Protein AF-A0A1X2HP75-F1 (afdb_monomer)

Sequence (600 aa):
MFDSTQRSKSSQASARHAEKHVLPPQQYMDLMDTYADMIAQRYQSDRNSTIWIHDYALMLLPGMIRRKLPRANIGFTLHSRVPSASRWQEPEGKQILQSLAAADLIGLESPRSVHRFYTFCSSFNMSVPTTCILTPPPPATPSTAGPSTTHTSLSSAMVGQPSHLRQLFGHKCIVYCQDTDAAGVYKTLAGLEHFLSSNPDMRQRVVFLHVCLRADVPLSLEAVPDIVRQINQLYGTPESVPIHFYHQDIDAAELDALLHSAHVALVMGQMSAAQQPRSLDTFTKTRPLIVTTSSKISQSAVIVDHNDCVGIASVLLHALQPITTPQTFASELSQERLPRPLNPALLADAYVHARKRLLLFDYDGTLAPIVSNPDDARPTRQLLRYLQALCNDTRNVVWVVSGRDGATLEAWLGKIQHLGLSAEHGSFMKMPDSGDWIDMLANKPMGWKSKALEVFEKYAASTPGSVVEQKKSSITWHYRNALNPQHALEQLEACYSEMEELKQDVDILRGKMNLEVRSLLVNKGEVVKRIHQSVQPDFVLCAGDDRTDEDMFRALLPFSAAYSVSIGPRDKETLAGFCIDTSEEFVACLGSMAAAPCAL

Organism: Syncephalastrum racemosum (NCBI:txid13706)

Mean predicted aligned error: 19.54 Å

Solvent-accessible surface area (backbone atoms only — not comparable to full-atom values): 33430 Å² total; per-residue (Å²): 123,90,81,90,82,89,77,80,94,78,81,94,84,83,92,83,85,81,86,78,87,69,64,55,72,65,61,48,51,54,50,40,51,52,50,30,50,60,46,60,78,66,60,61,95,55,98,78,54,68,48,77,46,70,32,80,93,45,41,56,33,41,32,52,33,35,72,79,41,78,83,64,48,32,36,35,35,39,83,60,82,76,77,62,74,77,58,50,72,38,74,69,29,46,54,33,51,56,7,50,36,51,19,58,32,42,28,28,72,38,74,67,44,48,50,51,54,50,53,51,38,55,74,69,75,47,78,67,48,93,43,76,44,74,42,77,78,76,78,82,71,94,74,76,92,60,86,73,82,72,87,66,71,89,44,72,82,57,33,73,40,38,68,52,50,38,59,77,54,54,91,38,46,32,31,35,33,40,32,55,36,65,68,35,47,58,37,51,52,49,12,51,50,46,33,48,67,79,34,67,81,45,39,84,38,41,30,35,46,35,42,34,45,55,93,54,46,82,96,71,62,83,61,47,66,57,52,49,51,50,50,30,67,74,58,30,52,102,91,36,69,30,65,46,79,41,84,43,79,73,54,75,67,43,49,40,22,52,57,70,42,30,55,31,38,39,42,34,48,91,59,52,83,87,72,58,58,72,58,58,68,54,40,37,72,68,26,35,32,37,31,40,51,95,45,94,65,58,96,37,50,41,77,41,62,68,86,38,36,64,57,49,23,52,54,51,56,57,52,69,42,98,79,44,39,10,68,50,42,34,48,48,56,52,50,65,33,30,27,40,74,62,54,65,68,61,50,44,52,56,53,69,74,42,75,32,34,36,38,40,30,29,41,73,32,24,68,24,60,78,54,98,50,75,85,72,45,61,78,50,76,64,57,56,50,27,54,37,45,42,31,66,39,85,44,43,46,38,36,41,54,21,73,50,55,58,68,60,48,43,75,72,50,60,85,41,62,49,44,23,41,23,16,50,32,34,39,28,38,27,52,51,80,49,93,57,75,42,63,70,57,68,95,53,92,60,73,64,53,61,57,50,48,56,54,46,51,56,53,36,71,78,27,58,60,29,47,79,47,79,56,95,54,34,40,34,39,38,43,71,58,24,79,48,62,68,60,43,56,57,49,46,57,54,52,51,61,65,49,54,81,50,50,90,66,30,47,78,44,84,53,96,50,33,43,36,41,31,42,67,89,47,32,43,18,55,46,46,47,56,50,46,70,72,65,65,52,69,27,33,42,35,38,23,45,58,80,66,38,43,38,36,30,59,58,39,67,90,43,91,52,53,48,26,31,34,29,34,64,61,86,50,88,50,71,21,64,17,22,38,67,39,22,67,61,48,48,50,46,46,43,54,57,45,67,52,81,77,84,128

Secondary structure (DSSP, 8-state):
--------S---S---S----PPPHHHHHHHHHHHHHHHHHH---STT-EEEEESGGGTTHHHHHHHH-TT-EEEEE--SPPPPHHHHSSHHHHHHHHHHTTSSEEEESSHHHHHHHHHHHHHTTPPPPS-EEEPPPPP----------------HHHHS-HHHHHHHHTT-EEEEEEESSHHHHHHHHHHHHHHHHH-GGGTTTEEEEEEE-GGG--S--TTHHHHHHHHHHHH-BTTB-SEEEEES---HHHHHHHHHH-SEEEEES---TTT--HHHHHHTTTS-EEESS--S--TTPEE--TT-HHHHHHHHHHHTSTT--HHHHHHHHHHSSSPEEP-HHHHHHHHHH-SSEEEEE-SBTTTB---SSGGG-PPPHHHHHHHHHHHHSTTEEEEEE-SS-HHHHHHHHTTSTTEEEEEGGGTEEE-TT-SSEEETTTT---HHHHHHHHHHHHHHHHSTT-EEEE-SSEEEEE-TT-S-HHHHHHHHHHHHHHHGGGTTTEEEEEETTEEEEEETT-SHHHHHHHHHHHH--SEEEEEE-STTTHHHHHHHTT-TTEEEEEES-TTS--S-SEEES-HHHHHHHHHHHHHS----

pLDDT: mean 77.36, std 17.54, range [26.3, 98.38]

Radius of gyration: 28.84 Å; Cα contacts (8 Å, |Δi|>4): 985; chains: 1; bounding box: 67×80×75 Å

Foldseek 3Di:
DDDDDDDDDDDPDDPPDDPDDDDDPVVLVVVLLVVLVVCLVVQDPDPPTEAEAEADSNLLNQQSNCVSPVPHAYEYEHLDADDDPVQCPDPVNVSSLQSNQSHQEYEYQDPVSVVVSVVSCVVVVHRHHPYYDHDDRPDDDPDDDDPPLDPPACDCVCQLALVNVCVVLPQAAEEEEEELEPLLLVLVLLLVLVLLVVCLVNLSRAAYEYEYEQVRYPDDCPCVVVSLVVSQVVRNDSSDRRYDYHYYHADLSSVLSSLVNHQEYEYEDDDAPVNDRVSQQVSLQFHAYEYADPHVRDLLYHHDPSNCSVRSSVLVVLRPDPVDGSVCSSVVVVVLLQAAADDLVVVLVLLLPWQAEEEEEEQEQAQFDHDPDPVVSAHDPLLLVLLLLQQPPPSYQAEYQYLADPVSCCVRRVVRANYWYAYNQFQWTAGHPRPDIDGLCVPPDPVLVVVLVVLLVVLCVVFDQWDWDDDPFKIKIANVRGPDPVVLVVSVVVSVVSSVVVVVQWDWDDDDRMIMTGGPSGGNLNVLLVVCVVRVTQAYEYEDADPSSLSVLVSCVVPPRYQYEYEDDSSDRGSGNHYDHGSVVSSVSSVVSSPDDNDD

Nearest PDB structures (foldseek):
  5dxo-assembly2_B  TM=8.479E-01  e=1.419E-29  Aspergillus fumigatus Af293
  5dxi-assembly2_B  TM=8.704E-01  e=2.789E-28  Candida albicans SC5314
  5dxi-assembly1_A  TM=8.679E-01  e=3.674E-28  Candida albicans SC5314
  5dxn-assembly1_A  TM=8.243E-01  e=1.975E-29  Aspergillus fumigatus Af293
  5dx9-assembly1_A  TM=8.556E-01  e=7.953E-28  Cryptococcus neoformans

Structure (mmCIF, N/CA/C/O backbone):
data_AF-A0A1X2HP75-F1
#
_entry.id   AF-A0A1X2HP75-F1
#
loop_
_atom_site.group_PDB
_atom_site.id
_atom_site.type_symbol
_atom_site.label_atom_id
_atom_site.label_alt_id
_atom_site.label_comp_id
_atom_site.label_asym_id
_atom_site.label_entity_id
_atom_site.label_seq_id
_atom_site.pdbx_PDB_ins_code
_atom_site.Cartn_x
_atom_site.Cartn_y
_atom_site.Cartn_z
_atom_site.occupancy
_atom_site.B_iso_or_equiv
_atom_site.auth_seq_id
_atom_site.auth_comp_id
_atom_site.auth_asym_id
_atom_site.auth_atom_id
_atom_site.pdbx_PDB_model_num
ATOM 1 N N . MET A 1 1 ? -7.704 -26.675 22.967 1.00 34.44 1 MET A N 1
ATOM 2 C CA . MET A 1 1 ? -7.784 -25.328 22.356 1.00 34.44 1 MET A CA 1
ATOM 3 C C . MET A 1 1 ? -6.760 -25.097 21.252 1.00 34.44 1 MET A C 1
ATOM 5 O O . MET A 1 1 ? -7.093 -24.407 20.304 1.00 34.44 1 MET A O 1
ATOM 9 N N . PHE A 1 2 ? -5.559 -25.681 21.304 1.00 40.97 2 PHE A N 1
ATOM 10 C CA . PHE A 1 2 ? -4.587 -25.580 20.210 1.00 40.97 2 PHE A CA 1
ATOM 11 C C . PHE A 1 2 ? -4.241 -26.982 19.697 1.00 40.97 2 PHE A C 1
ATOM 13 O O . PHE A 1 2 ? -3.221 -27.539 20.074 1.00 40.97 2 PHE A O 1
ATOM 20 N N . ASP A 1 3 ? -5.112 -27.561 18.866 1.00 33.78 3 ASP A N 1
ATOM 21 C CA . ASP A 1 3 ? -4.722 -28.658 17.975 1.00 33.78 3 ASP A CA 1
ATOM 22 C C . ASP A 1 3 ? -5.350 -28.451 16.590 1.00 33.78 3 ASP A C 1
ATOM 24 O O . ASP A 1 3 ? -6.447 -27.910 16.450 1.00 33.78 3 ASP A O 1
ATOM 28 N N . SER A 1 4 ? -4.576 -28.783 15.567 1.00 38.75 4 SER A N 1
ATOM 29 C CA . SER A 1 4 ? -4.813 -28.541 14.149 1.00 38.75 4 SER A CA 1
ATOM 30 C C . SER A 1 4 ? -5.474 -29.748 13.493 1.00 38.75 4 SER A C 1
ATOM 32 O O . SER A 1 4 ? -4.947 -30.845 13.628 1.00 38.75 4 SER A O 1
ATOM 34 N N . THR A 1 5 ? -6.554 -29.530 12.731 1.00 32.44 5 THR A N 1
ATOM 35 C CA . THR A 1 5 ? -6.893 -30.131 11.414 1.00 32.44 5 THR A CA 1
ATOM 36 C C . THR A 1 5 ? -8.412 -30.272 11.232 1.00 32.44 5 THR A C 1
ATOM 38 O O . THR A 1 5 ? -9.058 -31.099 11.862 1.00 32.44 5 THR A O 1
ATOM 41 N N . GLN A 1 6 ? -8.996 -29.519 10.295 1.00 28.05 6 GLN A N 1
ATOM 42 C CA . GLN A 1 6 ? -10.184 -29.979 9.568 1.00 28.05 6 GLN A CA 1
ATOM 43 C C . GLN A 1 6 ? -9.721 -30.394 8.170 1.00 28.05 6 GLN A C 1
ATOM 45 O O . GLN A 1 6 ? -9.416 -29.547 7.335 1.00 28.05 6 GLN A O 1
ATOM 50 N N . ARG A 1 7 ? -9.622 -31.706 7.925 1.00 30.44 7 ARG A N 1
ATOM 51 C CA . ARG A 1 7 ? -9.580 -32.264 6.566 1.00 30.44 7 ARG A CA 1
ATOM 52 C C . ARG A 1 7 ? -10.978 -32.744 6.195 1.00 30.44 7 ARG A C 1
ATOM 54 O O . ARG A 1 7 ? -11.655 -33.399 6.986 1.00 30.44 7 ARG A O 1
ATOM 61 N N . SER A 1 8 ? -11.393 -32.382 4.988 1.00 28.38 8 SER A N 1
ATOM 62 C CA . SER A 1 8 ? -12.635 -32.804 4.357 1.00 28.38 8 SER A CA 1
ATOM 63 C C . SER A 1 8 ? -12.679 -34.323 4.161 1.00 28.38 8 SER A C 1
ATOM 65 O O . SER A 1 8 ? -11.669 -34.999 3.968 1.00 28.38 8 SER A O 1
ATOM 67 N N . LYS A 1 9 ? -13.898 -34.857 4.245 1.00 33.03 9 LYS A N 1
ATOM 68 C CA . LYS A 1 9 ? -14.239 -36.277 4.158 1.00 33.03 9 LYS A CA 1
ATOM 69 C C . LYS A 1 9 ? -13.845 -36.871 2.799 1.00 33.03 9 LYS A C 1
ATOM 71 O O . LYS A 1 9 ? -14.502 -36.581 1.808 1.00 33.03 9 LYS A O 1
ATOM 76 N N . SER A 1 10 ? -12.861 -37.768 2.767 1.00 30.72 10 SER A N 1
ATOM 77 C CA . SER A 1 10 ? -12.869 -38.970 1.913 1.00 30.72 10 SER A CA 1
ATOM 78 C C . SER A 1 10 ? -11.719 -39.921 2.289 1.00 30.72 10 SER A C 1
ATOM 80 O O . SER A 1 10 ? -10.631 -39.489 2.652 1.00 30.72 10 SER A O 1
ATOM 82 N N . SER A 1 11 ? -11.987 -41.227 2.190 1.00 28.61 11 SER A N 1
ATOM 83 C CA . SER A 1 11 ? -11.137 -42.389 2.531 1.00 28.61 11 SER A CA 1
ATOM 84 C C . SER A 1 11 ? -11.110 -42.826 4.011 1.00 28.61 11 SER A C 1
ATOM 86 O O . SER A 1 11 ? -10.226 -42.526 4.809 1.00 28.61 11 SER A O 1
ATOM 88 N N . GLN A 1 12 ? -12.119 -43.625 4.370 1.00 33.16 12 GLN A N 1
ATOM 89 C CA . GLN A 1 12 ? -12.062 -44.560 5.492 1.00 33.16 12 GLN A CA 1
ATOM 90 C C . GLN A 1 12 ? -11.111 -45.709 5.128 1.00 33.16 12 GLN A C 1
ATOM 92 O O . GLN A 1 12 ? -11.523 -46.593 4.389 1.00 33.16 12 GLN A O 1
ATOM 97 N N . ALA A 1 13 ? -9.867 -45.688 5.613 1.00 29.70 13 ALA A N 1
ATOM 98 C CA . ALA A 1 13 ? -9.059 -46.885 5.912 1.00 29.70 13 ALA A CA 1
ATOM 99 C C . ALA A 1 13 ? -7.615 -46.499 6.288 1.00 29.70 13 ALA A C 1
ATOM 101 O O . ALA A 1 13 ? -6.700 -46.788 5.529 1.00 29.70 13 ALA A O 1
ATOM 102 N N . SER A 1 14 ? -7.399 -45.818 7.425 1.00 30.28 14 SER A N 1
ATOM 103 C CA . SER A 1 14 ? -6.121 -45.833 8.193 1.00 30.28 14 SER A CA 1
ATOM 104 C C . SER A 1 14 ? -6.184 -44.995 9.486 1.00 30.28 14 SER A C 1
ATOM 106 O O . SER A 1 14 ? -5.203 -44.388 9.899 1.00 30.28 14 SER A O 1
ATOM 108 N N . ALA A 1 15 ? -7.335 -44.942 10.163 1.00 30.06 15 ALA A N 1
ATOM 109 C CA . ALA A 1 15 ? -7.491 -44.200 11.418 1.00 30.06 15 ALA A CA 1
ATOM 110 C C . ALA A 1 15 ? -7.563 -45.159 12.614 1.00 30.06 15 ALA A C 1
ATOM 112 O O . ALA A 1 15 ? -8.631 -45.416 13.162 1.00 30.06 15 ALA A O 1
ATOM 113 N N . ARG A 1 16 ? -6.418 -45.723 13.004 1.00 31.30 16 ARG A N 1
ATOM 114 C CA . ARG A 1 16 ? -6.218 -46.324 14.330 1.00 31.30 16 ARG A CA 1
ATOM 115 C C . ARG A 1 16 ? -4.782 -46.060 14.773 1.00 31.30 16 ARG A C 1
ATOM 117 O O . ARG A 1 16 ? -3.955 -46.945 14.642 1.00 31.30 16 ARG A O 1
ATOM 124 N N . HIS A 1 17 ? -4.498 -44.838 15.235 1.00 31.50 17 HIS A N 1
ATOM 125 C CA . HIS A 1 17 ? -3.645 -44.554 16.400 1.00 31.50 17 HIS A CA 1
ATOM 126 C C . HIS A 1 17 ? -3.529 -43.036 16.666 1.00 31.50 17 HIS A C 1
ATOM 128 O O . HIS A 1 17 ? -3.149 -42.273 15.786 1.00 31.50 17 HIS A O 1
ATOM 134 N N . ALA A 1 18 ? -3.836 -42.665 17.919 1.00 31.41 18 ALA A N 1
ATOM 135 C CA . ALA A 1 18 ? -3.646 -41.378 18.605 1.00 31.41 18 ALA A CA 1
ATOM 136 C C . ALA A 1 18 ? -4.568 -40.186 18.247 1.00 31.41 18 ALA A C 1
ATOM 138 O O . ALA A 1 18 ? -4.106 -39.150 17.780 1.00 31.41 18 ALA A O 1
ATOM 139 N N . GLU A 1 19 ? -5.854 -40.264 18.613 1.00 31.67 19 GLU A N 1
ATOM 140 C CA . GLU A 1 19 ? -6.608 -39.058 19.002 1.00 31.67 19 GLU A CA 1
ATOM 141 C C . GLU A 1 19 ? -6.061 -38.562 20.354 1.00 31.67 19 GLU A C 1
ATOM 143 O O . GLU A 1 19 ? -6.227 -39.220 21.383 1.00 31.67 19 GLU A O 1
ATOM 148 N N . LYS A 1 20 ? -5.362 -37.421 20.374 1.00 42.25 20 LYS A N 1
ATOM 149 C CA . LYS A 1 20 ? -4.994 -36.746 21.626 1.00 42.25 20 LYS A CA 1
ATOM 150 C C . LYS A 1 20 ? -6.233 -36.037 22.178 1.00 42.25 20 LYS A C 1
ATOM 152 O O . LYS A 1 20 ? -6.783 -35.148 21.537 1.00 42.25 20 LYS A O 1
ATOM 157 N N . HIS A 1 21 ? -6.670 -36.433 23.371 1.00 45.88 21 HIS A N 1
ATOM 158 C CA . HIS A 1 21 ? -7.801 -35.832 24.079 1.00 45.88 21 HIS A CA 1
ATOM 159 C C . HIS A 1 21 ? -7.581 -34.330 24.325 1.00 45.88 21 HIS A C 1
ATOM 161 O O . HIS A 1 21 ? -6.779 -33.937 25.170 1.00 45.88 21 HIS A O 1
ATOM 167 N N . VAL A 1 22 ? -8.323 -33.481 23.615 1.00 57.00 22 VAL A N 1
ATOM 168 C CA . VAL A 1 22 ? -8.408 -32.044 23.901 1.00 57.00 22 VAL A CA 1
ATOM 169 C C . VAL A 1 22 ? -9.502 -31.830 24.946 1.00 57.00 22 VAL A C 1
ATOM 171 O O . VAL A 1 22 ? -10.662 -32.152 24.697 1.00 57.00 22 VAL A O 1
ATOM 174 N N . LEU A 1 23 ? -9.146 -31.282 26.112 1.00 69.06 23 LEU A N 1
ATOM 175 C CA . LEU A 1 23 ? -10.127 -30.943 27.146 1.00 69.06 23 LEU A CA 1
ATOM 176 C C . LEU A 1 23 ? -11.107 -29.865 26.634 1.00 69.06 23 LEU A C 1
ATOM 178 O O . LEU A 1 23 ? -10.663 -28.879 26.028 1.00 69.06 23 LEU A O 1
ATOM 182 N N . PRO A 1 24 ? -12.420 -30.011 26.892 1.00 78.75 24 PRO A N 1
ATOM 183 C CA . PRO A 1 24 ? -13.401 -28.952 26.697 1.00 78.75 24 PRO A CA 1
ATOM 184 C C . PRO A 1 24 ? -12.999 -27.654 27.425 1.00 78.75 24 PRO A C 1
ATOM 186 O O . PRO A 1 24 ? -12.433 -27.729 28.519 1.00 78.75 24 PRO A O 1
ATOM 189 N N . PRO A 1 25 ? -13.336 -26.467 26.883 1.00 77.00 25 PRO A N 1
ATOM 190 C CA . PRO A 1 25 ? -12.967 -25.170 27.460 1.00 77.00 25 PRO A CA 1
ATOM 191 C C . PRO A 1 25 ? -13.270 -25.014 28.952 1.00 77.00 25 PRO A C 1
ATOM 193 O O . PRO A 1 25 ? -12.415 -24.556 29.706 1.00 77.00 25 PRO A O 1
ATOM 196 N N . GLN A 1 26 ? -14.459 -25.439 29.387 1.00 79.94 26 GLN A N 1
ATOM 197 C CA . GLN A 1 26 ? -14.867 -25.322 30.785 1.00 79.94 26 GLN A CA 1
ATOM 198 C C . GLN A 1 26 ? -14.031 -26.218 31.704 1.00 79.94 26 GLN A C 1
ATOM 200 O O . GLN A 1 26 ? -13.505 -25.746 32.701 1.00 79.94 26 GLN A O 1
ATOM 205 N N . GLN A 1 27 ? -13.810 -27.477 31.315 1.00 85.19 27 GLN A N 1
ATOM 206 C CA . GLN A 1 27 ? -12.994 -28.414 32.094 1.00 85.19 27 GLN A CA 1
ATOM 207 C C . GLN A 1 27 ? -11.539 -27.951 32.210 1.00 85.19 27 GLN A C 1
ATOM 209 O O . GLN A 1 27 ? -10.901 -28.152 33.239 1.00 85.19 27 GLN A O 1
ATOM 214 N N . TYR A 1 28 ? -11.012 -27.307 31.166 1.00 83.19 28 TYR A N 1
ATOM 215 C CA . TYR A 1 28 ? -9.697 -26.680 31.219 1.00 83.19 28 TYR A CA 1
ATOM 216 C C . TYR A 1 28 ? -9.661 -25.515 32.220 1.00 83.19 28 TYR A C 1
ATOM 218 O O . TYR A 1 28 ? -8.733 -25.438 33.021 1.00 83.19 28 TYR A O 1
ATOM 226 N N . MET A 1 29 ? -10.671 -24.639 32.224 1.00 84.25 29 MET A N 1
ATOM 227 C CA . MET A 1 29 ? -10.754 -23.537 33.191 1.00 84.25 29 MET A CA 1
ATOM 228 C C . MET A 1 29 ? -10.885 -24.036 34.634 1.00 84.25 29 MET A C 1
ATOM 230 O O . MET A 1 29 ? -10.155 -23.555 35.498 1.00 84.25 29 MET A O 1
ATOM 234 N N . ASP A 1 30 ? -11.742 -25.028 34.877 1.00 87.62 30 ASP A N 1
ATOM 235 C CA . ASP A 1 30 ? -11.942 -25.627 36.202 1.00 87.62 30 ASP A CA 1
ATOM 236 C C . ASP A 1 30 ? -10.646 -26.283 36.717 1.00 87.62 30 ASP A C 1
ATOM 238 O O . ASP A 1 30 ? -10.286 -26.167 37.893 1.00 87.62 30 ASP A O 1
ATOM 242 N N . LEU A 1 31 ? -9.889 -26.923 35.817 1.00 89.44 31 LEU A N 1
ATOM 243 C CA . LEU A 1 31 ? -8.575 -27.482 36.125 1.00 89.44 31 LEU A CA 1
ATOM 244 C C . LEU A 1 31 ? -7.574 -26.385 36.512 1.00 89.44 31 LEU A C 1
ATOM 246 O O . LEU A 1 31 ? -6.878 -26.527 37.515 1.00 89.44 31 LEU A O 1
ATOM 250 N N . MET A 1 32 ? -7.504 -25.286 35.755 1.00 93.25 32 MET A N 1
ATOM 251 C CA . MET A 1 32 ? -6.602 -24.173 36.076 1.00 93.25 32 MET A CA 1
ATOM 252 C C . MET A 1 32 ? -6.956 -23.509 37.415 1.00 93.25 32 MET A C 1
ATOM 254 O O . MET A 1 32 ? -6.048 -23.180 38.178 1.00 93.25 32 MET A O 1
ATOM 258 N N . ASP A 1 33 ? -8.244 -23.359 37.741 1.00 89.56 33 ASP A N 1
ATOM 259 C CA . ASP A 1 33 ? -8.667 -22.795 39.031 1.00 89.56 33 ASP A CA 1
ATOM 260 C C . ASP A 1 33 ? -8.317 -23.732 40.198 1.00 89.56 33 ASP A C 1
ATOM 262 O O . ASP A 1 33 ? -7.776 -23.284 41.209 1.00 89.56 33 ASP A O 1
ATOM 266 N N . THR A 1 34 ? -8.478 -25.048 40.006 1.00 92.12 34 THR A N 1
ATOM 267 C CA . THR A 1 34 ? -8.031 -26.068 40.974 1.00 92.12 34 THR A CA 1
ATOM 268 C C . THR A 1 34 ? -6.521 -25.980 41.221 1.00 92.12 34 THR A C 1
ATOM 270 O O . THR A 1 34 ? -6.069 -26.000 42.367 1.00 92.12 34 THR A O 1
ATOM 273 N N . TYR A 1 35 ? -5.718 -25.836 40.159 1.00 93.06 35 TYR A N 1
ATOM 274 C CA . TYR A 1 35 ? -4.272 -25.618 40.283 1.00 93.06 35 TYR A CA 1
ATOM 275 C C . TYR A 1 35 ? -3.963 -24.329 41.053 1.00 93.06 35 TYR A C 1
ATOM 277 O O . TYR A 1 35 ? -3.102 -24.333 41.935 1.00 93.06 35 TYR A O 1
ATOM 285 N N . ALA A 1 36 ? -4.674 -23.237 40.762 1.00 94.38 36 ALA A N 1
ATOM 286 C CA . ALA A 1 36 ? -4.496 -21.969 41.460 1.00 94.38 36 ALA A CA 1
ATOM 287 C C . ALA A 1 36 ? -4.821 -22.086 42.961 1.00 94.38 36 ALA A C 1
ATOM 289 O O . ALA A 1 36 ? -4.066 -21.556 43.776 1.00 94.38 36 ALA A O 1
ATOM 290 N N . ASP A 1 37 ? -5.872 -22.819 43.344 1.00 92.62 37 ASP A N 1
ATOM 291 C CA . ASP A 1 37 ? -6.209 -23.094 44.750 1.00 92.62 37 ASP A CA 1
ATOM 292 C C . ASP A 1 37 ? -5.141 -23.932 45.452 1.00 92.62 37 ASP A C 1
ATOM 294 O O . ASP A 1 37 ? -4.704 -23.607 46.560 1.00 92.62 37 ASP A O 1
ATOM 298 N N . MET A 1 38 ? -4.667 -24.991 44.794 1.00 92.56 38 MET A N 1
ATOM 299 C CA . MET A 1 38 ? -3.615 -25.853 45.331 1.00 92.56 38 MET A CA 1
ATOM 300 C C . MET A 1 38 ? -2.301 -25.104 45.561 1.00 92.56 38 MET A C 1
ATOM 302 O O . MET A 1 38 ? -1.577 -25.424 46.511 1.00 92.56 38 MET A O 1
ATOM 306 N N . ILE A 1 39 ? -1.984 -24.142 44.691 1.00 93.06 39 ILE A N 1
ATOM 307 C CA . ILE A 1 39 ? -0.814 -23.272 44.823 1.00 93.06 39 ILE A CA 1
ATOM 308 C C . ILE A 1 39 ? -1.053 -22.246 45.933 1.00 93.06 39 ILE A C 1
ATOM 310 O O . ILE A 1 39 ? -0.184 -22.081 46.785 1.00 93.06 39 ILE A O 1
ATOM 314 N N . ALA A 1 40 ? -2.236 -21.628 45.998 1.00 90.38 40 ALA A N 1
ATOM 315 C CA . ALA A 1 40 ? -2.580 -20.654 47.034 1.00 90.38 40 ALA A CA 1
ATOM 316 C C . ALA A 1 40 ? -2.509 -21.232 48.455 1.00 90.38 40 ALA A C 1
ATOM 318 O O . ALA A 1 40 ? -2.017 -20.568 49.360 1.00 90.38 40 ALA A O 1
ATOM 319 N N . GLN A 1 41 ? -2.924 -22.488 48.641 1.00 90.38 41 GLN A N 1
ATOM 320 C CA . GLN A 1 41 ? -2.833 -23.185 49.930 1.00 90.38 41 GLN A CA 1
ATOM 321 C C . GLN A 1 41 ? -1.393 -23.505 50.359 1.00 90.38 41 GLN A C 1
ATOM 323 O O . GLN A 1 41 ? -1.133 -23.674 51.548 1.00 90.38 41 GLN A O 1
ATOM 328 N N . ARG A 1 42 ? -0.465 -23.639 49.402 1.00 87.81 42 ARG A N 1
ATOM 329 C CA . ARG A 1 42 ? 0.937 -24.016 49.657 1.00 87.81 42 ARG A CA 1
ATOM 330 C C . ARG A 1 42 ? 1.894 -22.830 49.654 1.00 87.81 42 ARG A C 1
ATOM 332 O O . ARG A 1 42 ? 3.003 -22.960 50.168 1.00 87.81 42 ARG A O 1
ATOM 339 N N . TYR A 1 43 ? 1.494 -21.709 49.062 1.00 86.75 43 TYR A N 1
ATOM 340 C CA . TYR A 1 43 ? 2.330 -20.525 48.959 1.00 86.75 43 TYR A CA 1
ATOM 341 C C . TYR A 1 43 ? 2.566 -19.916 50.341 1.00 86.75 43 TYR A C 1
ATOM 343 O O . TYR A 1 43 ? 1.627 -19.537 51.041 1.00 86.75 43 TYR A O 1
ATOM 351 N N . GLN A 1 44 ? 3.834 -19.809 50.727 1.00 78.88 44 GLN A N 1
ATOM 352 C CA . GLN A 1 44 ? 4.238 -19.153 51.961 1.00 78.88 44 GLN A CA 1
ATOM 353 C C . GLN A 1 44 ? 4.582 -17.698 51.645 1.00 78.88 44 GLN A C 1
ATOM 355 O O . GLN A 1 44 ? 5.304 -17.409 50.699 1.00 78.88 44 GLN A O 1
ATOM 360 N N . SER A 1 45 ? 4.058 -16.762 52.433 1.00 69.12 45 SER A N 1
ATOM 361 C CA . SER A 1 45 ? 4.226 -15.317 52.211 1.00 69.12 45 SER A CA 1
ATOM 362 C C . SER A 1 45 ? 5.631 -14.789 52.548 1.00 69.12 45 SER A C 1
ATOM 364 O O . SER A 1 45 ? 5.781 -13.598 52.833 1.00 69.12 45 SER A O 1
ATOM 366 N N . ASP A 1 46 ? 6.647 -15.651 52.597 1.00 73.56 46 ASP A N 1
ATOM 367 C CA . ASP A 1 46 ? 8.018 -15.236 52.871 1.00 73.56 46 ASP A CA 1
ATOM 368 C C . ASP A 1 46 ? 8.637 -14.543 51.642 1.00 73.56 46 ASP A C 1
ATOM 370 O O . ASP A 1 46 ? 8.178 -14.680 50.508 1.00 73.56 46 ASP A O 1
ATOM 374 N N . ARG A 1 47 ? 9.672 -13.722 51.860 1.00 56.62 47 ARG A N 1
ATOM 375 C CA . ARG A 1 47 ? 10.250 -12.870 50.801 1.00 56.62 47 ARG A CA 1
ATOM 376 C C . ARG A 1 47 ? 10.933 -13.641 49.660 1.00 56.62 47 ARG A C 1
ATOM 378 O O . ARG A 1 47 ? 11.298 -13.007 48.675 1.00 56.62 47 ARG A O 1
ATOM 385 N N . ASN A 1 48 ? 11.090 -14.962 49.777 1.00 63.50 48 ASN A N 1
ATOM 386 C CA . ASN A 1 48 ? 11.831 -15.787 48.821 1.00 63.50 48 ASN A CA 1
ATOM 387 C C . ASN A 1 48 ? 10.955 -16.794 48.059 1.00 63.50 48 ASN A C 1
ATOM 389 O O . ASN A 1 48 ? 11.430 -17.376 47.081 1.00 63.50 48 ASN A O 1
ATOM 393 N N . SER A 1 49 ? 9.694 -17.001 48.449 1.00 79.25 49 SER A N 1
ATOM 394 C CA . SER A 1 49 ? 8.798 -17.892 47.710 1.00 79.25 49 SER A CA 1
ATOM 395 C C . SER A 1 49 ? 8.488 -17.331 46.321 1.00 79.25 49 SER A C 1
ATOM 397 O O . SER A 1 49 ? 8.059 -16.187 46.164 1.00 79.25 49 SER A O 1
ATOM 399 N N . THR A 1 50 ? 8.722 -18.152 45.297 1.00 86.00 50 THR A N 1
ATOM 400 C CA . THR A 1 50 ? 8.470 -17.827 43.887 1.00 86.00 50 THR A CA 1
ATOM 401 C C . THR A 1 50 ? 7.636 -18.930 43.259 1.00 86.00 50 THR A C 1
ATOM 403 O O . THR A 1 50 ? 7.912 -20.114 43.441 1.00 86.00 50 THR A O 1
ATOM 406 N N . ILE A 1 51 ? 6.616 -18.541 42.505 1.00 91.75 51 ILE A N 1
ATOM 407 C CA . ILE A 1 51 ? 5.785 -19.445 41.716 1.00 91.75 51 ILE A CA 1
ATOM 408 C C . ILE A 1 51 ? 6.323 -19.413 40.289 1.00 91.75 51 ILE A C 1
ATOM 410 O O . ILE A 1 51 ? 6.264 -18.367 39.652 1.00 91.75 51 ILE A O 1
ATOM 414 N N . TRP A 1 52 ? 6.828 -20.537 39.777 1.00 91.81 52 TRP A N 1
ATOM 415 C CA . TRP A 1 52 ? 7.295 -20.640 38.391 1.00 91.81 52 TRP A CA 1
ATOM 416 C C . TRP A 1 52 ? 6.407 -21.592 37.590 1.00 91.81 52 TRP A C 1
ATOM 418 O O . TRP A 1 52 ? 6.254 -22.762 37.935 1.00 91.81 52 TRP A O 1
ATOM 428 N N . ILE A 1 53 ? 5.804 -21.076 36.522 1.00 91.06 53 ILE A N 1
ATOM 429 C CA . ILE A 1 53 ? 4.853 -21.784 35.662 1.00 91.06 53 ILE A CA 1
ATOM 430 C C . ILE A 1 53 ? 5.504 -22.048 34.301 1.00 91.06 53 ILE A C 1
ATOM 432 O O . ILE A 1 53 ? 6.167 -21.169 33.747 1.00 91.06 53 ILE A O 1
ATOM 436 N N . HIS A 1 54 ? 5.308 -23.245 33.746 1.00 85.69 54 HIS A N 1
ATOM 437 C CA . HIS A 1 54 ? 5.951 -23.662 32.502 1.00 85.69 54 HIS A CA 1
ATOM 438 C C . HIS A 1 54 ? 4.947 -24.103 31.428 1.00 85.69 54 HIS A C 1
ATOM 440 O O . HIS A 1 54 ? 4.062 -24.918 31.681 1.00 85.69 54 HIS A O 1
ATOM 446 N N . ASP A 1 55 ? 5.202 -23.619 30.214 1.00 80.88 55 ASP A N 1
ATOM 447 C CA . ASP A 1 55 ? 4.629 -24.002 28.925 1.00 80.88 55 ASP A CA 1
ATOM 448 C C . ASP A 1 55 ? 3.144 -23.680 28.670 1.00 80.88 55 ASP A C 1
ATOM 450 O O . ASP A 1 55 ? 2.393 -23.207 29.528 1.00 80.88 55 ASP A O 1
ATOM 454 N N . TYR A 1 56 ? 2.725 -23.915 27.423 1.00 82.94 56 TYR A N 1
ATOM 455 C CA . TYR A 1 56 ? 1.442 -23.471 26.876 1.00 82.94 56 TYR A CA 1
ATOM 456 C C . TYR A 1 56 ? 0.211 -24.052 27.591 1.00 82.94 56 TYR A C 1
ATOM 458 O O . TYR A 1 56 ? -0.859 -23.444 27.591 1.00 82.94 56 TYR A O 1
ATOM 466 N N . ALA A 1 57 ? 0.348 -25.222 28.219 1.00 84.00 57 ALA A N 1
ATOM 467 C CA . ALA A 1 57 ? -0.753 -25.902 28.896 1.00 84.00 57 ALA A CA 1
ATOM 468 C C . ALA A 1 57 ? -1.262 -25.154 30.140 1.00 84.00 57 ALA A C 1
ATOM 470 O O . ALA A 1 57 ? -2.330 -25.489 30.637 1.00 84.00 57 ALA A O 1
ATOM 471 N N . LEU A 1 58 ? -0.511 -24.170 30.650 1.00 90.88 58 LEU A N 1
ATOM 472 C CA . LEU A 1 58 ? -0.817 -23.456 31.893 1.00 90.88 58 LEU A CA 1
ATOM 473 C C . LEU A 1 58 ? -0.930 -21.935 31.699 1.00 90.88 58 LEU A C 1
ATOM 475 O O . LEU A 1 58 ? -0.830 -21.178 32.661 1.00 90.88 58 LEU A O 1
ATOM 479 N N . MET A 1 59 ? -1.145 -21.442 30.474 1.00 89.69 59 MET A N 1
ATOM 480 C CA . MET A 1 59 ? -1.084 -19.995 30.195 1.00 89.69 59 MET A CA 1
ATOM 481 C C . MET A 1 59 ? -2.195 -19.167 30.871 1.00 89.69 59 MET A C 1
ATOM 483 O O . MET A 1 59 ? -2.043 -17.956 31.017 1.00 89.69 59 MET A O 1
ATOM 487 N N . LEU A 1 60 ? -3.294 -19.788 31.324 1.00 92.25 60 LEU A N 1
ATOM 488 C CA . LEU A 1 60 ? -4.347 -19.120 32.116 1.00 92.25 60 LEU A CA 1
ATOM 489 C C . LEU A 1 60 ? -4.044 -19.054 33.623 1.00 92.25 60 LEU A C 1
ATOM 491 O O . LEU A 1 60 ? -4.705 -18.322 34.363 1.00 92.25 60 LEU A O 1
ATOM 495 N N . LEU A 1 61 ? -3.050 -19.812 34.080 1.00 94.19 61 LEU A N 1
ATOM 496 C CA . LEU A 1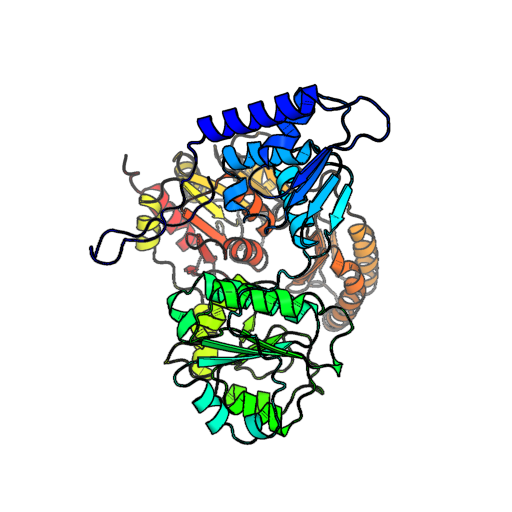 61 ? -2.750 -19.973 35.493 1.00 94.19 61 LEU A CA 1
ATOM 497 C C . LEU A 1 61 ? -2.147 -18.712 36.153 1.00 94.19 61 LEU A C 1
ATOM 499 O O . LEU A 1 61 ? -2.583 -18.396 37.262 1.00 94.19 61 LEU A O 1
ATOM 503 N N . PRO A 1 62 ? -1.228 -17.938 35.525 1.00 94.25 62 PRO A N 1
ATOM 504 C CA . PRO A 1 62 ? -0.663 -16.747 36.168 1.00 94.25 62 PRO A CA 1
ATOM 505 C C . PRO A 1 62 ? -1.726 -15.713 36.577 1.00 94.25 62 PRO A C 1
ATOM 507 O O . PRO A 1 62 ? -1.711 -15.221 37.706 1.00 94.25 62 PRO A O 1
ATOM 510 N N . GLY A 1 63 ? -2.709 -15.442 35.711 1.00 92.88 63 GLY A N 1
ATOM 511 C CA . GLY A 1 63 ? -3.812 -14.527 36.013 1.00 92.88 63 GLY A CA 1
ATOM 512 C C . GLY A 1 63 ? -4.744 -15.036 37.112 1.00 92.88 63 GLY A C 1
ATOM 513 O O . GLY A 1 63 ? -5.227 -14.250 37.928 1.00 92.88 63 GLY A O 1
ATOM 514 N N . MET A 1 64 ? -4.988 -16.349 37.167 1.00 94.38 64 MET A N 1
ATOM 515 C CA . MET A 1 64 ? -5.789 -16.968 38.231 1.00 94.38 64 MET A CA 1
ATOM 516 C C . MET A 1 64 ? -5.084 -16.894 39.589 1.00 94.38 64 MET A C 1
ATOM 518 O O . MET A 1 64 ? -5.709 -16.518 40.581 1.00 94.38 64 MET A O 1
ATOM 522 N N . ILE A 1 65 ? -3.778 -17.162 39.626 1.00 94.25 65 ILE A N 1
ATOM 523 C CA . ILE A 1 65 ? -2.969 -17.056 40.844 1.00 94.25 65 ILE A CA 1
ATOM 524 C C . ILE A 1 65 ? -2.892 -15.608 41.318 1.00 94.25 65 ILE A C 1
ATOM 526 O O . ILE A 1 65 ? -3.126 -15.360 42.497 1.00 94.25 65 ILE A O 1
ATOM 530 N N . ARG A 1 66 ? -2.648 -14.638 40.425 1.00 92.88 66 ARG A N 1
ATOM 531 C CA . ARG A 1 66 ? -2.579 -13.213 40.793 1.00 92.88 66 ARG A CA 1
ATOM 532 C C . ARG A 1 66 ? -3.860 -12.716 41.472 1.00 92.88 66 ARG A C 1
ATOM 534 O O . ARG A 1 66 ? -3.778 -11.895 42.380 1.00 92.88 66 ARG A O 1
ATOM 541 N N . ARG A 1 67 ? -5.037 -13.222 41.076 1.00 93.31 67 ARG A N 1
ATOM 542 C CA . ARG A 1 67 ? -6.316 -12.886 41.733 1.00 93.31 67 ARG A CA 1
ATOM 543 C C . ARG A 1 67 ? -6.410 -13.416 43.165 1.00 93.31 67 ARG A C 1
ATOM 545 O O . ARG A 1 67 ? -6.949 -12.720 44.019 1.00 93.31 67 ARG A O 1
ATOM 552 N N . LYS A 1 68 ? -5.899 -14.624 43.430 1.00 92.88 68 LYS A N 1
ATOM 553 C CA . LYS A 1 68 ? -5.937 -15.251 44.765 1.00 92.88 68 LYS A CA 1
ATOM 554 C C . LYS A 1 68 ? -4.792 -14.766 45.668 1.00 92.88 68 LYS A C 1
ATOM 556 O O . LYS A 1 68 ? -4.986 -14.590 46.866 1.00 92.88 68 LYS A O 1
ATOM 561 N N . LEU A 1 69 ? -3.619 -14.505 45.091 1.00 91.50 69 LEU A N 1
ATOM 562 C CA . LEU A 1 69 ? -2.401 -14.053 45.765 1.00 91.50 69 LEU A CA 1
ATOM 563 C C . LEU A 1 69 ? -1.853 -12.768 45.107 1.00 91.50 69 LEU A C 1
ATOM 565 O O . LEU A 1 69 ? -0.896 -12.825 44.329 1.00 91.50 69 LEU A O 1
ATOM 569 N N . PRO A 1 70 ? -2.395 -11.579 45.435 1.00 90.00 70 PRO A N 1
ATOM 570 C CA . PRO A 1 70 ? -2.036 -10.332 44.748 1.00 90.00 70 PRO A CA 1
ATOM 571 C C . PRO A 1 70 ? -0.548 -9.961 44.818 1.00 90.00 70 PRO A C 1
ATOM 573 O O . PRO A 1 70 ? -0.032 -9.310 43.913 1.00 90.00 70 PRO A O 1
ATOM 576 N N . ARG A 1 71 ? 0.148 -10.385 45.882 1.00 87.00 71 ARG A N 1
ATOM 577 C CA . ARG A 1 71 ? 1.554 -10.043 46.168 1.00 87.00 71 ARG A CA 1
ATOM 578 C C . ARG A 1 71 ? 2.549 -11.186 45.926 1.00 87.00 71 ARG A C 1
ATOM 580 O O . ARG A 1 71 ? 3.687 -11.072 46.366 1.00 87.00 71 ARG A O 1
ATOM 587 N N . ALA A 1 72 ? 2.134 -12.292 45.308 1.00 87.94 72 ALA A N 1
ATOM 588 C CA . ALA A 1 72 ? 3.056 -13.392 45.029 1.00 87.94 72 ALA A CA 1
ATOM 589 C C . ALA A 1 72 ? 4.071 -13.018 43.937 1.00 87.94 72 ALA A C 1
ATOM 591 O O . ALA A 1 72 ? 3.722 -12.275 43.022 1.00 87.94 72 ALA A O 1
ATOM 592 N N . ASN A 1 73 ? 5.287 -13.566 44.016 1.00 87.94 73 ASN A N 1
ATOM 593 C CA . ASN A 1 73 ? 6.267 -13.486 42.930 1.00 87.94 73 ASN A CA 1
ATOM 594 C C . ASN A 1 73 ? 5.955 -14.583 41.901 1.00 87.94 73 ASN A C 1
ATOM 596 O O . ASN A 1 73 ? 6.059 -15.769 42.221 1.00 87.94 73 ASN A O 1
ATOM 600 N N . ILE A 1 74 ? 5.557 -14.209 40.684 1.00 91.06 74 ILE A N 1
ATOM 601 C CA . ILE A 1 74 ? 5.082 -15.127 39.641 1.00 91.06 74 ILE A CA 1
ATOM 602 C C . ILE A 1 74 ? 5.982 -15.030 38.403 1.00 91.06 74 ILE A C 1
ATOM 604 O O . ILE A 1 74 ? 5.999 -14.015 37.714 1.00 91.06 74 ILE A O 1
ATOM 608 N N . GLY A 1 75 ? 6.687 -16.112 38.082 1.00 89.38 75 GLY A N 1
ATOM 609 C CA . GLY A 1 75 ? 7.396 -16.306 36.820 1.00 89.38 75 GLY A CA 1
ATOM 610 C C . GLY A 1 75 ? 6.632 -17.239 35.879 1.00 89.38 75 GLY A C 1
ATOM 611 O O . GLY A 1 75 ? 6.044 -18.232 36.312 1.00 89.38 75 GLY A O 1
ATOM 612 N N . PHE A 1 76 ? 6.660 -16.953 34.581 1.00 90.62 76 PHE A N 1
ATOM 613 C CA . PHE A 1 76 ? 6.135 -17.833 33.537 1.00 90.62 76 PHE A CA 1
ATOM 614 C C . PHE A 1 76 ? 7.186 -18.057 32.449 1.00 90.62 76 PHE A C 1
ATOM 616 O O . PHE A 1 76 ? 7.875 -17.122 32.059 1.00 90.62 76 PHE A O 1
ATOM 623 N N . THR A 1 77 ? 7.291 -19.269 31.913 1.00 85.06 77 THR A N 1
ATOM 624 C CA . THR A 1 77 ? 8.166 -19.576 30.774 1.00 85.06 77 THR A CA 1
ATOM 625 C C . THR A 1 77 ? 7.399 -20.315 29.693 1.00 85.06 77 THR A C 1
ATOM 627 O O . THR A 1 77 ? 6.874 -21.396 29.955 1.00 85.06 77 THR A O 1
ATOM 630 N N . LEU A 1 78 ? 7.390 -19.777 28.471 1.00 80.75 78 LEU A N 1
ATOM 631 C CA . LEU A 1 78 ? 6.899 -20.494 27.298 1.00 80.75 78 LEU A CA 1
ATOM 632 C C . LEU A 1 78 ? 8.070 -21.214 26.621 1.00 80.75 78 LEU A C 1
ATOM 634 O O . LEU A 1 78 ? 8.991 -20.571 26.131 1.00 80.75 78 LEU A O 1
ATOM 638 N N . HIS A 1 79 ? 8.035 -22.547 26.602 1.00 73.25 79 HIS A N 1
ATOM 639 C CA . HIS A 1 79 ? 9.072 -23.360 25.944 1.00 73.25 79 HIS A CA 1
ATOM 640 C C . HIS A 1 79 ? 8.788 -23.575 24.452 1.00 73.25 79 HIS A C 1
ATOM 642 O O . HIS A 1 79 ? 9.661 -23.972 23.682 1.00 73.25 79 HIS A O 1
ATOM 648 N N . SER A 1 80 ? 7.545 -23.329 24.051 1.00 63.38 80 SER A N 1
ATOM 649 C CA . SER A 1 80 ? 7.038 -23.406 22.687 1.00 63.38 80 SER A CA 1
ATOM 650 C C . SER A 1 80 ? 6.974 -22.017 22.046 1.00 63.38 80 SER A C 1
ATOM 652 O O . SER A 1 80 ? 7.033 -20.999 22.729 1.00 63.38 80 SER A O 1
ATOM 654 N N . ARG A 1 81 ? 6.864 -21.946 20.712 1.00 57.78 81 ARG A N 1
ATOM 655 C CA . ARG A 1 81 ? 6.807 -20.642 20.038 1.00 57.78 81 ARG A CA 1
ATOM 656 C C . ARG A 1 81 ? 5.528 -19.884 20.357 1.00 57.78 81 ARG A C 1
ATOM 658 O O . ARG A 1 81 ? 4.448 -20.474 20.356 1.00 57.78 81 ARG A O 1
ATOM 665 N N . VAL A 1 82 ? 5.638 -18.564 20.493 1.00 64.62 82 VAL A N 1
ATOM 666 C CA . VAL A 1 82 ? 4.473 -17.669 20.579 1.00 64.62 82 VAL A CA 1
ATOM 667 C C . VAL A 1 82 ? 3.607 -17.819 19.308 1.00 64.62 82 VAL A C 1
ATOM 669 O O . VAL A 1 82 ? 4.121 -17.610 18.202 1.00 64.62 82 VAL A O 1
ATOM 672 N N . PRO A 1 83 ? 2.307 -18.173 19.430 1.00 56.84 83 PRO A N 1
ATOM 673 C CA . PRO A 1 83 ? 1.374 -18.294 18.307 1.00 56.84 83 PRO A CA 1
ATOM 674 C C . PRO A 1 83 ? 1.336 -17.075 17.372 1.00 56.84 83 PRO A C 1
ATOM 676 O O . PRO A 1 83 ? 1.665 -15.953 17.764 1.00 56.84 83 PRO A O 1
ATOM 679 N N . SER A 1 84 ? 0.894 -17.285 16.128 1.00 53.12 84 SER A N 1
ATOM 680 C CA . SER A 1 84 ? 0.715 -16.217 15.135 1.00 53.12 84 SER A CA 1
ATOM 681 C C . SER A 1 84 ? -0.367 -15.207 15.539 1.00 53.12 84 SER A C 1
ATOM 683 O O . SER A 1 84 ? -1.306 -15.539 16.262 1.00 53.12 84 SER A O 1
ATOM 685 N N . ALA A 1 85 ? -0.267 -13.982 15.006 1.00 54.28 85 ALA A N 1
ATOM 686 C CA . ALA A 1 85 ? -1.129 -12.841 15.340 1.00 54.28 85 ALA A CA 1
ATOM 687 C C . ALA A 1 85 ? -2.637 -13.124 15.259 1.00 54.28 85 ALA A C 1
ATOM 689 O O . ALA A 1 85 ? -3.390 -12.645 16.100 1.00 54.28 85 ALA A O 1
ATOM 690 N N . SER A 1 86 ? -3.064 -13.941 14.294 1.00 52.59 86 SER A N 1
ATOM 691 C CA . SER A 1 86 ? -4.472 -14.288 14.081 1.00 52.59 86 SER A CA 1
ATOM 692 C C . SER A 1 86 ? -5.134 -14.942 15.296 1.00 52.59 86 SER A C 1
ATOM 694 O O . SER A 1 86 ? -6.290 -14.655 15.577 1.00 52.59 86 SER A O 1
ATOM 696 N N . ARG A 1 87 ? -4.407 -15.766 16.063 1.00 60.91 87 ARG A N 1
ATOM 697 C CA . ARG A 1 87 ? -4.977 -16.477 17.223 1.00 60.91 87 ARG A CA 1
ATOM 698 C C . ARG A 1 87 ? -5.065 -15.626 18.486 1.00 60.91 87 ARG A C 1
ATOM 700 O O . ARG A 1 87 ? -5.835 -15.937 19.384 1.00 60.91 87 ARG A O 1
ATOM 707 N N . TRP A 1 88 ? -4.285 -14.553 18.566 1.00 65.81 88 TRP A N 1
ATOM 708 C CA . TRP A 1 88 ? -4.319 -13.628 19.700 1.00 65.81 88 TRP A CA 1
ATOM 709 C C . TRP A 1 88 ? -5.482 -12.634 19.626 1.00 65.81 88 TRP A C 1
ATOM 711 O O . TRP A 1 88 ? -5.811 -12.011 20.631 1.00 65.81 88 TRP A O 1
ATOM 721 N N . GLN A 1 89 ? -6.093 -12.493 18.447 1.00 62.47 89 GLN A N 1
ATOM 722 C CA . GLN A 1 89 ? -7.231 -11.604 18.202 1.00 62.47 89 GLN A CA 1
ATOM 723 C C . GLN A 1 89 ? -8.585 -12.225 18.565 1.00 62.47 89 GLN A C 1
ATOM 725 O O . GLN A 1 89 ? -9.568 -11.498 18.698 1.00 62.47 89 GLN A O 1
ATOM 730 N N . GLU A 1 90 ? -8.638 -13.541 18.773 1.00 71.81 90 GLU A N 1
ATOM 731 C CA . GLU A 1 90 ? -9.829 -14.231 19.268 1.00 71.81 90 GLU A CA 1
ATOM 732 C C . GLU A 1 90 ? -10.057 -13.934 20.770 1.00 71.81 90 GLU A C 1
ATOM 734 O O . GLU A 1 90 ? -9.090 -13.683 21.505 1.00 71.81 90 GLU A O 1
ATOM 739 N N . PRO A 1 91 ? -11.312 -13.959 21.267 1.00 74.00 91 PRO A N 1
ATOM 740 C CA . PRO A 1 91 ? -11.630 -13.691 22.676 1.00 74.00 91 PRO A CA 1
ATOM 741 C C . PRO A 1 91 ? -10.813 -14.532 23.670 1.00 74.00 91 PRO A C 1
ATOM 743 O O . PRO A 1 91 ? -10.330 -14.018 24.682 1.00 74.00 91 PRO A O 1
ATOM 746 N N . GLU A 1 92 ? -10.601 -15.808 23.355 1.00 75.00 92 GLU A N 1
ATOM 747 C CA . GLU A 1 92 ? -9.798 -16.751 24.131 1.00 75.00 92 GLU A CA 1
ATOM 748 C C . GLU A 1 92 ? -8.317 -16.346 24.152 1.00 75.00 92 GLU A C 1
ATOM 750 O O . GLU A 1 92 ? -7.660 -16.403 25.195 1.00 75.00 92 GLU A O 1
ATOM 755 N N . GLY A 1 93 ? -7.794 -15.869 23.018 1.00 77.56 93 GLY A N 1
ATOM 756 C CA . GLY A 1 93 ? -6.431 -15.352 22.897 1.00 77.56 93 GLY A CA 1
ATOM 757 C C . GLY A 1 93 ? -6.194 -14.135 23.793 1.00 77.56 93 GLY A C 1
ATOM 758 O O . GLY A 1 93 ? -5.182 -14.067 24.496 1.00 77.56 93 GLY A O 1
ATOM 759 N N . LYS A 1 94 ? -7.165 -13.216 23.856 1.00 80.50 94 LYS A N 1
ATOM 760 C CA . LYS A 1 94 ? -7.108 -12.047 24.746 1.00 80.50 94 LYS A CA 1
ATOM 761 C C . LYS A 1 94 ? -7.080 -12.446 26.223 1.00 80.50 94 LYS A C 1
ATOM 763 O O . LYS A 1 94 ? -6.301 -11.884 26.994 1.00 80.50 94 LYS A O 1
ATOM 768 N N . GLN A 1 95 ? -7.888 -13.427 26.623 1.00 84.56 95 GLN A N 1
ATOM 769 C CA . GLN A 1 95 ? -7.916 -13.925 28.003 1.00 84.56 95 GLN A CA 1
ATOM 770 C C . GLN A 1 95 ? -6.573 -14.551 28.412 1.00 84.56 95 GLN A C 1
ATOM 772 O O . GLN A 1 95 ? -6.101 -14.355 29.535 1.00 84.56 95 GLN A O 1
ATOM 777 N N . ILE A 1 96 ? -5.924 -15.258 27.485 1.00 86.19 96 ILE A N 1
ATOM 778 C CA . ILE A 1 96 ? -4.591 -15.829 27.690 1.00 86.19 96 ILE A CA 1
ATOM 779 C C . ILE A 1 96 ? -3.539 -14.728 27.853 1.00 86.19 96 ILE A C 1
ATOM 781 O O . ILE A 1 96 ? -2.762 -14.778 28.805 1.00 86.19 96 ILE A O 1
ATOM 785 N N . LEU A 1 97 ? -3.538 -13.707 26.989 1.00 84.94 97 LEU A N 1
ATOM 786 C CA . LEU A 1 97 ? -2.620 -12.569 27.125 1.00 84.94 97 LEU A CA 1
ATOM 787 C C . LEU A 1 97 ? -2.784 -11.876 28.477 1.00 84.94 97 LEU A C 1
ATOM 789 O O . LEU A 1 97 ? -1.790 -11.547 29.119 1.00 84.94 97 LEU A O 1
ATOM 793 N N . GLN A 1 98 ? -4.028 -11.671 28.925 1.00 86.44 98 GLN A N 1
ATOM 794 C CA . GLN A 1 98 ? -4.317 -11.025 30.212 1.00 86.44 98 GLN A CA 1
ATOM 795 C C . GLN A 1 98 ? -3.787 -11.829 31.385 1.00 86.44 98 GLN A C 1
ATOM 797 O O . GLN A 1 98 ? -3.281 -11.260 32.349 1.00 86.44 98 GLN A O 1
ATOM 802 N N . SER A 1 99 ? -3.885 -13.150 31.291 1.00 90.12 99 SER A N 1
ATOM 803 C CA . SER A 1 99 ? -3.295 -14.028 32.283 1.00 90.12 99 SER A CA 1
ATOM 804 C C . SER A 1 99 ? -1.771 -13.931 32.282 1.00 90.12 99 SER A C 1
ATOM 806 O O . SER A 1 99 ? -1.192 -13.683 33.333 1.00 90.12 99 SER A O 1
ATOM 808 N N . LEU A 1 100 ? -1.117 -14.064 31.126 1.00 88.81 100 LEU A N 1
ATOM 809 C CA . LEU A 1 100 ? 0.344 -13.994 31.034 1.00 88.81 100 LEU A CA 1
ATOM 810 C C . LEU A 1 100 ? 0.900 -12.658 31.536 1.00 88.81 100 LEU A C 1
ATOM 812 O O . LEU A 1 100 ? 1.873 -12.648 32.283 1.00 88.81 100 LEU A O 1
ATOM 816 N N . ALA A 1 101 ? 0.249 -11.546 31.190 1.00 84.75 101 ALA A N 1
ATOM 817 C CA . ALA A 1 101 ? 0.635 -10.207 31.630 1.00 84.75 101 ALA A CA 1
ATOM 818 C C . ALA A 1 101 ? 0.532 -9.997 33.156 1.00 84.75 101 ALA A C 1
ATOM 820 O O . ALA A 1 101 ? 1.068 -9.024 33.674 1.00 84.75 101 ALA A O 1
ATOM 821 N N . ALA A 1 102 ? -0.130 -10.898 33.890 1.00 88.19 102 ALA A N 1
ATOM 822 C CA . ALA A 1 102 ? -0.203 -10.855 35.350 1.00 88.19 102 ALA A CA 1
ATOM 823 C C . ALA A 1 102 ? 1.024 -11.474 36.058 1.00 88.19 102 ALA A C 1
ATOM 825 O O . ALA A 1 102 ? 1.140 -11.360 37.287 1.00 88.19 102 ALA A O 1
ATOM 826 N N . ALA A 1 103 ? 1.912 -12.151 35.318 1.00 88.88 103 ALA A N 1
ATOM 827 C CA . ALA A 1 103 ? 3.201 -12.624 35.824 1.00 88.88 103 ALA A CA 1
ATOM 828 C C . ALA A 1 103 ? 4.181 -11.450 35.997 1.00 88.88 103 ALA A C 1
ATOM 830 O O . ALA A 1 103 ? 4.127 -10.494 35.236 1.00 88.88 103 ALA A O 1
ATOM 831 N N . ASP A 1 104 ? 5.090 -11.526 36.969 1.00 81.19 104 ASP A N 1
ATOM 832 C CA . ASP A 1 104 ? 6.138 -10.516 37.192 1.00 81.19 104 ASP A CA 1
ATOM 833 C C . ASP A 1 104 ? 7.312 -10.673 36.213 1.00 81.19 104 ASP A C 1
ATOM 835 O O . ASP A 1 104 ? 7.985 -9.700 35.876 1.00 81.19 104 ASP A O 1
ATOM 839 N N . LEU A 1 105 ? 7.548 -11.905 35.746 1.00 83.25 105 LEU A N 1
ATOM 840 C CA . LEU A 1 105 ? 8.625 -12.261 34.827 1.00 83.25 105 LEU A CA 1
ATOM 841 C C . LEU A 1 105 ? 8.113 -13.237 33.767 1.00 83.25 105 LEU A C 1
ATOM 843 O O . LEU A 1 105 ? 7.528 -14.269 34.104 1.00 83.25 105 LEU A O 1
ATOM 847 N N . ILE A 1 106 ? 8.379 -12.943 32.494 1.00 85.50 106 ILE A N 1
ATOM 848 C CA . ILE A 1 106 ? 8.026 -13.830 31.379 1.00 85.50 106 ILE A CA 1
ATOM 849 C C . ILE A 1 106 ? 9.294 -14.235 30.626 1.00 85.50 106 ILE A C 1
ATOM 851 O O . ILE A 1 106 ? 10.049 -13.395 30.140 1.00 85.50 106 ILE A O 1
ATOM 855 N N . GLY A 1 107 ? 9.520 -15.540 30.533 1.00 80.75 107 GLY A N 1
ATOM 856 C CA . GLY A 1 107 ? 10.570 -16.160 29.742 1.00 80.75 107 GLY A CA 1
ATOM 857 C C . GLY A 1 107 ? 10.051 -16.586 28.373 1.00 80.75 107 GLY A C 1
ATOM 858 O O . GLY A 1 107 ? 9.100 -17.368 28.306 1.00 80.75 107 GLY A O 1
ATOM 859 N N . LEU A 1 108 ? 10.673 -16.083 27.307 1.00 80.31 108 LEU A N 1
ATOM 860 C CA . LEU A 1 108 ? 10.321 -16.393 25.917 1.00 80.31 108 LEU A CA 1
ATOM 861 C C . LEU A 1 108 ? 11.553 -16.835 25.127 1.00 80.31 108 LEU A C 1
ATOM 863 O O . LEU A 1 108 ? 12.685 -16.459 25.437 1.00 80.31 108 LEU A O 1
ATOM 867 N N . GLU A 1 109 ? 11.318 -17.604 24.067 1.00 63.00 109 GLU A N 1
ATOM 868 C CA . GLU A 1 109 ? 12.361 -18.322 23.338 1.00 63.00 109 GLU A CA 1
ATOM 869 C C . GLU A 1 109 ? 13.227 -17.431 22.437 1.00 63.00 109 GLU A C 1
ATOM 871 O O . GLU A 1 109 ? 14.321 -17.828 22.046 1.00 63.00 109 GLU A O 1
ATOM 876 N N . SER A 1 110 ? 12.753 -16.235 22.069 1.00 60.00 110 SER A N 1
ATOM 877 C CA . SER A 1 110 ? 13.498 -15.337 21.182 1.00 60.00 110 SER A CA 1
ATOM 878 C C . SER A 1 110 ? 13.160 -13.857 21.397 1.00 60.00 110 SER A C 1
ATOM 880 O O . SER A 1 110 ? 12.038 -13.537 21.805 1.00 60.00 110 SER A O 1
ATOM 882 N N . PRO A 1 111 ? 14.058 -12.923 21.016 1.00 56.06 111 PRO A N 1
ATOM 883 C CA . PRO A 1 111 ? 13.755 -11.489 21.015 1.00 56.06 111 PRO A CA 1
ATOM 884 C C . PRO A 1 111 ? 12.540 -11.133 20.147 1.00 56.06 111 PRO A C 1
ATOM 886 O O . PRO A 1 111 ? 11.795 -10.208 20.462 1.00 56.06 111 PRO A O 1
ATOM 889 N N . ARG A 1 112 ? 12.293 -11.892 19.068 1.00 59.84 112 ARG A N 1
ATOM 890 C CA . ARG A 1 112 ? 11.113 -11.714 18.206 1.00 59.84 112 ARG A CA 1
ATOM 891 C C . ARG A 1 112 ? 9.824 -12.086 18.930 1.00 59.84 112 ARG A C 1
ATOM 893 O O . ARG A 1 112 ? 8.812 -11.417 18.750 1.00 59.84 112 ARG A O 1
ATOM 900 N N . SER A 1 113 ? 9.857 -13.134 19.741 1.00 64.44 113 SER A N 1
ATOM 901 C CA . SER A 1 113 ? 8.720 -13.595 20.541 1.00 64.44 113 SER A CA 1
ATOM 902 C C . SER A 1 113 ? 8.413 -12.615 21.668 1.00 64.44 113 SER A C 1
ATOM 904 O O . SER A 1 113 ? 7.247 -12.294 21.887 1.00 64.44 113 SER A O 1
ATOM 906 N N . VAL A 1 114 ? 9.458 -12.050 22.283 1.00 64.94 114 VAL A N 1
ATOM 907 C CA . VAL A 1 114 ? 9.353 -10.919 23.217 1.00 64.94 114 VAL A CA 1
ATOM 908 C C . VAL A 1 114 ? 8.699 -9.717 22.538 1.00 64.94 114 VAL A C 1
ATOM 910 O O . VAL A 1 114 ? 7.690 -9.215 23.028 1.00 64.94 114 VAL A O 1
ATOM 913 N N . HIS A 1 115 ? 9.211 -9.294 21.379 1.00 62.81 115 HIS A N 1
ATOM 914 C CA . HIS A 1 115 ? 8.649 -8.167 20.636 1.00 62.81 115 HIS A CA 1
ATOM 915 C C . HIS A 1 115 ? 7.178 -8.402 20.272 1.00 62.81 115 HIS A C 1
ATOM 917 O O . HIS A 1 115 ? 6.342 -7.557 20.563 1.00 62.81 115 HIS A O 1
ATOM 923 N N . ARG A 1 116 ? 6.840 -9.579 19.729 1.00 69.88 116 ARG A N 1
ATOM 924 C CA . ARG A 1 116 ? 5.458 -9.958 19.396 1.00 69.88 116 ARG A CA 1
ATOM 925 C C . ARG A 1 116 ? 4.538 -9.926 20.612 1.00 69.88 116 ARG A C 1
ATOM 927 O O . ARG A 1 116 ? 3.448 -9.374 20.520 1.00 69.88 116 ARG A O 1
ATOM 934 N N . PHE A 1 117 ? 4.969 -10.490 21.739 1.00 73.94 117 PHE A N 1
ATOM 935 C CA . PHE A 1 117 ? 4.196 -10.468 22.978 1.00 73.94 117 PHE A CA 1
ATOM 936 C C . PHE A 1 117 ? 3.902 -9.029 23.431 1.00 73.94 117 PHE A C 1
ATOM 938 O O . PHE A 1 117 ? 2.748 -8.702 23.708 1.00 73.94 117 PHE A O 1
ATOM 945 N N . TYR A 1 118 ? 4.908 -8.147 23.408 1.00 68.31 118 TYR A N 1
ATOM 946 C CA . TYR A 1 118 ? 4.716 -6.722 23.685 1.00 68.31 118 TYR A CA 1
ATOM 947 C C . TYR A 1 118 ? 3.751 -6.065 22.695 1.00 68.31 118 TYR A C 1
ATOM 949 O O . TYR A 1 118 ? 2.804 -5.413 23.125 1.00 68.31 118 TYR A O 1
ATOM 957 N N . THR A 1 119 ? 3.930 -6.280 21.388 1.00 67.25 119 THR A N 1
ATOM 958 C CA . THR A 1 119 ? 3.044 -5.736 20.349 1.00 67.25 119 THR A CA 1
ATOM 959 C C . THR A 1 119 ? 1.589 -6.142 20.579 1.00 67.25 119 THR A C 1
ATOM 961 O O . THR A 1 119 ? 0.700 -5.296 20.486 1.00 67.25 119 THR A O 1
ATOM 964 N N . PHE A 1 120 ? 1.329 -7.407 20.925 1.00 73.25 120 PHE A N 1
ATOM 965 C CA . PHE A 1 120 ? -0.030 -7.872 21.194 1.00 73.25 120 PHE A CA 1
ATOM 966 C C . PHE A 1 120 ? -0.610 -7.238 22.457 1.00 73.25 120 PHE A C 1
ATOM 968 O O . PHE A 1 120 ? -1.704 -6.678 22.398 1.00 73.25 120 PHE A O 1
ATOM 975 N N . CYS A 1 121 ? 0.119 -7.227 23.571 1.00 71.56 121 CYS A N 1
ATOM 976 C CA . CYS A 1 121 ? -0.347 -6.569 24.793 1.00 71.56 121 CYS A CA 1
ATOM 977 C C . CYS A 1 121 ? -0.614 -5.067 24.585 1.00 71.56 121 CYS A C 1
ATOM 979 O O . CYS A 1 121 ? -1.637 -4.556 25.045 1.00 71.56 121 CYS A O 1
ATOM 981 N N . SER A 1 122 ? 0.242 -4.372 23.828 1.00 64.19 122 SER A N 1
ATOM 982 C CA . SER A 1 122 ? 0.039 -2.968 23.454 1.00 64.19 122 SER A CA 1
ATOM 983 C C . SER A 1 122 ? -1.192 -2.775 22.567 1.00 64.19 122 SER A C 1
ATOM 985 O O . SER A 1 122 ? -1.952 -1.837 22.794 1.00 64.19 122 SER A O 1
ATOM 987 N N . SER A 1 123 ? -1.450 -3.679 21.614 1.00 65.69 123 SER A N 1
ATOM 988 C CA . SER A 1 123 ? -2.640 -3.612 20.749 1.00 65.69 123 SER A CA 1
ATOM 989 C C . SER A 1 123 ? -3.963 -3.725 21.520 1.00 65.69 123 SER A C 1
ATOM 991 O O . SER A 1 123 ? -4.983 -3.207 21.071 1.00 65.69 123 SER A O 1
ATOM 993 N N . PHE A 1 124 ? -3.941 -4.332 22.712 1.00 68.81 124 PHE A N 1
ATOM 994 C CA . PHE A 1 124 ? -5.098 -4.456 23.604 1.00 68.81 124 PHE A CA 1
ATOM 995 C C . PHE A 1 124 ? -5.078 -3.481 24.792 1.00 68.81 124 PHE A C 1
ATOM 997 O O . PHE A 1 124 ? -5.906 -3.615 25.695 1.00 68.81 124 PHE A O 1
ATOM 1004 N N . ASN A 1 125 ? -4.165 -2.501 24.792 1.00 67.56 125 ASN A N 1
ATOM 1005 C CA . ASN A 1 125 ? -3.990 -1.498 25.846 1.00 67.56 125 ASN A CA 1
ATOM 1006 C C . ASN A 1 125 ? -3.758 -2.105 27.246 1.00 67.56 125 ASN A C 1
ATOM 1008 O O . ASN A 1 125 ? -4.313 -1.652 28.248 1.00 67.56 125 ASN A O 1
ATOM 1012 N N . MET A 1 126 ? -2.972 -3.182 27.308 1.00 71.25 126 MET A N 1
ATOM 1013 C CA . MET A 1 126 ? -2.711 -3.935 28.533 1.00 71.25 126 MET A CA 1
ATOM 1014 C C . MET A 1 126 ? -1.400 -3.507 29.196 1.00 71.25 126 MET A C 1
ATOM 1016 O O . MET A 1 126 ? -0.400 -3.268 28.521 1.00 71.25 126 MET A O 1
ATOM 1020 N N . SER A 1 127 ? -1.392 -3.464 30.531 1.00 57.53 127 SER A N 1
ATOM 1021 C CA . SER A 1 127 ? -0.162 -3.281 31.305 1.00 57.53 127 SER A CA 1
ATOM 1022 C C . SER A 1 127 ? 0.674 -4.558 31.221 1.00 57.53 127 SER A C 1
ATOM 1024 O O . SER A 1 127 ? 0.190 -5.641 31.540 1.00 57.53 127 SER A O 1
ATOM 1026 N N . VAL A 1 128 ? 1.899 -4.426 30.724 1.00 59.66 128 VAL A N 1
ATOM 1027 C CA . VAL A 1 128 ? 2.856 -5.520 30.529 1.00 59.66 128 VAL A CA 1
ATOM 1028 C C . VAL A 1 128 ? 3.879 -5.517 31.659 1.00 59.66 128 VAL A C 1
ATOM 1030 O O . VAL A 1 128 ? 4.296 -4.435 32.079 1.00 59.66 128 VAL A O 1
ATOM 1033 N N . PRO A 1 129 ? 4.330 -6.692 32.126 1.00 54.16 129 PRO A N 1
ATOM 1034 C CA . PRO A 1 129 ? 5.357 -6.755 33.148 1.00 54.16 129 PRO A CA 1
ATOM 1035 C C . PRO A 1 129 ? 6.686 -6.173 32.663 1.00 54.16 129 PRO A C 1
ATOM 1037 O O . PRO A 1 129 ? 7.065 -6.254 31.488 1.00 54.16 129 PRO A O 1
ATOM 1040 N N . THR A 1 130 ? 7.394 -5.575 33.618 1.00 43.09 130 THR A N 1
ATOM 1041 C CA . THR A 1 130 ? 8.592 -4.746 33.442 1.00 43.09 130 THR A CA 1
ATOM 1042 C C . THR A 1 130 ? 9.810 -5.531 32.946 1.00 43.09 130 THR A C 1
ATOM 1044 O O . THR A 1 130 ? 10.844 -4.938 32.646 1.00 43.09 130 THR A O 1
ATOM 1047 N N . THR A 1 131 ? 9.745 -6.865 32.875 1.00 50.50 131 THR A N 1
ATOM 1048 C CA . THR A 1 131 ? 10.898 -7.696 32.510 1.00 50.50 131 THR A CA 1
ATOM 1049 C C . THR A 1 131 ? 10.465 -8.954 31.750 1.00 50.50 131 THR A C 1
ATOM 1051 O O . THR A 1 131 ? 9.875 -9.872 32.316 1.00 50.50 131 THR A O 1
ATOM 1054 N N . CYS A 1 132 ? 10.790 -9.008 30.456 1.00 57.03 132 CYS A N 1
ATOM 1055 C CA . CYS A 1 132 ? 10.827 -10.252 29.685 1.00 57.03 132 CYS A CA 1
ATOM 1056 C C . CYS A 1 132 ? 12.285 -10.704 29.553 1.00 57.03 132 CYS A C 1
ATOM 1058 O O . CYS A 1 132 ? 13.143 -9.896 29.196 1.00 57.03 132 CYS A O 1
ATOM 1060 N N . ILE A 1 133 ? 12.567 -11.979 29.817 1.00 50.75 133 ILE A N 1
ATOM 1061 C CA . ILE A 1 133 ? 13.908 -12.560 29.673 1.00 50.75 133 ILE A CA 1
ATOM 1062 C C . ILE A 1 133 ? 13.935 -13.588 28.547 1.00 50.75 133 ILE A C 1
ATOM 1064 O O . ILE A 1 133 ? 12.947 -14.275 28.286 1.00 50.75 133 ILE A O 1
ATOM 1068 N N . LEU A 1 134 ? 15.085 -13.703 27.886 1.00 43.03 134 LEU A N 1
ATOM 1069 C CA . LEU A 1 134 ? 15.329 -14.803 26.962 1.00 43.03 134 LEU A CA 1
ATOM 1070 C C . LEU A 1 134 ? 15.557 -16.067 27.779 1.00 43.03 134 LEU A C 1
ATOM 1072 O O . LEU A 1 134 ? 16.454 -16.113 28.624 1.00 43.03 134 LEU A O 1
ATOM 1076 N N . THR A 1 135 ? 14.740 -17.086 27.549 1.00 46.41 135 THR A N 1
ATOM 1077 C CA . THR A 1 135 ? 14.986 -18.389 28.161 1.00 46.41 135 THR A CA 1
ATOM 1078 C C . THR A 1 135 ? 16.111 -19.080 27.406 1.00 46.41 135 THR A C 1
ATOM 1080 O O . THR A 1 135 ? 16.030 -19.163 26.178 1.00 46.41 135 THR A O 1
ATOM 1083 N N . PRO A 1 136 ? 17.147 -19.594 28.094 1.00 41.72 136 PRO A N 1
ATOM 1084 C CA . PRO A 1 136 ? 18.120 -20.455 27.443 1.00 41.72 136 PRO A CA 1
ATOM 1085 C C . PRO A 1 136 ? 17.380 -21.643 26.809 1.00 41.72 136 PRO A C 1
ATOM 1087 O O . PRO A 1 136 ? 16.391 -22.113 27.385 1.00 41.72 136 PRO A O 1
ATOM 1090 N N . PRO A 1 137 ? 17.808 -22.109 25.622 1.00 40.91 137 PRO A N 1
ATOM 1091 C CA . PRO A 1 137 ? 17.155 -23.225 24.958 1.00 40.91 137 PRO A CA 1
ATOM 1092 C C . PRO A 1 137 ? 17.098 -24.417 25.923 1.00 40.91 137 PRO A C 1
ATOM 1094 O O . PRO A 1 137 ? 18.068 -24.643 26.658 1.00 40.91 137 PRO A O 1
ATOM 1097 N N . PRO A 1 138 ? 15.984 -25.173 25.965 1.00 37.81 138 PRO A N 1
ATOM 1098 C CA . PRO A 1 138 ? 15.910 -26.350 26.814 1.00 37.81 138 PRO A CA 1
ATOM 1099 C C . PRO A 1 138 ? 17.099 -27.269 26.491 1.00 37.81 138 PRO A C 1
ATOM 1101 O O . PRO A 1 138 ? 17.447 -27.411 25.311 1.00 37.81 138 PRO A O 1
ATOM 1104 N N . PRO A 1 139 ? 17.747 -27.879 27.503 1.00 31.12 139 PRO A N 1
ATOM 1105 C CA . PRO A 1 139 ? 18.818 -28.830 27.257 1.00 31.12 139 PRO A CA 1
ATOM 1106 C C . PRO A 1 139 ? 18.284 -29.903 26.314 1.00 31.12 139 PRO A C 1
ATOM 1108 O O . PRO A 1 139 ? 17.226 -30.481 26.570 1.00 31.12 139 PRO A O 1
ATOM 1111 N N . ALA A 1 140 ? 18.988 -30.105 25.198 1.00 31.17 140 ALA A N 1
ATOM 1112 C CA . ALA A 1 140 ? 18.593 -31.042 24.161 1.00 31.17 140 ALA A CA 1
ATOM 1113 C C . ALA A 1 140 ? 18.311 -32.406 24.800 1.00 31.17 140 ALA A C 1
ATOM 1115 O O . ALA A 1 140 ? 19.219 -33.087 25.277 1.00 31.17 140 ALA A O 1
ATOM 1116 N N . THR A 1 141 ? 17.040 -32.793 24.843 1.00 26.56 141 THR A N 1
ATOM 1117 C CA . THR A 1 141 ? 16.655 -34.142 25.228 1.00 26.56 141 THR A CA 1
ATOM 1118 C C . THR A 1 141 ? 17.144 -35.085 24.128 1.00 26.56 141 THR A C 1
ATOM 1120 O O . THR A 1 141 ? 16.843 -34.872 22.949 1.00 26.56 141 THR A O 1
ATOM 1123 N N . PRO A 1 142 ? 17.933 -36.121 24.456 1.00 34.78 142 PRO A N 1
ATOM 1124 C CA . PRO A 1 142 ? 18.399 -37.069 23.461 1.00 34.78 142 PRO A CA 1
ATOM 1125 C C . PRO A 1 142 ? 17.269 -38.057 23.151 1.00 34.78 142 PRO A C 1
ATOM 1127 O O . PRO A 1 142 ? 17.130 -39.073 23.818 1.00 34.78 142 PRO A O 1
ATOM 1130 N N . SER A 1 143 ? 16.406 -37.729 22.190 1.00 28.27 143 SER A N 1
ATOM 1131 C CA . SER A 1 143 ? 15.628 -38.647 21.328 1.00 28.27 143 SER A CA 1
ATOM 1132 C C . SER A 1 143 ? 14.563 -37.816 20.603 1.00 28.27 143 SER A C 1
ATOM 1134 O O . SER A 1 143 ? 13.944 -36.951 21.202 1.00 28.27 143 SER A O 1
ATOM 1136 N N . THR A 1 144 ? 14.293 -37.944 19.313 1.00 26.30 144 THR A N 1
ATOM 1137 C CA . THR A 1 144 ? 14.559 -38.978 18.313 1.00 26.30 144 THR A CA 1
ATOM 1138 C C . THR A 1 144 ? 15.200 -38.334 17.087 1.00 26.30 144 THR A C 1
ATOM 1140 O O . THR A 1 144 ? 14.770 -37.263 16.662 1.00 26.30 144 THR A O 1
ATOM 1143 N N . ALA A 1 145 ? 16.202 -38.989 16.503 1.00 33.47 145 ALA A N 1
ATOM 1144 C CA . ALA A 1 145 ? 16.819 -38.582 15.247 1.00 33.47 145 ALA A CA 1
ATOM 1145 C C . ALA A 1 145 ? 15.771 -38.492 14.117 1.00 33.47 145 ALA A C 1
ATOM 1147 O O . ALA A 1 145 ? 15.433 -39.488 13.485 1.00 33.47 145 ALA A O 1
ATOM 1148 N N . GLY A 1 146 ? 15.247 -37.289 13.874 1.00 30.11 146 GLY A N 1
ATOM 1149 C CA . GLY A 1 146 ? 14.857 -36.867 12.530 1.00 30.11 146 GLY A CA 1
ATOM 1150 C C . GLY A 1 146 ? 16.127 -36.606 11.715 1.00 30.11 146 GLY A C 1
ATOM 1151 O O . GLY A 1 146 ? 17.179 -36.392 12.327 1.00 30.11 146 GLY A O 1
ATOM 1152 N N . PRO A 1 147 ? 16.070 -36.659 10.372 1.00 30.08 147 PRO A N 1
ATOM 1153 C CA . PRO A 1 147 ? 17.256 -36.610 9.528 1.00 30.08 147 PRO A CA 1
ATOM 1154 C C . PRO A 1 147 ? 18.071 -35.380 9.910 1.00 30.08 147 PRO A C 1
ATOM 1156 O O . PRO A 1 147 ? 17.596 -34.247 9.826 1.00 30.08 147 PRO A O 1
ATOM 1159 N N . SER A 1 148 ? 19.273 -35.639 10.418 1.00 33.59 148 SER A N 1
ATOM 1160 C CA . SER A 1 148 ? 20.265 -34.629 10.732 1.00 33.59 148 SER A CA 1
ATOM 1161 C C . SER A 1 148 ? 20.353 -33.686 9.543 1.00 33.59 148 SER A C 1
ATOM 1163 O O . SER A 1 148 ? 20.692 -34.127 8.445 1.00 33.59 148 SER A O 1
ATOM 1165 N N . THR A 1 149 ? 20.048 -32.407 9.752 1.00 36.53 149 THR A N 1
ATOM 1166 C CA . THR A 1 149 ? 20.502 -31.339 8.867 1.00 36.53 149 THR A CA 1
ATOM 1167 C C . THR A 1 149 ? 22.016 -31.444 8.836 1.00 36.53 149 THR A C 1
ATOM 1169 O O . THR A 1 149 ? 22.703 -30.989 9.751 1.00 36.53 149 THR A O 1
ATOM 1172 N N . THR A 1 150 ? 22.536 -32.153 7.841 1.00 36.22 150 THR A N 1
ATOM 1173 C CA . THR A 1 150 ? 23.960 -32.243 7.601 1.00 36.22 150 THR A CA 1
ATOM 1174 C C . THR A 1 150 ? 24.439 -30.826 7.336 1.00 36.22 150 THR A C 1
ATOM 1176 O O . THR A 1 150 ? 24.093 -30.212 6.328 1.00 36.22 150 THR A O 1
ATOM 1179 N N . HIS A 1 151 ? 25.272 -30.307 8.236 1.00 39.50 151 HIS A N 1
ATOM 1180 C CA . HIS A 1 151 ? 26.272 -29.303 7.897 1.00 39.50 151 HIS A CA 1
ATOM 1181 C C . HIS A 1 151 ? 27.283 -29.943 6.933 1.00 39.50 151 HIS A C 1
ATOM 1183 O O . HIS A 1 151 ? 28.443 -30.165 7.260 1.00 39.50 151 HIS A O 1
ATOM 1189 N N . THR A 1 152 ? 26.825 -30.322 5.746 1.00 46.09 152 THR A N 1
ATOM 1190 C CA . THR A 1 152 ? 27.687 -30.651 4.621 1.00 46.09 152 THR A CA 1
ATOM 1191 C C . THR A 1 152 ? 28.053 -29.319 3.996 1.00 46.09 152 THR A C 1
ATOM 1193 O O . THR A 1 152 ? 27.234 -28.708 3.315 1.00 46.09 152 THR A O 1
ATOM 1196 N N . SER A 1 153 ? 29.267 -28.844 4.277 1.00 52.41 153 SER A N 1
ATOM 1197 C CA . SER A 1 153 ? 29.925 -27.847 3.432 1.00 52.41 153 SER A CA 1
ATOM 1198 C C . SER A 1 153 ? 29.788 -28.296 1.973 1.00 52.41 153 SER A C 1
ATOM 1200 O O . SER A 1 153 ? 29.864 -29.500 1.699 1.00 52.41 153 SER A O 1
ATOM 1202 N N . LEU A 1 154 ? 29.521 -27.365 1.052 1.00 59.62 154 LEU A N 1
ATOM 1203 C CA . LEU A 1 154 ? 29.569 -27.689 -0.373 1.00 59.62 154 LEU A CA 1
ATOM 1204 C C . LEU A 1 154 ? 30.997 -28.154 -0.644 1.00 59.62 154 LEU A C 1
ATOM 1206 O O . LEU A 1 154 ? 31.929 -27.362 -0.551 1.00 59.62 154 LEU A O 1
ATOM 1210 N N . SER A 1 155 ? 31.182 -29.452 -0.875 1.00 57.72 155 SER A N 1
ATOM 1211 C CA . SER A 1 155 ? 32.507 -29.951 -1.220 1.00 57.72 155 SER A CA 1
ATOM 1212 C C . SER A 1 155 ? 32.813 -29.554 -2.660 1.00 57.72 155 SER A C 1
ATOM 1214 O O . SER A 1 155 ? 31.928 -29.586 -3.519 1.00 57.72 155 SER A O 1
ATOM 1216 N N . SER A 1 156 ? 34.075 -29.256 -2.950 1.00 55.50 156 SER A N 1
ATOM 1217 C CA . SER A 1 156 ? 34.541 -28.965 -4.311 1.00 55.50 156 SER A CA 1
ATOM 1218 C C . SER A 1 156 ? 34.182 -30.079 -5.313 1.00 55.50 156 SER A C 1
ATOM 1220 O O . SER A 1 156 ? 33.938 -29.818 -6.488 1.00 55.50 156 SER A O 1
ATOM 1222 N N . ALA A 1 157 ? 34.037 -31.324 -4.841 1.00 49.06 157 ALA A N 1
ATOM 1223 C CA . ALA A 1 157 ? 33.553 -32.460 -5.628 1.00 49.06 157 ALA A CA 1
ATOM 1224 C C . ALA A 1 157 ? 32.045 -32.407 -5.964 1.00 49.06 157 ALA A C 1
ATOM 1226 O O . ALA A 1 157 ? 31.637 -32.912 -7.009 1.00 49.06 157 ALA A O 1
ATOM 1227 N N . MET A 1 158 ? 31.211 -31.806 -5.104 1.00 54.94 158 MET A N 1
ATOM 1228 C CA . MET A 1 158 ? 29.772 -31.614 -5.354 1.00 54.94 158 MET A CA 1
ATOM 1229 C C . MET A 1 158 ? 29.508 -30.490 -6.354 1.00 54.94 158 MET A C 1
ATOM 1231 O O . MET A 1 158 ? 28.541 -30.560 -7.109 1.00 54.94 158 MET A O 1
ATOM 1235 N N . VAL A 1 159 ? 30.360 -29.465 -6.357 1.00 57.84 159 VAL A N 1
ATOM 1236 C CA . VAL A 1 159 ? 30.167 -28.262 -7.170 1.00 57.84 159 VAL A CA 1
ATOM 1237 C C . VAL A 1 159 ? 30.953 -28.317 -8.489 1.00 57.84 159 VAL A C 1
ATOM 1239 O O . VAL A 1 159 ? 30.569 -27.669 -9.451 1.00 57.84 159 VAL A O 1
ATOM 1242 N N . GLY A 1 160 ? 31.978 -29.167 -8.615 1.00 56.66 160 GLY A N 1
ATOM 1243 C CA . GLY A 1 160 ? 32.811 -29.269 -9.823 1.00 56.66 160 GLY A CA 1
ATOM 1244 C C . GLY A 1 160 ? 32.101 -29.696 -11.122 1.00 56.66 160 GLY A C 1
ATOM 1245 O O . GLY A 1 160 ? 32.707 -29.613 -12.189 1.00 56.66 160 GLY A O 1
ATOM 1246 N N . GLN A 1 161 ? 30.837 -30.142 -11.071 1.00 65.62 161 GLN A N 1
ATOM 1247 C CA . GLN A 1 161 ? 30.010 -30.406 -12.258 1.00 65.62 161 GLN A CA 1
ATOM 1248 C C . GLN A 1 161 ? 28.539 -29.981 -12.049 1.00 65.62 161 GLN A C 1
ATOM 1250 O O . GLN A 1 161 ? 27.841 -30.595 -11.238 1.00 65.62 161 GLN A O 1
ATOM 1255 N N . PRO A 1 162 ? 28.004 -29.019 -12.833 1.00 69.56 162 PRO A N 1
ATOM 1256 C CA . PRO A 1 162 ? 26.610 -28.560 -12.715 1.00 69.56 162 PRO A CA 1
ATOM 1257 C C . PRO A 1 162 ? 25.548 -29.662 -12.890 1.00 69.56 162 PRO A C 1
ATOM 1259 O O . PRO A 1 162 ? 24.455 -29.609 -12.325 1.00 69.56 162 PRO A O 1
ATOM 1262 N N . SER A 1 163 ? 25.857 -30.691 -13.683 1.00 73.44 163 SER A N 1
ATOM 1263 C CA . SER A 1 163 ? 24.993 -31.859 -13.895 1.00 73.44 163 SER A CA 1
ATOM 1264 C C . SER A 1 163 ? 24.745 -32.644 -12.606 1.00 73.44 163 SER A C 1
ATOM 1266 O O . SER A 1 163 ? 23.644 -33.158 -12.408 1.00 73.44 163 SER A O 1
ATOM 1268 N N . HIS A 1 164 ? 25.735 -32.701 -11.715 1.00 76.44 164 HIS A N 1
ATOM 1269 C CA . HIS A 1 164 ? 25.651 -33.454 -10.470 1.00 76.44 164 HIS A CA 1
ATOM 1270 C C . HIS A 1 164 ? 24.687 -32.781 -9.484 1.00 76.44 164 HIS A C 1
ATOM 1272 O O . HIS A 1 164 ? 23.811 -33.443 -8.933 1.00 76.44 164 HIS A O 1
ATOM 1278 N N . LEU A 1 165 ? 24.756 -31.453 -9.335 1.00 75.19 165 LEU A N 1
ATOM 1279 C CA . LEU A 1 165 ? 23.812 -30.696 -8.503 1.00 75.19 165 LEU A CA 1
ATOM 1280 C C . LEU A 1 165 ? 22.361 -30.878 -8.966 1.00 75.19 165 LEU A C 1
ATOM 1282 O O . LEU A 1 165 ? 21.471 -31.078 -8.142 1.00 75.19 165 LEU A O 1
ATOM 1286 N N . ARG A 1 166 ? 22.112 -30.886 -10.281 1.00 81.25 166 ARG A N 1
ATOM 1287 C CA . ARG A 1 166 ? 20.773 -31.179 -10.823 1.00 81.25 166 ARG A CA 1
ATOM 1288 C C . ARG A 1 166 ? 20.322 -32.607 -10.518 1.00 81.25 166 ARG A C 1
ATOM 1290 O O . ARG A 1 166 ? 19.165 -32.807 -10.174 1.00 81.25 166 ARG A O 1
ATOM 1297 N N . GLN A 1 167 ? 21.221 -33.588 -10.597 1.00 81.56 167 GLN A N 1
ATOM 1298 C CA . GLN A 1 167 ? 20.907 -34.977 -10.250 1.00 81.56 167 GLN A CA 1
ATOM 1299 C C . GLN A 1 167 ? 20.561 -35.141 -8.764 1.00 81.56 167 GLN A C 1
ATOM 1301 O O . GLN A 1 167 ? 19.613 -35.857 -8.452 1.00 81.56 167 GLN A O 1
ATOM 1306 N N . LEU A 1 168 ? 21.261 -34.442 -7.860 1.00 81.44 168 LEU A N 1
ATOM 1307 C CA . LEU A 1 168 ? 21.004 -34.502 -6.413 1.00 81.44 168 LEU A CA 1
ATOM 1308 C C . LEU A 1 168 ? 19.589 -34.040 -6.044 1.00 81.44 168 LEU A C 1
ATOM 1310 O O . LEU A 1 168 ? 18.965 -34.615 -5.155 1.00 81.44 168 LEU A O 1
ATOM 1314 N N . PHE A 1 169 ? 19.071 -33.022 -6.733 1.00 84.62 169 PHE A N 1
ATOM 1315 C CA . PHE A 1 169 ? 17.732 -32.478 -6.484 1.00 84.62 169 PHE A CA 1
ATOM 1316 C C . PHE A 1 169 ? 16.668 -32.990 -7.470 1.00 84.62 169 PHE A C 1
ATOM 1318 O O . PHE A 1 169 ? 15.503 -32.586 -7.393 1.00 84.62 169 PHE A O 1
ATOM 1325 N N . GLY A 1 170 ? 17.039 -33.912 -8.364 1.00 83.62 170 GLY A N 1
ATOM 1326 C CA . GLY A 1 170 ? 16.148 -34.561 -9.321 1.00 83.62 170 GLY A CA 1
ATOM 1327 C C . GLY A 1 170 ? 15.398 -33.568 -10.213 1.00 83.62 170 GLY A C 1
ATOM 1328 O O . GLY A 1 170 ? 15.993 -32.769 -10.931 1.00 83.62 170 GLY A O 1
ATOM 1329 N N . HIS A 1 171 ? 14.066 -33.628 -10.178 1.00 83.69 171 HIS A N 1
ATOM 1330 C CA . HIS A 1 171 ? 13.188 -32.790 -11.005 1.00 83.69 171 HIS A CA 1
ATOM 1331 C C . HIS A 1 171 ? 12.847 -31.425 -10.382 1.00 83.69 171 HIS A C 1
ATOM 1333 O O . HIS A 1 171 ? 11.998 -30.710 -10.915 1.00 83.69 171 HIS A O 1
ATOM 1339 N N . LYS A 1 172 ? 13.449 -31.063 -9.242 1.00 87.88 172 LYS A N 1
ATOM 1340 C CA . LYS A 1 172 ? 13.108 -29.828 -8.527 1.00 87.88 172 LYS A CA 1
ATOM 1341 C C . LYS A 1 172 ? 13.748 -28.597 -9.171 1.00 87.88 172 LYS A C 1
ATOM 1343 O O . LYS A 1 172 ? 14.892 -28.612 -9.627 1.00 87.88 172 LYS A O 1
ATOM 1348 N N . CYS A 1 173 ? 13.016 -27.492 -9.144 1.00 89.94 173 CYS A N 1
ATOM 1349 C CA . CYS A 1 173 ? 13.504 -26.174 -9.501 1.00 89.94 173 CYS A CA 1
ATOM 1350 C C . CYS A 1 173 ? 14.441 -25.653 -8.407 1.00 89.94 173 CYS A C 1
ATOM 1352 O O . CYS A 1 173 ? 14.021 -25.315 -7.302 1.00 89.94 173 CYS A O 1
ATOM 1354 N N . ILE A 1 174 ? 15.726 -25.592 -8.735 1.00 92.56 174 ILE A N 1
ATOM 1355 C CA . ILE A 1 174 ? 16.766 -24.989 -7.900 1.00 92.56 174 ILE A CA 1
ATOM 1356 C C . ILE A 1 174 ? 16.688 -23.458 -7.992 1.00 92.56 174 ILE A C 1
ATOM 1358 O O . ILE A 1 174 ? 16.800 -22.909 -9.088 1.00 92.56 174 ILE A O 1
ATOM 1362 N N . VAL A 1 175 ? 16.554 -22.779 -6.857 1.00 93.88 175 VAL A N 1
ATOM 1363 C CA . VAL A 1 175 ? 16.678 -21.323 -6.717 1.00 93.88 175 VAL A CA 1
ATOM 1364 C C . VAL A 1 175 ? 17.974 -21.024 -5.974 1.00 93.88 175 VAL A C 1
ATOM 1366 O O . VAL A 1 175 ? 18.172 -21.503 -4.860 1.00 93.88 175 VAL A O 1
ATOM 1369 N N . TYR A 1 176 ? 18.863 -20.252 -6.590 1.00 93.12 176 TYR A N 1
ATOM 1370 C CA . TYR A 1 176 ? 20.083 -19.774 -5.945 1.00 93.12 176 TYR A CA 1
ATOM 1371 C C . TYR A 1 176 ? 19.790 -18.477 -5.192 1.00 93.12 176 TYR A C 1
ATOM 1373 O O . TYR A 1 176 ? 19.262 -17.544 -5.791 1.00 93.12 176 TYR A O 1
ATOM 1381 N N . CYS A 1 177 ? 20.121 -18.410 -3.904 1.00 91.38 177 CYS A N 1
ATOM 1382 C CA . CYS A 1 177 ? 19.964 -17.206 -3.092 1.00 91.38 177 CYS A CA 1
ATOM 1383 C C . CYS A 1 177 ? 21.325 -16.748 -2.566 1.00 91.38 177 CYS A C 1
ATOM 1385 O O . CYS A 1 177 ? 22.048 -17.556 -1.984 1.00 91.38 177 CYS A O 1
ATOM 1387 N N . GLN A 1 178 ? 21.648 -15.466 -2.728 1.00 87.12 178 GLN A N 1
ATOM 1388 C CA . GLN A 1 178 ? 22.864 -14.860 -2.185 1.00 87.12 178 GLN A CA 1
ATOM 1389 C C . GLN A 1 178 ? 22.530 -13.554 -1.468 1.00 87.12 178 GLN A C 1
ATOM 1391 O O . GLN A 1 178 ? 21.822 -12.713 -2.019 1.00 87.12 178 GLN A O 1
ATOM 1396 N N . ASP A 1 179 ? 23.090 -13.367 -0.276 1.00 80.38 179 ASP A N 1
ATOM 1397 C CA . ASP A 1 179 ? 22.993 -12.115 0.476 1.00 80.38 179 ASP A CA 1
ATOM 1398 C C . ASP A 1 179 ? 24.382 -11.550 0.777 1.00 80.38 179 ASP A C 1
ATOM 1400 O O . ASP A 1 179 ? 25.323 -12.309 1.022 1.00 80.38 179 ASP A O 1
ATOM 1404 N N . THR A 1 180 ? 24.500 -10.220 0.791 1.00 71.19 180 THR A N 1
ATOM 1405 C CA . THR A 1 180 ? 25.755 -9.519 1.128 1.00 71.19 180 THR A CA 1
ATOM 1406 C C . THR A 1 180 ? 25.822 -9.019 2.568 1.00 71.19 180 THR A C 1
ATOM 1408 O O . THR A 1 180 ? 26.827 -8.448 2.966 1.00 71.19 180 THR A O 1
ATOM 1411 N N . ASP A 1 181 ? 24.742 -9.149 3.340 1.00 68.88 181 ASP A N 1
ATOM 1412 C CA . ASP A 1 181 ? 24.691 -8.711 4.733 1.00 68.88 181 ASP A CA 1
ATOM 1413 C C . ASP A 1 181 ? 23.693 -9.547 5.554 1.00 68.88 181 ASP A C 1
ATOM 1415 O O . ASP A 1 181 ? 22.800 -10.211 5.018 1.00 68.88 181 ASP A O 1
ATOM 1419 N N . ALA A 1 182 ? 23.835 -9.514 6.884 1.00 66.88 182 ALA A N 1
ATOM 1420 C CA . ALA A 1 182 ? 22.990 -10.293 7.790 1.00 66.88 182 ALA A CA 1
ATOM 1421 C C . ALA A 1 182 ? 21.500 -9.929 7.699 1.00 66.88 182 ALA A C 1
ATOM 1423 O O . ALA A 1 182 ? 20.645 -10.805 7.843 1.00 66.88 182 ALA A O 1
ATOM 1424 N N . ALA A 1 183 ? 21.164 -8.655 7.476 1.00 66.94 183 ALA A N 1
ATOM 1425 C CA . ALA A 1 183 ? 19.773 -8.227 7.375 1.00 66.94 183 ALA A CA 1
ATOM 1426 C C . ALA A 1 183 ? 19.123 -8.780 6.098 1.00 66.94 183 ALA A C 1
ATOM 1428 O O . ALA A 1 183 ? 17.969 -9.211 6.155 1.00 66.94 183 ALA A O 1
ATOM 1429 N N . GLY A 1 184 ? 19.872 -8.835 4.993 1.00 71.75 184 GLY A N 1
ATOM 1430 C CA . GLY A 1 184 ? 19.512 -9.524 3.756 1.00 71.75 184 GLY A CA 1
ATOM 1431 C C . GLY A 1 184 ? 19.137 -10.979 4.016 1.00 71.75 184 GLY A C 1
ATOM 1432 O O . GLY A 1 184 ? 18.007 -11.366 3.729 1.00 71.75 184 GLY A O 1
ATOM 1433 N N . VAL A 1 185 ? 19.997 -11.733 4.715 1.00 76.25 185 VAL A N 1
ATOM 1434 C CA . VAL A 1 185 ? 19.737 -13.145 5.065 1.00 76.25 185 VAL A CA 1
ATOM 1435 C C . VAL A 1 185 ? 18.388 -13.323 5.766 1.00 76.25 185 VAL A C 1
ATOM 1437 O O . VAL A 1 185 ? 17.589 -14.180 5.382 1.00 76.25 185 VAL A O 1
ATOM 1440 N N . TYR A 1 186 ? 18.088 -12.503 6.778 1.00 73.25 186 TYR A N 1
ATOM 1441 C CA . TYR A 1 186 ? 16.812 -12.597 7.494 1.00 73.25 186 TYR A CA 1
ATOM 1442 C C . TYR A 1 186 ? 15.602 -12.239 6.620 1.00 73.25 186 TYR A C 1
ATOM 1444 O O . TYR A 1 186 ? 14.545 -12.856 6.777 1.00 73.25 186 TYR A O 1
ATOM 1452 N N . LYS A 1 187 ? 15.738 -11.255 5.725 1.00 72.88 187 LYS A N 1
ATOM 1453 C CA . LYS A 1 187 ? 14.675 -10.816 4.807 1.00 72.88 187 LYS A CA 1
ATOM 1454 C C . LYS A 1 187 ? 14.409 -11.861 3.727 1.00 72.88 187 LYS A C 1
ATOM 1456 O O . LYS A 1 187 ? 13.252 -12.213 3.504 1.00 72.88 187 LYS A O 1
ATOM 1461 N N . THR A 1 188 ? 15.465 -12.426 3.149 1.00 79.81 188 THR A N 1
ATOM 1462 C CA . THR A 1 188 ? 15.400 -13.544 2.203 1.00 79.81 188 THR A CA 1
ATOM 1463 C C . THR A 1 188 ? 14.665 -14.716 2.832 1.00 79.81 188 THR A C 1
ATOM 1465 O O . THR A 1 188 ? 13.644 -15.146 2.304 1.00 79.81 188 THR A O 1
ATOM 1468 N N . LEU A 1 189 ? 15.079 -15.165 4.022 1.00 79.94 189 LEU A N 1
ATOM 1469 C CA . LEU A 1 189 ? 14.405 -16.265 4.722 1.00 79.94 189 LEU A CA 1
ATOM 1470 C C . LEU A 1 189 ? 12.931 -15.969 5.031 1.00 79.94 189 LEU A C 1
ATOM 1472 O O . LEU A 1 189 ? 12.107 -16.874 4.921 1.00 79.94 189 LEU A O 1
ATOM 1476 N N . ALA A 1 190 ? 12.578 -14.724 5.369 1.00 69.69 190 ALA A N 1
ATOM 1477 C CA . ALA A 1 190 ? 11.183 -14.329 5.570 1.00 69.69 190 ALA A CA 1
ATOM 1478 C C . ALA A 1 190 ? 10.361 -14.393 4.267 1.00 69.69 190 ALA A C 1
ATOM 1480 O O . ALA A 1 190 ? 9.224 -14.866 4.283 1.00 69.69 190 ALA A O 1
ATOM 1481 N N . GLY A 1 191 ? 10.935 -13.968 3.137 1.00 68.69 191 GLY A N 1
ATOM 1482 C CA . GLY A 1 191 ? 10.322 -14.102 1.812 1.00 68.69 191 GLY A CA 1
ATOM 1483 C C . GLY A 1 191 ? 10.156 -15.564 1.386 1.00 68.69 191 GLY A C 1
ATOM 1484 O O . GLY A 1 191 ? 9.091 -15.947 0.904 1.00 68.69 191 GLY A O 1
ATOM 1485 N N . LEU A 1 192 ? 11.164 -16.407 1.633 1.00 86.44 192 LEU A N 1
ATOM 1486 C CA . LEU A 1 192 ? 11.106 -17.846 1.351 1.00 86.44 192 LEU A CA 1
ATOM 1487 C C . LEU A 1 192 ? 10.073 -18.567 2.229 1.00 86.44 192 LEU A C 1
ATOM 1489 O O . LEU A 1 192 ? 9.319 -19.405 1.734 1.00 86.44 192 LEU A O 1
ATOM 1493 N N . GLU A 1 193 ? 10.000 -18.231 3.520 1.00 78.44 193 GLU A N 1
ATOM 1494 C CA . GLU A 1 193 ? 8.967 -18.742 4.426 1.00 78.44 193 GLU A CA 1
ATOM 1495 C C . GLU A 1 193 ? 7.568 -18.350 3.934 1.00 78.44 193 GLU A C 1
ATOM 1497 O O . GLU A 1 193 ? 6.690 -19.211 3.842 1.00 78.44 193 GLU A O 1
ATOM 1502 N N . HIS A 1 194 ? 7.370 -17.081 3.555 1.00 67.12 194 HIS A N 1
ATOM 1503 C CA . HIS A 1 194 ? 6.103 -16.622 2.992 1.00 67.12 194 HIS A CA 1
ATOM 1504 C C . HIS A 1 194 ? 5.754 -17.379 1.703 1.00 67.12 194 HIS A C 1
ATOM 1506 O O . HIS A 1 194 ? 4.659 -17.934 1.608 1.00 67.12 194 HIS A O 1
ATOM 1512 N N . PHE A 1 195 ? 6.699 -17.504 0.766 1.00 82.06 195 PHE A N 1
ATOM 1513 C CA . PHE A 1 195 ? 6.537 -18.271 -0.471 1.00 82.06 195 PHE A CA 1
ATOM 1514 C C . PHE A 1 195 ? 6.088 -19.713 -0.208 1.00 82.06 195 PHE A C 1
ATOM 1516 O O . PHE A 1 195 ? 5.099 -20.163 -0.788 1.00 82.06 195 PHE A O 1
ATOM 1523 N N . LEU A 1 196 ? 6.774 -20.432 0.685 1.00 81.69 196 LEU A N 1
ATOM 1524 C CA . LEU A 1 196 ? 6.454 -21.822 1.024 1.00 81.69 196 LEU A CA 1
ATOM 1525 C C . LEU A 1 196 ? 5.101 -21.943 1.740 1.00 81.69 196 LEU A C 1
ATOM 1527 O O . LEU A 1 196 ? 4.363 -22.912 1.522 1.00 81.69 196 LEU A O 1
ATOM 1531 N N . SER A 1 197 ? 4.753 -20.970 2.586 1.00 73.44 197 SER A N 1
ATOM 1532 C CA . SER A 1 197 ? 3.460 -20.939 3.271 1.00 73.44 197 SER A CA 1
ATOM 1533 C C . SER A 1 197 ? 2.299 -20.744 2.291 1.00 73.44 197 SER A C 1
ATOM 1535 O O . SER A 1 197 ? 1.360 -21.543 2.317 1.00 73.44 197 SER A O 1
ATOM 1537 N N . SER A 1 198 ? 2.421 -19.772 1.383 1.00 65.12 198 SER A N 1
ATOM 1538 C CA . SER A 1 198 ? 1.385 -19.347 0.437 1.00 65.12 198 SER A CA 1
ATOM 1539 C C . SER A 1 198 ? 1.251 -20.276 -0.773 1.00 65.12 198 SER A C 1
ATOM 1541 O O . SER A 1 198 ? 0.195 -20.302 -1.396 1.00 65.12 198 SER A O 1
ATOM 1543 N N . ASN A 1 199 ? 2.277 -21.086 -1.080 1.00 74.88 199 ASN A N 1
ATOM 1544 C CA . ASN A 1 199 ? 2.302 -21.976 -2.248 1.00 74.88 199 ASN A CA 1
ATOM 1545 C C . ASN A 1 199 ? 2.564 -23.449 -1.862 1.00 74.88 199 ASN A C 1
ATOM 1547 O O . ASN A 1 199 ? 3.675 -23.955 -2.058 1.00 74.88 199 ASN A O 1
ATOM 1551 N N . PRO A 1 200 ? 1.563 -24.179 -1.325 1.00 78.62 200 PRO A N 1
ATOM 1552 C CA . PRO A 1 200 ? 1.726 -25.574 -0.906 1.00 78.62 200 PRO A CA 1
ATOM 1553 C C . PRO A 1 200 ? 2.243 -26.513 -2.003 1.00 78.62 200 PRO A C 1
ATOM 1555 O O . PRO A 1 200 ? 3.092 -27.360 -1.721 1.00 78.62 200 PRO A O 1
ATOM 1558 N N . ASP A 1 201 ? 1.796 -26.320 -3.246 1.00 80.88 201 ASP A N 1
ATOM 1559 C CA . ASP A 1 201 ? 2.172 -27.157 -4.395 1.00 80.88 201 ASP A CA 1
ATOM 1560 C C . ASP A 1 201 ? 3.653 -27.021 -4.772 1.00 80.88 201 ASP A C 1
ATOM 1562 O O . ASP A 1 201 ? 4.251 -27.930 -5.352 1.00 80.88 201 ASP A O 1
ATOM 1566 N N . MET A 1 202 ? 4.277 -25.896 -4.412 1.00 83.56 202 MET A N 1
ATOM 1567 C CA . MET A 1 202 ? 5.679 -25.633 -4.726 1.00 83.56 202 MET A CA 1
ATOM 1568 C C . MET A 1 202 ? 6.637 -26.314 -3.745 1.00 83.56 202 MET A C 1
ATOM 1570 O O . MET A 1 202 ? 7.772 -26.590 -4.120 1.00 83.56 202 MET A O 1
ATOM 1574 N N . ARG A 1 203 ? 6.199 -26.681 -2.532 1.00 85.19 203 ARG A N 1
ATOM 1575 C CA . ARG A 1 203 ? 7.063 -27.246 -1.467 1.00 85.19 203 ARG A CA 1
ATOM 1576 C C . ARG A 1 203 ? 7.841 -28.499 -1.884 1.00 85.19 203 ARG A C 1
ATOM 1578 O O . ARG A 1 203 ? 8.941 -28.735 -1.399 1.00 85.19 203 ARG A O 1
ATOM 1585 N N . GLN A 1 204 ? 7.271 -29.301 -2.784 1.00 83.75 204 GLN A N 1
ATOM 1586 C CA . GLN A 1 204 ? 7.905 -30.516 -3.320 1.00 83.75 204 GLN A CA 1
ATOM 1587 C C . GLN A 1 204 ? 8.617 -30.296 -4.656 1.00 83.75 204 GLN A C 1
ATOM 1589 O O . GLN A 1 204 ? 9.306 -31.187 -5.149 1.00 83.75 204 GLN A O 1
ATOM 1594 N N . ARG A 1 205 ? 8.452 -29.111 -5.245 1.00 87.62 205 ARG A N 1
ATOM 1595 C CA . ARG A 1 205 ? 8.949 -28.758 -6.575 1.00 87.62 205 ARG A CA 1
ATOM 1596 C C . ARG A 1 205 ? 10.128 -27.801 -6.530 1.00 87.62 205 ARG A C 1
ATOM 1598 O O . ARG A 1 205 ? 10.796 -27.684 -7.547 1.00 87.62 205 ARG A O 1
ATOM 1605 N N . VAL A 1 206 ? 10.393 -27.136 -5.405 1.00 91.88 206 VAL A N 1
ATOM 1606 C CA . VAL A 1 206 ? 11.478 -26.154 -5.282 1.00 91.88 206 VAL A CA 1
ATOM 1607 C C . VAL A 1 206 ? 12.514 -26.547 -4.239 1.00 91.88 206 VAL A C 1
ATOM 1609 O O . VAL A 1 206 ? 12.194 -27.194 -3.243 1.00 91.88 206 VAL A O 1
ATOM 1612 N N . VAL A 1 207 ? 13.752 -26.119 -4.473 1.00 93.50 207 VAL A N 1
ATOM 1613 C CA . VAL A 1 207 ? 14.852 -26.154 -3.505 1.00 93.50 207 VAL A CA 1
ATOM 1614 C C . VAL A 1 207 ? 15.578 -24.816 -3.549 1.00 93.50 207 VAL A C 1
ATOM 1616 O O . VAL A 1 207 ? 15.962 -24.359 -4.623 1.00 93.50 207 VAL A O 1
ATOM 1619 N N . PHE A 1 208 ? 15.799 -24.214 -2.388 1.00 94.69 208 PHE A N 1
ATOM 1620 C CA . PHE A 1 208 ? 16.551 -22.979 -2.216 1.00 94.69 208 PHE A CA 1
ATOM 1621 C C . PHE A 1 208 ? 17.972 -23.303 -1.755 1.00 94.69 208 PHE A C 1
ATOM 1623 O O . PHE A 1 208 ? 18.165 -23.867 -0.678 1.00 94.69 208 PHE A O 1
ATOM 1630 N N . LEU A 1 209 ? 18.965 -22.946 -2.568 1.00 92.31 209 LEU A N 1
ATOM 1631 C CA . LEU A 1 209 ? 20.381 -22.990 -2.211 1.00 92.31 209 LEU A CA 1
ATOM 1632 C C . LEU A 1 209 ? 20.787 -21.599 -1.738 1.00 92.31 209 LEU A C 1
ATOM 1634 O O . LEU A 1 209 ? 21.094 -20.725 -2.545 1.00 92.31 209 LEU A O 1
ATOM 1638 N N . HIS A 1 210 ? 20.737 -21.390 -0.428 1.00 90.38 210 HIS A N 1
ATOM 1639 C CA . HIS A 1 210 ? 20.996 -20.105 0.200 1.00 90.38 210 HIS A CA 1
ATOM 1640 C C . HIS A 1 210 ? 22.451 -20.019 0.650 1.00 90.38 210 HIS A C 1
ATOM 1642 O O . HIS A 1 210 ? 22.848 -20.651 1.625 1.00 90.38 210 HIS A O 1
ATOM 1648 N N . VAL A 1 211 ? 23.244 -19.235 -0.073 1.00 86.94 211 VAL A N 1
ATOM 1649 C CA . VAL A 1 211 ? 24.664 -19.012 0.188 1.00 86.94 211 VAL A CA 1
ATOM 1650 C C . VAL A 1 211 ? 24.884 -17.654 0.847 1.00 86.94 211 VAL A C 1
ATOM 1652 O O . VAL A 1 211 ? 24.470 -16.618 0.335 1.00 86.94 211 VAL A O 1
ATOM 1655 N N . CYS A 1 212 ? 25.609 -17.670 1.957 1.00 80.69 212 CYS A N 1
ATOM 1656 C CA . CYS A 1 212 ? 26.109 -16.500 2.660 1.00 80.69 212 CYS A CA 1
ATOM 1657 C C . CYS A 1 212 ? 27.646 -16.566 2.708 1.00 80.69 212 CYS A C 1
ATOM 1659 O O . CYS A 1 212 ? 28.206 -17.531 3.241 1.00 80.69 212 CYS A O 1
ATOM 1661 N N . LEU A 1 213 ? 28.323 -15.566 2.136 1.00 75.75 213 LEU A N 1
ATOM 1662 C CA . LEU A 1 213 ? 29.788 -15.498 2.082 1.00 75.75 213 LEU A CA 1
ATOM 1663 C C . LEU A 1 213 ? 30.355 -15.052 3.438 1.00 75.75 213 LEU A C 1
ATOM 1665 O O . LEU A 1 213 ? 29.841 -14.115 4.048 1.00 75.75 213 LEU A O 1
ATOM 1669 N N . ARG A 1 214 ? 31.428 -15.697 3.922 1.00 67.62 214 ARG A N 1
ATOM 1670 C CA . ARG A 1 214 ? 31.987 -15.393 5.259 1.00 67.62 214 ARG A CA 1
ATOM 1671 C C . ARG A 1 214 ? 32.655 -14.026 5.321 1.00 67.62 214 ARG A C 1
ATOM 1673 O O . ARG A 1 214 ? 32.639 -13.395 6.373 1.00 67.62 214 ARG A O 1
ATOM 1680 N N . ALA A 1 215 ? 33.240 -13.584 4.209 1.00 59.56 215 ALA A N 1
ATOM 1681 C CA . ALA A 1 215 ? 33.903 -12.288 4.110 1.00 59.56 215 ALA A CA 1
ATOM 1682 C C . ALA A 1 215 ? 32.949 -11.094 4.320 1.00 59.56 215 ALA A C 1
ATOM 1684 O O . ALA A 1 215 ? 33.403 -10.033 4.745 1.00 59.56 215 ALA A O 1
ATOM 1685 N N . ASP A 1 216 ? 31.646 -11.277 4.076 1.00 54.62 216 ASP A N 1
ATOM 1686 C CA . ASP A 1 216 ? 30.685 -10.176 3.956 1.00 54.62 216 ASP A CA 1
ATOM 1687 C C . ASP A 1 216 ? 29.776 -9.993 5.189 1.00 54.62 216 ASP A C 1
ATOM 1689 O O . ASP A 1 216 ? 29.059 -8.996 5.279 1.00 54.62 216 ASP A O 1
ATOM 1693 N N . VAL A 1 217 ? 29.798 -10.902 6.180 1.00 53.25 217 VAL A N 1
ATOM 1694 C CA . VAL A 1 217 ? 28.831 -10.865 7.297 1.00 53.25 217 VAL A CA 1
ATOM 1695 C C . VAL A 1 217 ? 29.475 -10.983 8.691 1.00 53.25 217 VAL A C 1
ATOM 1697 O O . VAL A 1 217 ? 29.922 -12.062 9.081 1.00 53.25 217 VAL A O 1
ATOM 1700 N N . PRO A 1 218 ? 29.460 -9.918 9.521 1.00 47.19 218 PRO A N 1
ATOM 1701 C CA . PRO A 1 218 ? 29.950 -9.987 10.896 1.00 47.19 218 PRO A CA 1
ATOM 1702 C C . PRO A 1 218 ? 28.917 -10.614 11.860 1.00 47.19 218 PRO A C 1
ATOM 1704 O O . PRO A 1 218 ? 27.773 -10.166 11.944 1.00 47.19 218 PRO A O 1
ATOM 1707 N N . LEU A 1 219 ? 29.355 -11.643 12.605 1.00 46.28 219 LEU A N 1
ATOM 1708 C CA . LEU A 1 219 ? 28.947 -12.104 13.959 1.00 46.28 219 LEU A CA 1
ATOM 1709 C C . LEU A 1 219 ? 27.448 -12.233 14.357 1.00 46.28 219 LEU A C 1
ATOM 1711 O O . LEU A 1 219 ? 27.173 -12.589 15.495 1.00 46.28 219 LEU A O 1
ATOM 1715 N N . SER A 1 220 ? 26.468 -12.019 13.474 1.00 55.75 220 SER A N 1
ATOM 1716 C CA . SER A 1 220 ? 25.030 -11.933 13.832 1.00 55.75 220 SER A CA 1
ATOM 1717 C C . SER A 1 220 ? 24.126 -13.011 13.213 1.00 55.75 220 SER A C 1
ATOM 1719 O O . SER A 1 220 ? 22.899 -12.890 13.242 1.00 55.75 220 SER A O 1
ATOM 1721 N N . LEU A 1 221 ? 24.704 -14.088 12.671 1.00 61.56 221 LEU A N 1
ATOM 1722 C CA . LEU A 1 221 ? 23.964 -15.195 12.043 1.00 61.56 221 LEU A CA 1
ATOM 1723 C C . LEU A 1 221 ? 23.650 -16.358 13.000 1.00 61.56 221 LEU A C 1
ATOM 1725 O O . LEU A 1 221 ? 23.174 -17.396 12.548 1.00 61.56 221 LEU A O 1
ATOM 1729 N N . GLU A 1 222 ? 23.885 -16.212 14.308 1.00 63.97 222 GLU A N 1
ATOM 1730 C CA . GLU A 1 222 ? 23.698 -17.294 15.293 1.00 63.97 222 GLU A CA 1
ATOM 1731 C C . GLU A 1 222 ? 22.282 -17.896 15.264 1.00 63.97 222 GLU A C 1
ATOM 1733 O O . GLU A 1 222 ? 22.119 -19.104 15.406 1.00 63.97 222 GLU A O 1
ATOM 1738 N N . ALA A 1 223 ? 21.261 -17.076 14.995 1.00 62.62 223 ALA A N 1
ATOM 1739 C CA . ALA A 1 223 ? 19.867 -17.516 14.921 1.00 62.62 223 ALA A CA 1
ATOM 17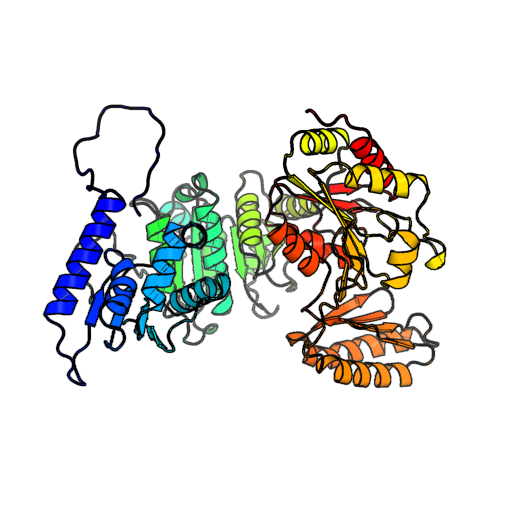40 C C . ALA A 1 223 ? 19.468 -18.124 13.560 1.00 62.62 223 ALA A C 1
ATOM 1742 O O . ALA A 1 223 ? 18.391 -18.708 13.434 1.00 62.62 223 ALA A O 1
ATOM 1743 N N . VAL A 1 224 ? 20.290 -17.978 12.516 1.00 71.00 224 VAL A N 1
ATOM 1744 C CA . VAL A 1 224 ? 19.929 -18.390 11.149 1.00 71.00 224 VAL A CA 1
ATOM 1745 C C . VAL A 1 224 ? 19.801 -19.908 10.991 1.00 71.00 224 VAL A C 1
ATOM 1747 O O . VAL A 1 224 ? 18.782 -20.336 10.442 1.00 71.00 224 VAL A O 1
ATOM 1750 N N . PRO A 1 225 ? 20.728 -20.746 11.499 1.00 73.12 225 PRO A N 1
ATOM 1751 C CA . PRO A 1 225 ? 20.565 -22.200 11.459 1.00 73.12 225 PRO A CA 1
ATOM 1752 C C . PRO A 1 225 ? 19.248 -22.667 12.086 1.00 73.12 225 PRO A C 1
ATOM 1754 O O . PRO A 1 225 ? 18.586 -23.559 11.553 1.00 73.12 225 PRO A O 1
ATOM 1757 N N . ASP A 1 226 ? 18.825 -22.024 13.176 1.00 66.56 226 ASP A N 1
ATOM 1758 C CA . ASP A 1 226 ? 17.571 -22.338 13.857 1.00 66.56 226 ASP A CA 1
ATOM 1759 C C . ASP A 1 226 ? 16.345 -21.942 13.038 1.00 66.56 226 ASP A C 1
ATOM 1761 O O . ASP A 1 226 ? 15.405 -22.731 12.933 1.00 66.56 226 ASP A O 1
ATOM 1765 N N . ILE A 1 227 ? 16.373 -20.768 12.402 1.00 64.19 227 ILE A N 1
ATOM 1766 C CA . ILE A 1 227 ? 15.312 -20.312 11.494 1.00 64.19 227 ILE A CA 1
ATOM 1767 C C . ILE A 1 227 ? 15.191 -21.257 10.295 1.00 64.19 227 ILE A C 1
ATOM 1769 O O . ILE A 1 227 ? 14.094 -21.721 9.990 1.00 64.19 227 ILE A O 1
ATOM 1773 N N . VAL A 1 228 ? 16.306 -21.594 9.641 1.00 76.12 228 VAL A N 1
ATOM 1774 C CA . VAL A 1 228 ? 16.326 -22.509 8.488 1.00 76.12 228 VAL A CA 1
ATOM 1775 C C . VAL A 1 228 ? 15.795 -23.882 8.888 1.00 76.12 228 VAL A C 1
ATOM 1777 O O . VAL A 1 228 ? 14.919 -24.431 8.219 1.00 76.12 228 VAL A O 1
ATOM 1780 N N . ARG A 1 229 ? 16.259 -24.417 10.022 1.00 72.75 229 ARG A N 1
ATOM 1781 C CA . ARG A 1 229 ? 15.761 -25.674 10.589 1.00 72.75 229 ARG A CA 1
ATOM 1782 C C . ARG A 1 229 ? 14.257 -25.613 10.843 1.00 72.75 229 ARG A C 1
ATOM 1784 O O . ARG A 1 229 ? 13.551 -26.551 10.490 1.00 72.75 229 ARG A O 1
ATOM 1791 N N . GLN A 1 230 ? 13.757 -24.516 11.401 1.00 65.69 230 GLN A N 1
ATOM 1792 C CA . GLN A 1 230 ? 12.333 -24.296 11.634 1.00 65.69 230 GLN A CA 1
ATOM 1793 C C . GLN A 1 230 ? 11.520 -24.277 10.332 1.00 65.69 230 GLN A C 1
ATOM 1795 O O . GLN A 1 230 ? 10.478 -24.929 10.269 1.00 65.69 230 GLN A O 1
ATOM 1800 N N . ILE A 1 231 ? 11.971 -23.555 9.305 1.00 70.06 231 ILE A N 1
ATOM 1801 C CA . ILE A 1 231 ? 11.283 -23.493 8.008 1.00 70.06 231 ILE A CA 1
ATOM 1802 C C . ILE A 1 231 ? 11.276 -24.889 7.369 1.00 70.06 231 ILE A C 1
ATOM 1804 O O . ILE A 1 231 ? 10.229 -25.381 6.950 1.00 70.06 231 ILE A O 1
ATOM 1808 N N . ASN A 1 232 ? 12.414 -25.584 7.382 1.00 85.06 232 ASN A N 1
ATOM 1809 C CA . ASN A 1 232 ? 12.526 -26.944 6.861 1.00 85.06 232 ASN A CA 1
ATOM 1810 C C . ASN A 1 232 ? 11.652 -27.949 7.622 1.00 85.06 232 ASN A C 1
ATOM 1812 O O . ASN A 1 232 ? 11.092 -28.847 7.006 1.00 85.06 232 ASN A O 1
ATOM 1816 N N . GLN A 1 233 ? 11.486 -27.796 8.936 1.00 75.25 233 GLN A N 1
ATOM 1817 C CA . GLN A 1 233 ? 10.564 -28.624 9.720 1.00 75.25 233 GLN A CA 1
ATOM 1818 C C . GLN A 1 233 ? 9.094 -28.366 9.367 1.00 75.25 233 GLN A C 1
ATOM 1820 O O . GLN A 1 233 ? 8.294 -29.296 9.391 1.00 75.25 233 GLN A O 1
ATOM 1825 N N . LEU A 1 234 ? 8.730 -27.116 9.068 1.00 66.25 234 LEU A N 1
ATOM 1826 C CA . LEU A 1 234 ? 7.351 -26.735 8.754 1.00 66.25 234 LEU A CA 1
ATOM 1827 C C . LEU A 1 234 ? 6.939 -27.102 7.325 1.00 66.25 234 LEU A C 1
ATOM 1829 O O . LEU A 1 234 ? 5.796 -27.500 7.103 1.00 66.25 234 LEU A O 1
ATOM 1833 N N . TYR A 1 235 ? 7.846 -26.945 6.359 1.00 78.88 235 TYR A N 1
ATOM 1834 C CA . TYR A 1 235 ? 7.517 -27.052 4.932 1.00 78.88 235 TYR A CA 1
ATOM 1835 C C . TYR A 1 235 ? 8.262 -28.167 4.199 1.00 78.88 235 TYR A C 1
ATOM 1837 O O . TYR A 1 235 ? 7.940 -28.450 3.046 1.00 78.88 235 TYR A O 1
ATOM 1845 N N . GLY A 1 236 ? 9.245 -28.793 4.843 1.00 76.50 236 GLY A N 1
ATOM 1846 C CA . GLY A 1 236 ? 9.942 -29.954 4.312 1.00 76.50 236 GLY A CA 1
ATOM 1847 C C . GLY A 1 236 ? 9.208 -31.265 4.563 1.00 76.50 236 GLY A C 1
ATOM 1848 O O . GLY A 1 236 ? 8.169 -31.343 5.213 1.00 76.50 236 GLY A O 1
ATOM 1849 N N . THR A 1 237 ? 9.784 -32.324 4.014 1.00 74.94 237 THR A N 1
ATOM 1850 C CA . THR A 1 237 ? 9.344 -33.718 4.148 1.00 74.94 237 THR A CA 1
ATOM 1851 C C . THR A 1 237 ? 10.578 -34.610 4.270 1.00 74.94 237 THR A C 1
ATOM 1853 O O . THR A 1 237 ? 11.673 -34.152 3.941 1.00 74.94 237 THR A O 1
ATOM 1856 N N . PRO A 1 238 ? 10.446 -35.884 4.678 1.00 71.06 238 PRO A N 1
ATOM 1857 C CA . PRO A 1 238 ? 11.589 -36.800 4.740 1.00 71.06 238 PRO A CA 1
ATOM 1858 C C . PRO A 1 238 ? 12.379 -36.914 3.422 1.00 71.06 238 PRO A C 1
ATOM 1860 O O . PRO A 1 238 ? 13.575 -37.178 3.447 1.00 71.06 238 PRO A O 1
ATOM 1863 N N . GLU A 1 239 ? 11.722 -36.669 2.286 1.00 70.44 239 GLU A N 1
ATOM 1864 C CA . GLU A 1 239 ? 12.280 -36.764 0.928 1.00 70.44 239 GLU A CA 1
ATOM 1865 C C . GLU A 1 239 ? 12.661 -35.392 0.326 1.00 70.44 239 GLU A C 1
ATOM 1867 O O . GLU A 1 239 ? 13.192 -35.301 -0.785 1.00 70.44 239 GLU A O 1
ATOM 1872 N N . SER A 1 240 ? 12.368 -34.288 1.023 1.00 78.69 240 SER A N 1
ATOM 1873 C CA . SER A 1 240 ? 12.586 -32.931 0.509 1.00 78.69 240 SER A CA 1
ATOM 1874 C C . SER A 1 240 ? 12.897 -31.940 1.619 1.00 78.69 240 SER A C 1
ATOM 1876 O O . SER A 1 240 ? 12.037 -31.640 2.448 1.00 78.69 240 SER A O 1
ATOM 1878 N N . VAL A 1 241 ? 14.099 -31.370 1.579 1.00 86.06 241 VAL A N 1
ATOM 1879 C CA . VAL A 1 241 ? 14.489 -30.227 2.406 1.00 86.06 241 VAL A CA 1
ATOM 1880 C C . VAL A 1 241 ? 14.396 -28.970 1.533 1.00 86.06 241 VAL A C 1
ATOM 1882 O O . VAL A 1 241 ? 15.103 -28.890 0.532 1.00 86.06 241 VAL A O 1
ATOM 1885 N N . PRO A 1 242 ? 13.505 -28.010 1.840 1.00 87.19 242 PRO A N 1
ATOM 1886 C CA . PRO A 1 242 ? 13.268 -26.886 0.943 1.00 87.19 242 PRO A CA 1
ATOM 1887 C C . PRO A 1 242 ? 14.407 -25.865 0.963 1.00 87.19 242 PRO A C 1
ATOM 1889 O O . PRO A 1 242 ? 14.707 -25.312 -0.087 1.00 87.19 242 PRO A O 1
ATOM 1892 N N . ILE A 1 243 ? 15.060 -25.613 2.103 1.00 92.31 243 ILE A N 1
ATOM 1893 C CA . ILE A 1 243 ? 16.149 -24.631 2.218 1.00 92.31 243 ILE A CA 1
ATOM 1894 C C . ILE A 1 243 ? 17.452 -25.316 2.630 1.00 92.31 243 ILE A C 1
ATOM 1896 O O . ILE A 1 243 ? 17.568 -25.868 3.725 1.00 92.31 243 ILE A O 1
ATOM 1900 N N . HIS A 1 244 ? 18.462 -25.210 1.773 1.00 89.81 244 HIS A N 1
ATOM 1901 C CA . HIS A 1 244 ? 19.839 -25.593 2.052 1.00 89.81 244 HIS A CA 1
ATOM 1902 C C . HIS A 1 244 ? 20.658 -24.326 2.282 1.00 89.81 244 HIS A C 1
ATOM 1904 O O . HIS A 1 244 ? 20.896 -23.564 1.349 1.00 89.81 244 HIS A O 1
ATOM 1910 N N . PHE A 1 245 ? 21.060 -24.091 3.530 1.00 86.50 245 PHE A N 1
ATOM 1911 C CA . PHE A 1 245 ? 21.802 -22.896 3.924 1.00 86.50 245 PHE A CA 1
ATOM 1912 C C . PHE A 1 245 ? 23.299 -23.188 4.063 1.00 86.50 245 PHE A C 1
ATOM 1914 O O . PHE A 1 245 ? 23.691 -24.117 4.773 1.00 86.50 245 PHE A O 1
ATOM 1921 N N . TYR A 1 246 ? 24.128 -22.362 3.429 1.00 85.06 246 TYR A N 1
ATOM 1922 C CA . TYR A 1 246 ? 25.581 -22.477 3.411 1.00 85.06 246 TYR A CA 1
ATOM 1923 C C . TYR A 1 246 ? 26.220 -21.170 3.872 1.00 85.06 246 TYR A C 1
ATOM 1925 O O . TYR A 1 246 ? 26.021 -20.128 3.257 1.00 85.06 246 TYR A O 1
ATOM 1933 N N . HIS A 1 247 ? 27.024 -21.240 4.934 1.00 82.38 247 HIS A N 1
ATOM 1934 C CA . HIS A 1 247 ? 27.822 -20.117 5.432 1.00 82.38 247 HIS A CA 1
ATOM 1935 C C . HIS A 1 247 ? 29.317 -20.423 5.263 1.00 82.38 247 HIS A C 1
ATOM 1937 O O . HIS A 1 247 ? 29.999 -20.932 6.165 1.00 82.38 247 HIS A O 1
ATOM 1943 N N . GLN A 1 248 ? 29.809 -20.188 4.051 1.00 77.62 248 GLN A N 1
ATOM 1944 C CA . GLN A 1 248 ? 31.171 -20.498 3.631 1.00 77.62 248 GLN A CA 1
ATOM 1945 C C . GLN A 1 248 ? 31.624 -19.557 2.521 1.00 77.62 248 GLN A C 1
ATOM 1947 O O . GLN A 1 248 ? 30.802 -18.942 1.846 1.00 77.62 248 GLN A O 1
ATOM 1952 N N . ASP A 1 249 ? 32.932 -19.483 2.322 1.00 76.38 249 ASP A N 1
ATOM 1953 C CA . ASP A 1 249 ? 33.483 -18.875 1.120 1.00 76.38 249 ASP A CA 1
ATOM 1954 C C . ASP A 1 249 ? 33.218 -19.791 -0.079 1.00 76.38 249 ASP A C 1
ATOM 1956 O O . ASP A 1 249 ? 33.178 -21.017 0.064 1.00 76.38 249 ASP A O 1
ATOM 1960 N N . ILE A 1 250 ? 32.990 -19.178 -1.237 1.00 77.94 250 ILE A N 1
ATOM 1961 C CA . ILE A 1 250 ? 32.749 -19.862 -2.506 1.00 77.94 250 ILE A CA 1
ATOM 1962 C C . ILE A 1 250 ? 33.687 -19.250 -3.538 1.00 77.94 250 ILE A C 1
ATOM 1964 O O . ILE A 1 250 ? 33.730 -18.025 -3.682 1.00 77.94 250 ILE A O 1
ATOM 1968 N N . ASP A 1 251 ? 34.445 -20.087 -4.242 1.00 78.50 251 ASP A N 1
ATOM 1969 C CA . ASP A 1 251 ? 35.320 -19.607 -5.308 1.00 78.50 251 ASP A CA 1
ATOM 1970 C C . ASP A 1 251 ? 34.559 -19.344 -6.625 1.00 78.50 251 ASP A C 1
ATOM 1972 O O . ASP A 1 251 ? 33.368 -19.626 -6.776 1.00 78.50 251 ASP A O 1
ATOM 1976 N N . ALA A 1 252 ? 35.244 -18.760 -7.610 1.00 76.31 252 ALA A N 1
ATOM 1977 C CA . ALA A 1 252 ? 34.612 -18.400 -8.877 1.00 76.31 252 ALA A CA 1
ATOM 1978 C C . ALA A 1 252 ? 34.084 -19.614 -9.665 1.00 76.31 252 ALA A C 1
ATOM 1980 O O . ALA A 1 252 ? 33.060 -19.489 -10.337 1.00 76.31 252 ALA A O 1
ATOM 1981 N N . ALA A 1 253 ? 34.759 -20.767 -9.598 1.00 77.62 253 ALA A N 1
ATOM 1982 C CA . ALA A 1 253 ? 34.336 -21.980 -10.295 1.00 77.62 253 ALA A CA 1
ATOM 1983 C C . ALA A 1 253 ? 33.124 -22.613 -9.600 1.00 77.62 253 ALA A C 1
ATOM 1985 O O . ALA A 1 253 ? 32.196 -23.084 -10.260 1.00 77.62 253 ALA A O 1
ATOM 1986 N N . GLU A 1 254 ? 33.101 -22.571 -8.270 1.00 79.50 254 GLU A N 1
ATOM 1987 C CA . GLU A 1 254 ? 31.989 -23.063 -7.475 1.00 79.50 254 GLU A CA 1
ATOM 1988 C C . GLU A 1 254 ? 30.720 -22.226 -7.683 1.00 79.50 254 GLU A C 1
ATOM 1990 O O . GLU A 1 254 ? 29.634 -22.763 -7.923 1.00 79.50 254 GLU A O 1
ATOM 1995 N N . LEU A 1 255 ? 30.859 -20.898 -7.662 1.00 82.88 255 LEU A N 1
ATOM 1996 C CA . LEU A 1 255 ? 29.762 -19.979 -7.951 1.00 82.88 255 LEU A CA 1
ATOM 1997 C C . LEU A 1 255 ? 29.211 -20.192 -9.364 1.00 82.88 255 LEU A C 1
ATOM 1999 O O . LEU A 1 255 ? 27.994 -20.229 -9.561 1.00 82.88 255 LEU A O 1
ATOM 2003 N N . ASP A 1 256 ? 30.101 -20.347 -10.344 1.00 81.56 256 ASP A N 1
ATOM 2004 C CA . ASP A 1 256 ? 29.716 -20.598 -11.726 1.00 81.56 256 ASP A CA 1
ATOM 2005 C C . ASP A 1 256 ? 28.881 -21.877 -11.841 1.00 81.56 256 ASP A C 1
ATOM 2007 O O . ASP A 1 256 ? 27.804 -21.866 -12.439 1.00 81.56 256 ASP A O 1
ATOM 2011 N N . ALA A 1 257 ? 29.292 -22.966 -11.196 1.00 82.62 257 ALA A N 1
ATOM 2012 C CA . ALA A 1 257 ? 28.538 -24.209 -11.252 1.00 82.62 257 ALA A CA 1
ATOM 2013 C C . ALA A 1 257 ? 27.200 -24.166 -10.492 1.00 82.62 257 ALA A C 1
ATOM 2015 O O . ALA A 1 257 ? 26.217 -24.759 -10.957 1.00 82.62 257 ALA A O 1
ATOM 2016 N N . LEU A 1 258 ? 27.118 -23.437 -9.372 1.00 86.62 258 LEU A N 1
ATOM 2017 C CA . LEU A 1 258 ? 25.854 -23.183 -8.668 1.00 86.62 258 LEU A CA 1
ATOM 2018 C C . LEU A 1 258 ? 24.864 -22.434 -9.568 1.00 86.62 258 LEU A C 1
ATOM 2020 O O . LEU A 1 258 ? 23.726 -22.881 -9.742 1.00 86.62 258 LEU A O 1
ATOM 2024 N N . LEU A 1 259 ? 25.308 -21.353 -10.214 1.00 86.31 259 LEU A N 1
ATOM 2025 C CA . LEU A 1 259 ? 24.485 -20.573 -11.141 1.00 86.31 259 LEU A CA 1
ATOM 2026 C C . LEU A 1 259 ? 24.091 -21.390 -12.384 1.00 86.31 259 LEU A C 1
ATOM 2028 O O . LEU A 1 259 ? 22.928 -21.386 -12.788 1.00 86.31 259 LEU A O 1
ATOM 2032 N N . HIS A 1 260 ? 24.997 -22.186 -12.957 1.00 85.62 260 HIS A N 1
ATOM 2033 C CA . HIS A 1 260 ? 24.667 -23.087 -14.070 1.00 85.62 260 HIS A CA 1
ATOM 2034 C C . HIS A 1 260 ? 23.627 -24.160 -13.692 1.00 85.62 260 HIS A C 1
ATOM 2036 O O . HIS A 1 260 ? 22.846 -24.613 -14.544 1.00 85.62 260 HIS A O 1
ATOM 2042 N N . SER A 1 261 ? 23.554 -24.535 -12.417 1.00 86.62 261 SER A N 1
ATOM 2043 C CA . SER A 1 261 ? 22.584 -25.505 -11.896 1.00 86.62 261 SER A CA 1
ATOM 2044 C C . SER A 1 261 ? 21.232 -24.875 -11.549 1.00 86.62 261 SER A C 1
ATOM 2046 O O . SER A 1 261 ? 20.201 -25.537 -11.675 1.00 86.62 261 SER A O 1
ATOM 2048 N N . ALA A 1 262 ? 21.215 -23.597 -11.169 1.00 90.81 262 ALA A N 1
ATOM 2049 C CA . ALA A 1 262 ? 20.014 -22.872 -10.767 1.00 90.81 262 ALA A CA 1
ATOM 2050 C C . ALA A 1 262 ? 19.056 -22.590 -11.937 1.00 90.81 262 ALA A C 1
ATOM 2052 O O . ALA A 1 262 ? 19.476 -22.418 -13.080 1.00 90.81 262 ALA A O 1
ATOM 2053 N N . HIS A 1 263 ? 17.757 -22.538 -11.647 1.00 91.19 263 HIS A N 1
ATOM 2054 C CA . HIS A 1 263 ? 16.695 -22.110 -12.566 1.00 91.19 263 HIS A CA 1
ATOM 2055 C C . HIS A 1 263 ? 16.376 -20.624 -12.392 1.00 91.19 263 HIS A C 1
ATOM 2057 O O . HIS A 1 263 ? 16.111 -19.950 -13.378 1.00 91.19 263 HIS A O 1
ATOM 2063 N N . VAL A 1 264 ? 16.454 -20.124 -11.158 1.00 91.62 264 VAL A N 1
ATOM 2064 C CA . VAL A 1 264 ? 16.240 -18.719 -10.783 1.00 91.62 264 VAL A CA 1
ATOM 2065 C C . VAL A 1 264 ? 17.356 -18.308 -9.826 1.00 91.62 264 VAL A C 1
ATOM 2067 O O . VAL A 1 264 ? 17.812 -19.136 -9.033 1.00 91.62 264 VAL A O 1
ATOM 2070 N N . ALA A 1 265 ? 17.790 -17.051 -9.888 1.00 91.31 265 ALA A N 1
ATOM 2071 C CA . ALA A 1 265 ? 18.694 -16.468 -8.901 1.00 91.31 265 ALA A CA 1
ATOM 2072 C C . ALA A 1 265 ? 18.025 -15.284 -8.191 1.00 91.31 265 ALA A C 1
ATOM 2074 O O . ALA A 1 265 ? 17.394 -14.447 -8.833 1.00 91.31 265 ALA A O 1
ATOM 2075 N N . LEU A 1 266 ? 18.176 -15.222 -6.871 1.00 90.25 266 LEU A N 1
ATOM 2076 C CA . LEU A 1 266 ? 17.737 -14.142 -5.995 1.00 90.25 266 LEU A CA 1
ATOM 2077 C C . LEU A 1 266 ? 18.965 -13.590 -5.270 1.00 90.25 266 LEU A C 1
ATOM 2079 O O . LEU A 1 266 ? 19.578 -14.295 -4.472 1.00 90.25 266 LEU A O 1
ATOM 2083 N N . VAL A 1 267 ? 19.335 -12.346 -5.549 1.00 86.25 267 VAL A N 1
ATOM 2084 C CA . VAL A 1 267 ? 20.520 -11.716 -4.954 1.00 86.25 267 VAL A CA 1
ATOM 2085 C C . VAL A 1 267 ? 20.100 -10.465 -4.202 1.00 86.25 267 VAL A C 1
ATOM 2087 O O . VAL A 1 267 ? 19.529 -9.550 -4.794 1.00 86.25 267 VAL A O 1
ATOM 2090 N N . MET A 1 268 ? 20.370 -10.409 -2.898 1.00 75.81 268 MET A N 1
ATOM 2091 C CA . MET A 1 268 ? 19.929 -9.300 -2.057 1.00 75.81 268 MET A CA 1
ATOM 2092 C C . MET A 1 268 ? 21.115 -8.583 -1.416 1.00 75.81 268 MET A C 1
ATOM 2094 O O . MET A 1 268 ? 22.035 -9.205 -0.887 1.00 75.81 268 MET A O 1
ATOM 2098 N N . GLY A 1 269 ? 21.065 -7.250 -1.446 1.00 64.75 269 GLY A N 1
ATOM 2099 C CA . GLY A 1 269 ? 22.071 -6.388 -0.834 1.00 64.75 269 GLY A CA 1
ATOM 2100 C C . GLY A 1 269 ? 22.691 -5.373 -1.794 1.00 64.75 269 GLY A C 1
ATOM 2101 O O . GLY A 1 269 ? 22.319 -5.269 -2.968 1.00 64.75 269 GLY A O 1
ATOM 2102 N N . GLN A 1 270 ? 23.606 -4.563 -1.265 1.00 55.28 270 GLN A N 1
ATOM 2103 C CA . GLN A 1 270 ? 24.320 -3.524 -2.010 1.00 55.28 270 GLN A CA 1
ATOM 2104 C C . GLN A 1 270 ? 25.565 -4.143 -2.658 1.00 55.28 270 GLN A C 1
ATOM 2106 O O . GLN A 1 270 ? 26.642 -4.153 -2.069 1.00 55.28 270 GLN A O 1
ATOM 2111 N N . MET A 1 271 ? 25.427 -4.671 -3.875 1.00 58.12 271 MET A N 1
ATOM 2112 C CA . MET A 1 271 ? 26.588 -5.095 -4.662 1.00 58.12 271 MET A CA 1
ATOM 2113 C C . MET A 1 271 ? 27.131 -3.898 -5.444 1.00 58.12 271 MET A C 1
ATOM 2115 O O . MET A 1 271 ? 26.452 -3.354 -6.319 1.00 58.12 271 MET A O 1
ATOM 2119 N N . SER A 1 272 ? 28.369 -3.484 -5.163 1.00 52.41 272 SER A N 1
ATOM 2120 C CA . SER A 1 272 ? 29.052 -2.551 -6.063 1.00 52.41 272 SER A CA 1
ATOM 2121 C C . SER A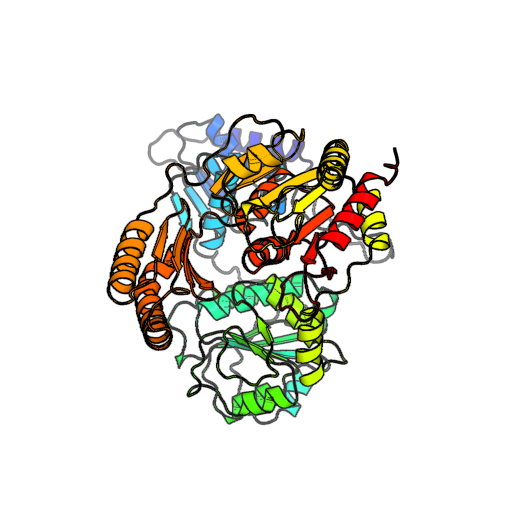 1 272 ? 29.334 -3.237 -7.406 1.00 52.41 272 SER A C 1
ATOM 2123 O O . SER A 1 272 ? 29.557 -4.446 -7.464 1.00 52.41 272 SER A O 1
ATOM 2125 N N . ALA A 1 273 ? 29.395 -2.470 -8.498 1.00 52.12 273 ALA A N 1
ATOM 2126 C CA . ALA A 1 273 ? 29.702 -3.019 -9.826 1.00 52.12 273 ALA A CA 1
ATOM 2127 C C . ALA A 1 273 ? 31.061 -3.757 -9.884 1.00 52.12 273 ALA A C 1
ATOM 2129 O O . ALA A 1 273 ? 31.263 -4.602 -10.748 1.00 52.12 273 ALA A O 1
ATOM 2130 N N . ALA A 1 274 ? 31.988 -3.457 -8.964 1.00 49.16 274 ALA A N 1
ATOM 2131 C CA . ALA A 1 274 ? 33.286 -4.126 -8.855 1.00 49.16 274 ALA A CA 1
ATOM 2132 C C . ALA A 1 274 ? 33.220 -5.488 -8.136 1.00 49.16 274 ALA A C 1
ATOM 2134 O O . ALA A 1 274 ? 34.102 -6.319 -8.332 1.00 49.16 274 ALA A O 1
ATOM 2135 N N . GLN A 1 275 ? 32.190 -5.719 -7.317 1.00 55.47 275 GLN A N 1
ATOM 2136 C CA . GLN A 1 275 ? 31.965 -6.970 -6.583 1.00 55.47 275 GLN A CA 1
ATOM 2137 C C . GLN A 1 275 ? 31.055 -7.944 -7.343 1.00 55.47 275 GLN A C 1
ATOM 2139 O O . GLN A 1 275 ? 30.846 -9.065 -6.888 1.00 55.47 275 GLN A O 1
ATOM 2144 N N . GLN A 1 276 ? 30.510 -7.535 -8.494 1.00 63.25 276 GLN A N 1
ATOM 2145 C CA . GLN A 1 276 ? 29.582 -8.355 -9.257 1.00 63.25 276 GLN A CA 1
ATOM 2146 C C . GLN A 1 276 ? 30.329 -9.449 -10.050 1.00 63.25 276 GLN A C 1
ATOM 2148 O O . GLN A 1 276 ? 31.181 -9.142 -10.891 1.00 63.25 276 GLN A O 1
ATOM 2153 N N . PRO A 1 277 ? 30.010 -10.737 -9.837 1.00 67.94 277 PRO A N 1
ATOM 2154 C CA . PRO A 1 277 ? 30.640 -11.817 -10.580 1.00 67.94 277 PRO A CA 1
ATOM 2155 C C . PRO A 1 277 ? 30.111 -11.885 -12.022 1.00 67.94 277 PRO A C 1
ATOM 2157 O O . PRO A 1 277 ? 28.904 -11.872 -12.260 1.00 67.94 277 PRO A O 1
ATOM 2160 N N . ARG A 1 278 ? 31.019 -12.039 -13.000 1.00 71.06 278 ARG A N 1
ATOM 2161 C CA . ARG A 1 278 ? 30.693 -12.145 -14.445 1.00 71.06 278 ARG A CA 1
ATOM 2162 C C . ARG A 1 278 ? 29.716 -13.281 -14.783 1.00 71.06 278 ARG A C 1
ATOM 2164 O O . ARG A 1 278 ? 29.019 -13.229 -15.798 1.00 71.06 278 ARG A O 1
ATOM 2171 N N . SER A 1 279 ? 29.674 -14.320 -13.955 1.00 75.56 279 SER A N 1
ATOM 2172 C CA . SER A 1 279 ? 28.735 -15.436 -14.091 1.00 75.56 279 SER A CA 1
ATOM 2173 C C . SER A 1 279 ? 27.279 -14.989 -13.902 1.00 75.56 279 SER A C 1
ATOM 2175 O O . SER A 1 279 ? 26.398 -15.510 -14.583 1.00 75.56 279 SER A O 1
ATOM 2177 N N . LEU A 1 280 ? 27.013 -13.957 -13.092 1.00 75.88 280 LEU A N 1
ATOM 2178 C CA . LEU A 1 280 ? 25.671 -13.399 -12.880 1.00 75.88 280 LEU A CA 1
ATOM 2179 C C . LEU A 1 280 ? 25.152 -12.630 -14.116 1.00 75.88 280 LEU A C 1
ATOM 2181 O O . LEU A 1 280 ? 23.977 -12.739 -14.479 1.00 75.88 280 LEU A O 1
ATOM 2185 N N . ASP A 1 281 ? 26.043 -11.920 -14.819 1.00 72.94 281 ASP A N 1
ATOM 2186 C CA . ASP A 1 281 ? 25.739 -11.251 -16.100 1.00 72.94 281 ASP A CA 1
ATOM 2187 C C . ASP A 1 281 ? 25.459 -12.250 -17.230 1.00 72.94 281 ASP A C 1
ATOM 2189 O O . ASP A 1 281 ? 24.737 -11.969 -18.187 1.00 72.94 281 ASP A O 1
ATOM 2193 N N . THR A 1 282 ? 26.064 -13.433 -17.148 1.00 78.44 282 THR A N 1
ATOM 2194 C CA . THR A 1 282 ? 25.812 -14.520 -18.100 1.00 78.44 282 THR A CA 1
ATOM 2195 C C . THR A 1 282 ? 24.503 -15.232 -17.760 1.00 78.44 282 THR A C 1
ATOM 2197 O O . THR A 1 282 ? 23.706 -15.536 -18.651 1.00 78.44 282 THR A O 1
ATOM 2200 N N . PHE A 1 283 ? 24.234 -15.427 -16.468 1.00 81.31 283 PHE A N 1
ATOM 2201 C CA . PHE A 1 283 ? 23.009 -16.035 -15.966 1.00 81.31 283 PHE A CA 1
ATOM 2202 C C . PHE A 1 283 ? 21.765 -15.241 -16.388 1.00 81.31 283 PHE A C 1
ATOM 2204 O O . PHE A 1 283 ? 20.861 -15.816 -16.986 1.00 81.31 283 PHE A O 1
ATOM 2211 N N . THR A 1 284 ? 21.762 -13.915 -16.209 1.00 75.88 284 THR A N 1
ATOM 2212 C CA . THR A 1 284 ? 20.656 -13.006 -16.598 1.00 75.88 284 THR A CA 1
ATOM 2213 C C . THR A 1 284 ? 20.270 -13.029 -18.073 1.00 75.88 284 THR A C 1
ATOM 2215 O O . THR A 1 284 ? 19.182 -12.573 -18.430 1.00 75.88 284 THR A O 1
ATOM 2218 N N . LYS A 1 285 ? 21.140 -13.534 -18.952 1.00 77.31 285 LYS A N 1
ATOM 2219 C CA . LYS A 1 285 ? 20.838 -13.695 -20.383 1.00 77.31 285 LYS A CA 1
ATOM 2220 C C . LYS A 1 285 ? 20.045 -14.961 -20.679 1.00 77.31 285 LYS A C 1
ATOM 2222 O O . LYS A 1 285 ? 19.416 -15.044 -21.728 1.00 77.31 285 LYS A O 1
ATOM 2227 N N . THR A 1 286 ? 20.091 -15.947 -19.785 1.00 78.19 286 THR A N 1
ATOM 2228 C CA . THR A 1 286 ? 19.503 -17.276 -20.007 1.00 78.19 286 THR A CA 1
ATOM 2229 C C . THR A 1 286 ? 18.455 -17.665 -18.971 1.00 78.19 286 THR A C 1
ATOM 2231 O O . THR A 1 286 ? 17.580 -18.467 -19.291 1.00 78.19 286 THR A O 1
ATOM 2234 N N . ARG A 1 287 ? 18.497 -17.093 -17.757 1.00 85.69 287 ARG A N 1
ATOM 2235 C CA . ARG A 1 287 ? 17.576 -17.396 -16.652 1.00 85.69 287 ARG A CA 1
ATOM 2236 C C . ARG A 1 287 ? 17.134 -16.162 -15.837 1.00 85.69 287 ARG A C 1
ATOM 2238 O O . ARG A 1 287 ? 17.863 -15.169 -15.810 1.00 85.69 287 ARG 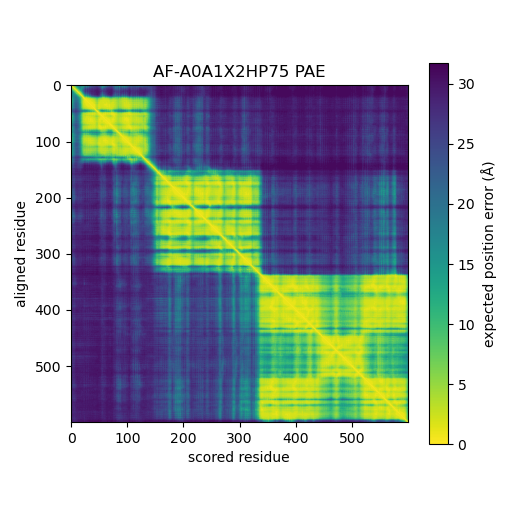A O 1
ATOM 2245 N N . PRO A 1 288 ? 15.951 -16.213 -15.190 1.00 86.94 288 PRO A N 1
ATOM 2246 C CA . PRO A 1 288 ? 15.425 -15.146 -14.333 1.00 86.94 288 PRO A CA 1
ATOM 2247 C C . PRO A 1 288 ? 16.358 -14.749 -13.178 1.00 86.94 288 PRO A C 1
ATOM 2249 O O . PRO A 1 288 ? 16.700 -15.591 -12.345 1.00 86.94 288 PRO A O 1
ATOM 2252 N N . LEU A 1 289 ? 16.713 -13.462 -13.087 1.00 86.94 289 LEU A N 1
ATOM 2253 C CA . LEU A 1 289 ? 17.425 -12.879 -11.941 1.00 86.94 289 LEU A CA 1
ATOM 2254 C C . LEU A 1 289 ? 16.533 -11.863 -11.223 1.00 86.94 289 LEU A C 1
ATOM 2256 O O . LEU A 1 289 ? 15.985 -10.955 -11.850 1.00 86.94 289 LEU A O 1
ATOM 2260 N N . ILE A 1 290 ? 16.457 -11.998 -9.904 1.00 85.94 290 ILE A N 1
ATOM 2261 C CA . ILE A 1 290 ? 15.751 -11.099 -8.995 1.00 85.94 290 ILE A CA 1
ATOM 2262 C C . ILE A 1 290 ? 16.788 -10.405 -8.112 1.00 85.94 290 ILE A C 1
ATOM 2264 O O . ILE A 1 290 ? 17.657 -11.069 -7.542 1.00 85.94 290 ILE A O 1
ATOM 2268 N N . VAL A 1 291 ? 16.701 -9.080 -7.993 1.00 81.75 291 VAL A N 1
ATOM 2269 C CA . VAL A 1 291 ? 17.627 -8.257 -7.201 1.00 81.75 291 VAL A CA 1
ATOM 2270 C C . VAL A 1 291 ? 16.883 -7.232 -6.356 1.00 81.75 291 VAL A C 1
ATOM 2272 O O . VAL A 1 291 ? 15.752 -6.877 -6.675 1.00 81.75 291 VAL A O 1
ATOM 2275 N N . THR A 1 292 ? 17.500 -6.726 -5.286 1.00 66.25 292 THR A N 1
ATOM 2276 C CA . THR A 1 292 ? 16.846 -5.734 -4.408 1.00 66.25 292 THR A CA 1
ATOM 2277 C C . THR A 1 292 ? 17.337 -4.306 -4.501 1.00 66.25 292 THR A C 1
ATOM 2279 O O . THR A 1 292 ? 16.720 -3.398 -3.947 1.00 66.25 292 THR A O 1
ATOM 2282 N N . THR A 1 293 ? 18.437 -4.078 -5.205 1.00 59.41 293 THR A N 1
ATOM 2283 C CA . THR A 1 293 ? 18.998 -2.744 -5.402 1.00 59.41 293 THR A CA 1
ATOM 2284 C C . THR A 1 293 ? 19.213 -2.510 -6.888 1.00 59.41 293 THR A C 1
ATOM 2286 O O . THR A 1 293 ? 19.593 -3.428 -7.617 1.00 59.41 293 THR A O 1
ATOM 2289 N N . SER A 1 294 ? 18.982 -1.277 -7.351 1.00 49.09 294 SER A N 1
ATOM 2290 C CA . SER A 1 294 ? 19.320 -0.846 -8.711 1.00 49.09 294 SER A CA 1
ATOM 2291 C C . SER A 1 294 ? 20.839 -0.684 -8.843 1.00 49.09 294 SER A C 1
ATOM 2293 O O . SER A 1 294 ? 21.369 0.405 -9.065 1.00 49.09 294 SER A O 1
ATOM 2295 N N . SER A 1 295 ? 21.579 -1.765 -8.641 1.00 42.47 295 SER A N 1
ATOM 2296 C CA . SER A 1 295 ? 22.930 -1.850 -9.175 1.00 42.47 295 SER A CA 1
ATOM 2297 C C . SER A 1 295 ? 22.815 -1.880 -10.703 1.00 42.47 295 SER A C 1
ATOM 2299 O O . SER A 1 295 ? 21.745 -2.140 -11.253 1.00 42.47 295 SER A O 1
ATOM 2301 N N . LYS A 1 296 ? 23.897 -1.573 -11.422 1.00 47.72 296 LYS A N 1
ATOM 2302 C CA . LYS A 1 296 ? 23.961 -1.587 -12.900 1.00 47.72 296 LYS A CA 1
ATOM 2303 C C . LYS A 1 296 ? 23.816 -3.003 -13.497 1.00 47.72 296 LYS A C 1
ATOM 2305 O O . LYS A 1 296 ? 24.407 -3.307 -14.529 1.00 47.72 296 LYS A O 1
ATOM 2310 N N . ILE A 1 297 ? 23.083 -3.875 -12.818 1.00 52.59 297 ILE A N 1
ATOM 2311 C CA . ILE A 1 297 ? 22.736 -5.215 -13.239 1.00 52.59 297 ILE A CA 1
ATOM 2312 C C . ILE A 1 297 ? 21.814 -5.082 -14.452 1.00 52.59 297 ILE A C 1
ATOM 2314 O O . ILE A 1 297 ? 20.954 -4.205 -14.502 1.00 52.59 297 ILE A O 1
ATOM 2318 N N . SER A 1 298 ? 22.082 -5.928 -15.448 1.00 53.22 298 SER A N 1
ATOM 2319 C CA . SER A 1 298 ? 21.388 -6.071 -16.732 1.00 53.22 298 SER A CA 1
ATOM 2320 C C . SER A 1 298 ? 19.929 -5.587 -16.740 1.00 53.22 298 SER A C 1
ATOM 2322 O O . SER A 1 298 ? 19.161 -5.929 -15.845 1.00 53.22 298 SER A O 1
ATOM 2324 N N . GLN A 1 299 ? 19.509 -4.914 -17.821 1.00 54.78 299 GLN A N 1
ATOM 2325 C CA . GLN A 1 299 ? 18.117 -4.485 -18.076 1.00 54.78 299 GLN A CA 1
ATOM 2326 C C . GLN A 1 299 ? 17.065 -5.612 -17.948 1.00 54.78 299 GLN A C 1
ATOM 2328 O O . GLN A 1 299 ? 15.874 -5.330 -17.903 1.00 54.78 299 GLN A O 1
ATOM 2333 N N . SER A 1 300 ? 17.493 -6.878 -17.910 1.00 64.12 300 SER A N 1
ATOM 2334 C CA . SER A 1 300 ? 16.649 -8.067 -17.755 1.00 64.12 300 SER A CA 1
ATOM 2335 C C . SER A 1 300 ? 16.475 -8.567 -16.311 1.00 64.12 300 SER A C 1
ATOM 2337 O O . SER A 1 300 ? 15.804 -9.578 -16.107 1.00 64.12 300 SER A O 1
ATOM 2339 N N . ALA A 1 301 ? 17.086 -7.927 -15.309 1.00 70.94 301 ALA A N 1
ATOM 2340 C CA . ALA A 1 301 ? 16.878 -8.281 -13.906 1.00 70.94 301 ALA A CA 1
ATOM 2341 C C . ALA A 1 301 ? 15.635 -7.586 -13.333 1.00 70.94 301 ALA A C 1
ATOM 2343 O O . ALA A 1 301 ? 15.379 -6.415 -13.610 1.00 70.94 301 ALA A O 1
ATOM 2344 N N . VAL A 1 302 ? 14.881 -8.297 -12.494 1.00 73.06 302 VAL A N 1
ATOM 2345 C CA . VAL A 1 302 ? 13.696 -7.746 -11.826 1.00 73.06 302 VAL A CA 1
ATOM 2346 C C . VAL A 1 302 ? 14.084 -7.215 -10.456 1.00 73.06 302 VAL A C 1
ATOM 2348 O O . VAL A 1 302 ? 14.639 -7.945 -9.635 1.00 73.06 302 VAL A O 1
ATOM 2351 N N . ILE A 1 303 ? 13.759 -5.947 -10.206 1.00 72.50 303 ILE A N 1
ATOM 2352 C CA . ILE A 1 303 ? 14.023 -5.285 -8.929 1.00 72.50 303 ILE A CA 1
ATOM 2353 C C . ILE A 1 303 ? 12.809 -5.437 -8.009 1.00 72.50 303 ILE A C 1
ATOM 2355 O O . ILE A 1 303 ? 11.692 -5.075 -8.389 1.00 72.50 303 ILE A O 1
ATOM 2359 N N . VAL A 1 304 ? 13.041 -5.930 -6.793 1.00 67.38 304 VAL A N 1
ATOM 2360 C CA . VAL A 1 304 ? 12.033 -6.084 -5.733 1.00 67.38 304 VAL A CA 1
ATOM 2361 C C . VAL A 1 304 ? 12.473 -5.309 -4.495 1.00 67.38 304 VAL A C 1
ATOM 2363 O O . VAL A 1 304 ? 13.658 -5.256 -4.185 1.00 67.38 304 VAL A O 1
ATOM 2366 N N . ASP A 1 305 ? 11.543 -4.703 -3.758 1.00 61.59 305 ASP A N 1
ATOM 2367 C CA . ASP A 1 305 ? 11.895 -4.106 -2.469 1.00 61.59 305 ASP A CA 1
ATOM 2368 C C . ASP A 1 305 ? 12.306 -5.210 -1.482 1.00 61.59 305 ASP A C 1
ATOM 2370 O O . ASP A 1 305 ? 11.528 -6.106 -1.160 1.00 61.59 305 ASP A O 1
ATOM 2374 N N . HIS A 1 306 ? 13.528 -5.127 -0.955 1.00 60.16 306 HIS A N 1
ATOM 2375 C CA . HIS A 1 306 ? 14.031 -6.039 0.072 1.00 60.16 306 HIS A CA 1
ATOM 2376 C C . HIS A 1 306 ? 13.165 -6.132 1.342 1.00 60.16 306 HIS A C 1
ATOM 2378 O O . HIS A 1 306 ? 13.306 -7.102 2.087 1.00 60.16 306 HIS A O 1
ATOM 2384 N N . ASN A 1 307 ? 12.309 -5.145 1.628 1.00 52.44 307 ASN A N 1
ATOM 2385 C CA . ASN A 1 307 ? 11.391 -5.178 2.7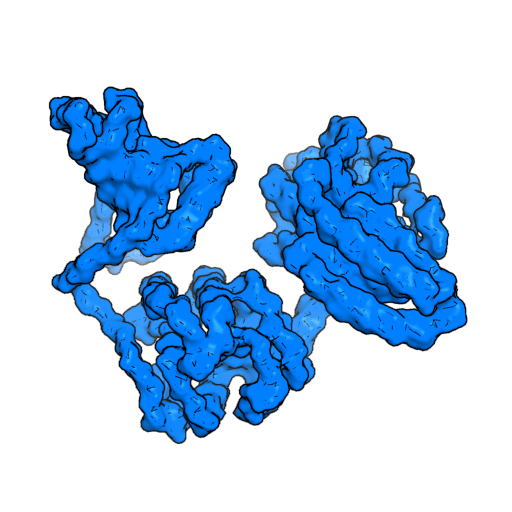70 1.00 52.44 307 ASN A CA 1
ATOM 2386 C C . ASN A 1 307 ? 10.028 -5.811 2.442 1.00 52.44 307 ASN A C 1
ATOM 2388 O O . ASN A 1 307 ? 9.249 -6.072 3.359 1.00 52.44 307 ASN A O 1
ATOM 2392 N N . ASP A 1 308 ? 9.742 -6.078 1.167 1.00 58.88 308 ASP A N 1
ATOM 2393 C CA . ASP A 1 308 ? 8.469 -6.629 0.713 1.00 58.88 308 ASP A CA 1
ATOM 2394 C C . ASP A 1 308 ? 8.543 -8.156 0.569 1.00 58.88 308 ASP A C 1
ATOM 2396 O O . ASP A 1 308 ? 8.769 -8.713 -0.507 1.00 58.88 308 ASP A O 1
ATOM 2400 N N . CYS A 1 309 ? 8.344 -8.867 1.681 1.00 56.06 309 CYS A N 1
ATOM 2401 C CA . CYS A 1 3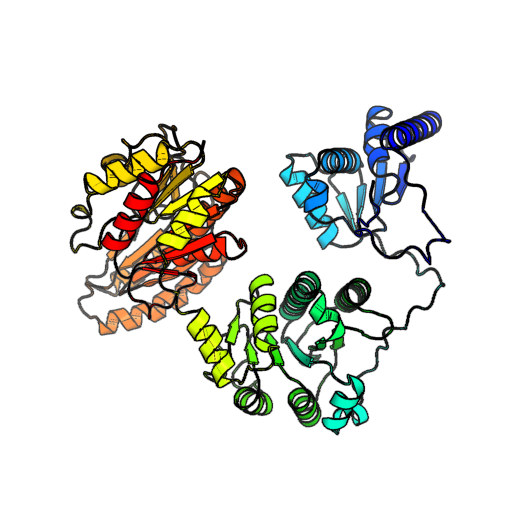09 ? 8.356 -10.331 1.688 1.00 56.06 309 CYS A CA 1
ATOM 2402 C C . CYS A 1 309 ? 7.247 -10.958 0.823 1.00 56.06 309 CYS A C 1
ATOM 2404 O O . CYS A 1 309 ? 7.423 -12.073 0.324 1.00 56.06 309 CYS A O 1
ATOM 2406 N N . VAL A 1 310 ? 6.131 -10.250 0.619 1.00 57.53 310 VAL A N 1
ATOM 2407 C CA . VAL A 1 310 ? 5.026 -10.696 -0.241 1.00 57.53 310 VAL A CA 1
ATOM 2408 C C . VAL A 1 310 ? 5.417 -10.525 -1.708 1.00 57.53 310 VAL A C 1
ATOM 2410 O O . VAL A 1 310 ? 5.269 -11.463 -2.493 1.00 57.53 310 VAL A O 1
ATOM 2413 N N . GLY A 1 311 ? 6.000 -9.379 -2.063 1.00 58.75 311 GLY A N 1
ATOM 2414 C CA . GLY A 1 311 ? 6.545 -9.107 -3.392 1.00 58.75 311 GLY A CA 1
ATOM 2415 C C . GLY A 1 311 ? 7.633 -10.098 -3.800 1.00 58.75 311 GLY A C 1
ATOM 2416 O O . GLY A 1 311 ? 7.566 -10.658 -4.893 1.00 58.75 311 GLY A O 1
ATOM 2417 N N . ILE A 1 312 ? 8.577 -10.408 -2.901 1.00 67.44 312 ILE A N 1
ATOM 2418 C CA . ILE A 1 312 ? 9.617 -11.427 -3.141 1.00 67.44 312 ILE A CA 1
ATOM 2419 C C . ILE A 1 312 ? 8.979 -12.781 -3.477 1.00 67.44 312 ILE A C 1
ATOM 2421 O O . ILE A 1 312 ? 9.360 -13.418 -4.458 1.00 67.44 312 ILE A O 1
ATOM 2425 N N . ALA A 1 313 ? 7.986 -13.218 -2.698 1.00 68.94 313 ALA A N 1
ATOM 2426 C CA . ALA A 1 313 ? 7.304 -14.486 -2.935 1.00 68.94 313 ALA A CA 1
ATOM 2427 C C . ALA A 1 313 ? 6.519 -14.502 -4.258 1.00 68.94 313 ALA A C 1
ATOM 2429 O O . ALA A 1 313 ? 6.561 -15.496 -4.982 1.00 68.94 313 ALA A O 1
ATOM 2430 N N . SER A 1 314 ? 5.824 -13.410 -4.583 1.00 67.12 314 SER A N 1
ATOM 2431 C CA . SER A 1 314 ? 5.061 -13.281 -5.828 1.00 67.12 314 SER A CA 1
ATOM 2432 C C . SER A 1 314 ? 5.973 -13.368 -7.057 1.00 67.12 314 SER A C 1
ATOM 2434 O O . SER A 1 314 ? 5.761 -14.196 -7.945 1.00 67.12 314 SER A O 1
ATOM 2436 N N . VAL A 1 315 ? 7.065 -12.597 -7.059 1.00 75.12 315 VAL A N 1
ATOM 2437 C CA . VAL A 1 315 ? 8.039 -12.583 -8.160 1.00 75.12 315 VAL A CA 1
ATOM 2438 C C . VAL A 1 315 ? 8.746 -13.933 -8.296 1.00 75.12 315 VAL A C 1
ATOM 2440 O O . VAL A 1 315 ? 8.933 -14.410 -9.415 1.00 75.12 315 VAL A O 1
ATOM 2443 N N . LEU A 1 316 ? 9.084 -14.596 -7.184 1.00 83.62 316 LEU A N 1
ATOM 2444 C CA . LEU A 1 316 ? 9.630 -15.957 -7.209 1.00 83.62 316 LEU A CA 1
ATOM 2445 C C . LEU A 1 316 ? 8.661 -16.957 -7.848 1.00 83.62 316 LEU A C 1
ATOM 2447 O O . LEU A 1 316 ? 9.090 -17.798 -8.636 1.00 83.62 316 LEU A O 1
ATOM 2451 N N . LEU A 1 317 ? 7.364 -16.880 -7.535 1.00 81.19 317 LEU A N 1
ATOM 2452 C CA . LEU A 1 317 ? 6.363 -17.775 -8.119 1.00 81.19 317 LEU A CA 1
ATOM 2453 C C . LEU A 1 317 ? 6.270 -17.599 -9.634 1.00 81.19 317 LEU A C 1
ATOM 2455 O O . LEU A 1 317 ? 6.243 -18.591 -10.361 1.00 81.19 317 LEU A O 1
ATOM 2459 N N . HIS A 1 318 ? 6.270 -16.350 -10.096 1.00 75.56 318 HIS A N 1
ATOM 2460 C CA . HIS A 1 318 ? 6.250 -16.018 -11.516 1.00 75.56 318 HIS A CA 1
ATOM 2461 C C . HIS A 1 318 ? 7.538 -16.485 -12.229 1.00 75.56 318 HIS A C 1
ATOM 2463 O O . HIS A 1 318 ? 7.482 -17.108 -13.291 1.00 75.56 318 HIS A O 1
ATOM 2469 N N . ALA A 1 319 ? 8.705 -16.294 -11.601 1.00 82.94 319 ALA A N 1
ATOM 2470 C CA . ALA A 1 319 ? 10.004 -16.740 -12.121 1.00 82.94 319 ALA A CA 1
ATOM 2471 C C . ALA A 1 319 ? 10.103 -18.262 -12.307 1.00 82.94 319 ALA A C 1
ATOM 2473 O O . ALA A 1 319 ? 10.877 -18.745 -13.131 1.00 82.94 319 ALA A O 1
ATOM 2474 N N . LEU A 1 320 ? 9.346 -19.021 -11.514 1.00 84.25 320 LEU A N 1
ATOM 2475 C CA . LEU A 1 320 ? 9.360 -20.481 -11.498 1.00 84.25 320 LEU A CA 1
ATOM 2476 C C . LEU A 1 320 ? 8.345 -21.116 -12.463 1.00 84.25 320 LEU A C 1
ATOM 2478 O O . LEU A 1 320 ? 8.226 -22.346 -12.494 1.00 84.25 320 LEU A O 1
ATOM 2482 N N . GLN A 1 321 ? 7.611 -20.318 -13.245 1.00 77.56 321 GLN A N 1
ATOM 2483 C CA . GLN A 1 321 ? 6.689 -20.846 -14.246 1.00 77.56 321 GLN A CA 1
ATOM 2484 C C . GLN A 1 321 ? 7.432 -21.437 -15.467 1.00 77.56 321 GLN A C 1
ATOM 2486 O O . GLN A 1 321 ? 8.550 -21.036 -15.784 1.00 77.56 321 GLN A O 1
ATOM 2491 N N . PRO A 1 322 ? 6.843 -22.419 -16.182 1.00 65.06 322 PRO A N 1
ATOM 2492 C CA . PRO A 1 322 ? 7.548 -23.184 -17.221 1.00 65.06 322 PRO A CA 1
ATOM 2493 C C . PRO A 1 322 ? 7.919 -22.383 -18.480 1.00 65.06 322 PRO A C 1
ATOM 2495 O O . PRO A 1 322 ? 8.701 -22.869 -19.294 1.00 65.06 322 PRO A O 1
ATOM 2498 N N . ILE A 1 323 ? 7.320 -21.205 -18.674 1.00 56.00 323 ILE A N 1
ATOM 2499 C CA . ILE A 1 323 ? 7.376 -20.411 -19.917 1.00 56.00 323 ILE A CA 1
ATOM 2500 C C . ILE A 1 323 ? 8.339 -19.211 -19.771 1.00 56.00 323 ILE A C 1
ATOM 2502 O O . ILE A 1 323 ? 8.603 -18.473 -20.721 1.00 56.00 323 ILE A O 1
ATOM 2506 N N . THR A 1 324 ? 8.940 -19.037 -18.595 1.00 57.75 324 THR A N 1
ATOM 2507 C CA . THR A 1 324 ? 9.613 -17.797 -18.225 1.00 57.75 324 THR A CA 1
ATOM 2508 C C . THR A 1 324 ? 11.075 -17.765 -18.709 1.00 57.75 324 THR A C 1
ATOM 2510 O O . THR A 1 324 ? 12.002 -18.170 -18.008 1.00 57.75 324 THR A O 1
ATOM 2513 N N . THR A 1 325 ? 11.316 -17.293 -19.937 1.00 64.31 325 THR A N 1
ATOM 2514 C CA . THR A 1 325 ? 12.658 -16.866 -20.394 1.00 64.31 325 THR A CA 1
ATOM 2515 C C . THR A 1 325 ? 13.044 -15.550 -19.703 1.00 64.31 325 THR A C 1
ATOM 2517 O O . THR A 1 325 ? 12.158 -14.857 -19.242 1.00 64.31 325 THR A O 1
ATOM 2520 N N . PRO A 1 326 ? 14.311 -15.108 -19.633 1.00 58.59 326 PRO A N 1
ATOM 2521 C CA . PRO A 1 326 ? 14.657 -13.831 -18.978 1.00 58.59 326 PRO A CA 1
ATOM 2522 C C . PRO A 1 326 ? 14.013 -12.608 -19.626 1.00 58.59 326 PRO A C 1
ATOM 2524 O O . PRO A 1 326 ? 13.692 -11.636 -18.952 1.00 58.59 326 PRO A O 1
ATOM 2527 N N . GLN A 1 327 ? 13.841 -12.665 -20.947 1.00 57.59 327 GLN A N 1
ATOM 2528 C CA . GLN A 1 327 ? 13.215 -11.604 -21.726 1.00 57.59 327 GLN A CA 1
ATOM 2529 C C . GLN A 1 327 ? 11.714 -11.575 -21.458 1.00 57.59 327 GLN A C 1
ATOM 2531 O O . GLN A 1 327 ? 11.202 -10.501 -21.175 1.00 57.59 327 GLN A O 1
ATOM 2536 N N . THR A 1 328 ? 11.047 -12.740 -21.457 1.00 59.25 328 THR A N 1
ATOM 2537 C CA . THR A 1 328 ? 9.634 -12.830 -21.067 1.00 59.25 328 THR A CA 1
ATOM 2538 C C . THR A 1 328 ? 9.432 -12.568 -19.580 1.00 59.25 328 THR A C 1
ATOM 2540 O O . THR A 1 328 ? 8.499 -11.882 -19.245 1.00 59.25 328 THR A O 1
ATOM 2543 N N . PHE A 1 329 ? 10.340 -12.964 -18.692 1.00 62.84 329 PHE A N 1
ATOM 2544 C CA . PHE A 1 329 ? 10.296 -12.707 -17.248 1.00 62.84 329 PHE A CA 1
ATOM 2545 C C . PHE A 1 329 ? 10.318 -11.216 -16.936 1.00 62.84 329 PHE A C 1
ATOM 2547 O O . PHE A 1 329 ? 9.448 -10.704 -16.236 1.00 62.84 329 PHE A O 1
ATOM 2554 N N . ALA A 1 330 ? 11.312 -10.510 -17.480 1.00 57.44 330 ALA A N 1
ATOM 2555 C CA . ALA A 1 330 ? 11.408 -9.072 -17.327 1.00 57.44 330 ALA A CA 1
ATOM 2556 C C . ALA A 1 330 ? 10.234 -8.390 -18.032 1.00 57.44 330 ALA A C 1
ATOM 2558 O O . ALA A 1 330 ? 9.608 -7.532 -17.431 1.00 57.44 330 ALA A O 1
ATOM 2559 N N . SER A 1 331 ? 9.874 -8.799 -19.256 1.00 52.84 331 SER A N 1
ATOM 2560 C CA . SER A 1 331 ? 8.780 -8.163 -19.992 1.00 52.84 331 SER A CA 1
ATOM 2561 C C . SER A 1 331 ? 7.396 -8.464 -19.432 1.00 52.84 331 SER A C 1
ATOM 2563 O O . SER A 1 331 ? 6.559 -7.591 -19.520 1.00 52.84 331 SER A O 1
ATOM 2565 N N . GLU A 1 332 ? 7.127 -9.651 -18.890 1.00 53.47 332 GLU A N 1
ATOM 2566 C CA . GLU A 1 332 ? 5.848 -10.071 -18.296 1.00 53.47 332 GLU A CA 1
ATOM 2567 C C . GLU A 1 332 ? 5.685 -9.431 -16.932 1.00 53.47 332 GLU A C 1
ATOM 2569 O O . GLU A 1 332 ? 4.608 -8.941 -16.658 1.00 53.47 332 GLU A O 1
ATOM 2574 N N . LEU A 1 333 ? 6.742 -9.296 -16.128 1.00 54.41 333 LEU A N 1
ATOM 2575 C CA . LEU A 1 333 ? 6.679 -8.491 -14.906 1.00 54.41 333 LEU A CA 1
ATOM 2576 C C . LEU A 1 333 ? 6.692 -6.986 -15.203 1.00 54.41 333 LEU A C 1
ATOM 2578 O O . LEU A 1 333 ? 6.142 -6.211 -14.430 1.00 54.41 333 LEU A O 1
ATOM 2582 N N . SER A 1 334 ? 7.254 -6.546 -16.334 1.00 44.03 334 SER A N 1
ATOM 2583 C CA . SER A 1 334 ? 7.092 -5.179 -16.849 1.00 44.03 334 SER A CA 1
ATOM 2584 C C . SER A 1 334 ? 5.722 -4.938 -17.506 1.00 44.03 334 SER A C 1
ATOM 2586 O O . SER A 1 334 ? 5.249 -3.811 -17.475 1.00 44.03 334 SER A O 1
ATOM 2588 N N . GLN A 1 335 ? 5.060 -5.959 -18.064 1.00 38.28 335 GLN A N 1
ATOM 2589 C CA . GLN A 1 335 ? 3.712 -5.908 -18.654 1.00 38.28 335 GLN A CA 1
ATOM 2590 C C . GLN A 1 335 ? 2.620 -6.149 -17.602 1.00 38.28 335 GLN A C 1
ATOM 2592 O O . GLN A 1 335 ? 1.545 -5.581 -17.726 1.00 38.28 335 GLN A O 1
ATOM 2597 N N . GLU A 1 336 ? 2.895 -6.909 -16.540 1.00 45.28 336 GLU A N 1
ATOM 2598 C CA . GLU A 1 336 ? 2.121 -6.962 -15.291 1.00 45.28 336 GLU A CA 1
ATOM 2599 C C . GLU A 1 336 ? 2.314 -5.675 -14.472 1.00 45.28 336 GLU A C 1
ATOM 2601 O O . GLU A 1 336 ? 1.449 -5.333 -13.671 1.00 45.28 336 GLU A O 1
ATOM 2606 N N . ARG A 1 337 ? 3.406 -4.928 -14.702 1.00 49.28 337 ARG A N 1
ATOM 2607 C CA . ARG A 1 337 ? 3.570 -3.534 -14.251 1.00 49.28 337 ARG A CA 1
ATOM 2608 C C . ARG A 1 337 ? 2.866 -2.517 -15.145 1.00 49.28 337 ARG A C 1
ATOM 2610 O O . ARG A 1 337 ? 2.742 -1.368 -14.729 1.00 49.28 337 ARG A O 1
ATOM 2617 N N . LEU A 1 338 ? 2.424 -2.897 -16.349 1.00 53.91 338 LEU A N 1
ATOM 2618 C CA . LEU A 1 338 ? 1.521 -2.042 -17.106 1.00 53.91 338 LEU A CA 1
ATOM 2619 C C . LEU A 1 338 ? 0.108 -2.294 -16.575 1.00 53.91 338 LEU A C 1
ATOM 2621 O O . LEU A 1 338 ? -0.395 -3.419 -16.648 1.00 53.91 338 LEU A O 1
ATOM 2625 N N . PRO A 1 339 ? -0.547 -1.270 -16.021 1.00 64.50 339 PRO A N 1
ATOM 2626 C CA . PRO A 1 339 ? -1.875 -1.428 -15.462 1.00 64.50 339 PRO A CA 1
ATOM 2627 C C . PRO A 1 339 ? -2.843 -1.936 -16.541 1.00 64.50 339 PRO A C 1
ATOM 2629 O O . PRO A 1 339 ? -2.887 -1.416 -17.659 1.00 64.50 339 PRO A O 1
ATOM 2632 N N . ARG A 1 340 ? -3.650 -2.958 -16.228 1.00 75.56 340 ARG A N 1
ATOM 2633 C CA . ARG A 1 340 ? -4.647 -3.478 -17.180 1.00 75.56 340 ARG A CA 1
ATOM 2634 C C . ARG A 1 340 ? -5.776 -2.463 -17.365 1.00 75.56 340 ARG A C 1
ATOM 2636 O O . ARG A 1 340 ? -6.190 -1.858 -16.384 1.00 75.56 340 ARG A O 1
ATOM 2643 N N . PRO A 1 341 ? -6.371 -2.317 -18.556 1.00 77.62 341 PRO A N 1
ATOM 2644 C CA . PRO A 1 341 ? -7.533 -1.447 -18.709 1.00 77.62 341 PRO A CA 1
ATOM 2645 C C . PRO A 1 341 ? -8.645 -1.879 -17.752 1.00 77.62 341 PRO A C 1
ATOM 2647 O O . PRO A 1 341 ? -9.007 -3.061 -17.710 1.00 77.62 341 PRO A O 1
ATOM 2650 N N . LEU A 1 342 ? -9.166 -0.941 -16.964 1.00 82.94 342 LEU A N 1
ATOM 2651 C CA . LEU A 1 342 ? -10.259 -1.224 -16.047 1.00 82.94 342 LEU A CA 1
ATOM 2652 C C . LEU A 1 342 ? -11.488 -1.625 -16.862 1.00 82.94 342 LEU A C 1
ATOM 2654 O O . LEU A 1 342 ? -11.914 -0.897 -17.754 1.00 82.94 342 LEU A O 1
ATOM 2658 N N . ASN A 1 343 ? -12.068 -2.784 -16.557 1.00 79.88 343 ASN A N 1
ATOM 2659 C CA . ASN A 1 343 ? -13.321 -3.213 -17.164 1.00 79.88 343 ASN A CA 1
ATOM 2660 C C . ASN A 1 343 ? -14.488 -2.757 -16.271 1.00 79.88 343 ASN A C 1
ATOM 2662 O O . ASN A 1 343 ? -14.671 -3.339 -15.196 1.00 79.88 343 ASN A O 1
ATOM 2666 N N . PRO A 1 344 ? -15.304 -1.770 -16.694 1.00 79.81 344 PRO A N 1
ATOM 2667 C CA . PRO A 1 344 ? -16.365 -1.226 -15.849 1.00 79.81 344 PRO A CA 1
ATOM 2668 C C . PRO A 1 344 ? -17.428 -2.263 -15.475 1.00 79.81 344 PRO A C 1
ATOM 2670 O O . PRO A 1 344 ? -17.986 -2.195 -14.385 1.00 79.81 344 PRO A O 1
ATOM 2673 N N . ALA A 1 345 ? -17.691 -3.246 -16.343 1.00 75.06 345 ALA A N 1
ATOM 2674 C CA . ALA A 1 345 ? -18.680 -4.286 -16.078 1.00 75.06 345 ALA A CA 1
ATOM 2675 C C . ALA A 1 345 ? -18.206 -5.259 -14.988 1.00 75.06 345 ALA A C 1
ATOM 2677 O O . ALA A 1 345 ? -18.974 -5.586 -14.088 1.00 75.06 345 ALA A O 1
ATOM 2678 N N . LEU A 1 346 ? -16.935 -5.678 -15.030 1.00 75.00 346 LEU A N 1
ATOM 2679 C CA . LEU A 1 346 ? -16.354 -6.542 -13.992 1.00 75.00 346 LEU A CA 1
ATOM 2680 C C . LEU A 1 346 ? -16.214 -5.809 -12.657 1.00 75.00 346 LEU A C 1
ATOM 2682 O O . LEU A 1 346 ? -16.492 -6.387 -11.609 1.00 75.00 346 LEU A O 1
ATOM 2686 N N . LEU A 1 347 ? -15.826 -4.530 -12.693 1.00 83.44 347 LEU A N 1
ATOM 2687 C CA . LEU A 1 347 ? -15.795 -3.691 -11.499 1.00 83.44 347 LEU A CA 1
ATOM 2688 C C . LEU A 1 347 ? -17.191 -3.576 -10.876 1.00 83.44 347 LEU A C 1
ATOM 2690 O O . LEU A 1 347 ? -17.331 -3.745 -9.668 1.00 83.44 347 LEU A O 1
ATOM 2694 N N . ALA A 1 348 ? -18.215 -3.304 -11.690 1.00 82.62 348 ALA A N 1
ATOM 2695 C CA . ALA A 1 348 ? -19.593 -3.192 -11.225 1.00 82.62 348 ALA A CA 1
ATOM 2696 C C . ALA A 1 348 ? -20.110 -4.511 -10.632 1.00 82.62 348 ALA A C 1
ATOM 2698 O O . ALA A 1 348 ? -20.762 -4.489 -9.592 1.00 82.62 348 ALA A O 1
ATOM 2699 N N . ASP A 1 349 ? -19.788 -5.652 -11.246 1.00 78.81 349 ASP A N 1
ATOM 2700 C CA . ASP A 1 349 ? -20.156 -6.973 -10.733 1.00 78.81 349 ASP A CA 1
ATOM 2701 C C . ASP A 1 349 ? -19.514 -7.256 -9.365 1.00 78.81 349 ASP A C 1
ATOM 2703 O O . ASP A 1 349 ? -20.216 -7.565 -8.398 1.00 78.81 349 ASP A O 1
ATOM 2707 N N . ALA A 1 350 ? -18.197 -7.054 -9.250 1.00 80.00 350 ALA A N 1
ATOM 2708 C CA . ALA A 1 350 ? -17.475 -7.206 -7.988 1.00 80.00 350 ALA A CA 1
ATOM 2709 C C . ALA A 1 350 ? -17.995 -6.242 -6.912 1.00 80.00 350 ALA A C 1
ATOM 2711 O O . ALA A 1 350 ? -18.171 -6.630 -5.756 1.00 80.00 350 ALA A O 1
ATOM 2712 N N . TYR A 1 351 ? -18.296 -5.001 -7.303 1.00 87.81 351 TYR A N 1
ATOM 2713 C CA . TYR A 1 351 ? -18.892 -4.001 -6.430 1.00 87.81 351 TYR A CA 1
ATOM 2714 C C . TYR A 1 351 ? -20.250 -4.469 -5.904 1.00 87.81 351 TYR A C 1
ATOM 2716 O O . TYR A 1 351 ? -20.430 -4.533 -4.693 1.00 87.81 351 TYR A O 1
ATOM 2724 N N . VAL A 1 352 ? -21.190 -4.861 -6.771 1.00 86.81 352 VAL A N 1
ATOM 2725 C CA . VAL A 1 352 ? -22.551 -5.268 -6.372 1.00 86.81 352 VAL A CA 1
ATOM 2726 C C . VAL A 1 352 ? -22.539 -6.456 -5.403 1.00 86.81 352 VAL A C 1
ATOM 2728 O O . VAL A 1 352 ? -23.315 -6.448 -4.444 1.00 86.81 352 VAL A O 1
ATOM 2731 N N . HIS A 1 353 ? -21.641 -7.425 -5.596 1.00 84.56 353 HIS A N 1
ATOM 2732 C CA . HIS A 1 353 ? -21.540 -8.621 -4.751 1.00 84.56 353 HIS A CA 1
ATOM 2733 C C . HIS A 1 353 ? -20.823 -8.399 -3.408 1.00 84.56 353 HIS A C 1
ATOM 2735 O O . HIS A 1 353 ? -20.977 -9.212 -2.492 1.00 84.56 353 HIS A O 1
ATOM 2741 N N . ALA A 1 354 ? -20.067 -7.310 -3.258 1.00 87.62 354 ALA A N 1
ATOM 2742 C CA . ALA A 1 354 ? -19.357 -6.994 -2.022 1.00 87.62 354 ALA A CA 1
ATOM 2743 C C . ALA A 1 354 ? -20.301 -6.510 -0.910 1.00 87.62 354 ALA A C 1
ATOM 2745 O O . ALA A 1 354 ? -21.246 -5.754 -1.171 1.00 87.62 354 ALA A O 1
ATOM 2746 N N . ARG A 1 355 ? -20.029 -6.905 0.341 1.00 91.19 355 ARG A N 1
ATOM 2747 C CA . ARG A 1 355 ? -20.861 -6.565 1.509 1.00 91.19 355 ARG A CA 1
ATOM 2748 C C . ARG A 1 355 ? -20.384 -5.312 2.234 1.00 91.19 355 ARG A C 1
ATOM 2750 O O . ARG A 1 355 ? -21.211 -4.622 2.826 1.00 91.19 355 ARG A O 1
ATOM 2757 N N . LYS A 1 356 ? -19.081 -5.024 2.205 1.00 93.31 356 LYS A N 1
ATOM 2758 C CA . LYS A 1 356 ? -18.462 -3.874 2.868 1.00 93.31 356 LYS A CA 1
ATOM 2759 C C . LYS A 1 356 ? -17.353 -3.292 1.996 1.00 93.31 356 LYS A C 1
ATOM 2761 O O . LYS A 1 356 ? -16.251 -3.827 1.906 1.00 93.31 356 LYS A O 1
ATOM 2766 N N . ARG A 1 357 ? -17.646 -2.156 1.375 1.00 95.31 357 ARG A N 1
ATOM 2767 C CA . ARG A 1 357 ? -16.837 -1.571 0.305 1.00 95.31 357 ARG A CA 1
ATOM 2768 C C . ARG A 1 357 ? -16.120 -0.332 0.805 1.00 95.31 357 ARG A C 1
ATOM 2770 O O . ARG A 1 357 ? -16.733 0.540 1.415 1.00 95.31 357 ARG A O 1
ATOM 2777 N N . LEU A 1 358 ? -14.838 -0.230 0.498 1.00 97.56 358 LEU A N 1
ATOM 2778 C CA . LEU A 1 358 ? -14.038 0.959 0.755 1.00 97.56 358 LEU A CA 1
ATOM 2779 C C . LEU A 1 358 ? -13.677 1.622 -0.575 1.00 97.56 358 LEU A C 1
ATOM 2781 O O . LEU A 1 358 ? -13.063 0.994 -1.433 1.00 97.56 358 LEU A O 1
ATOM 2785 N N . LEU A 1 359 ? -14.067 2.882 -0.744 1.00 98.25 359 LEU A N 1
ATOM 2786 C CA . LEU A 1 359 ? -13.802 3.678 -1.939 1.00 98.25 359 LEU A CA 1
ATOM 2787 C C . LEU A 1 359 ? -12.851 4.825 -1.566 1.00 98.25 359 LEU A C 1
ATOM 2789 O O . LEU A 1 359 ? -13.177 5.630 -0.695 1.00 98.25 359 LEU A O 1
ATOM 2793 N N . LEU A 1 360 ? -11.671 4.872 -2.182 1.00 98.31 360 LEU A N 1
ATOM 2794 C CA . LEU A 1 360 ? -10.573 5.788 -1.860 1.00 98.31 360 LEU A CA 1
ATOM 2795 C C . LEU A 1 360 ? -10.145 6.523 -3.131 1.00 98.31 360 LEU A C 1
ATOM 2797 O O . LEU A 1 360 ? -9.664 5.892 -4.068 1.00 98.31 360 LEU A O 1
ATOM 2801 N N . PHE A 1 361 ? -10.288 7.840 -3.179 1.00 98.25 361 PHE A N 1
ATOM 2802 C CA . PHE A 1 361 ? -9.986 8.597 -4.394 1.00 98.25 361 PHE A CA 1
ATOM 2803 C C . PHE A 1 361 ? -9.037 9.749 -4.107 1.00 98.25 361 PHE A C 1
ATOM 2805 O O . PHE A 1 361 ? -9.272 10.509 -3.167 1.00 98.25 361 PHE A O 1
ATOM 2812 N N . ASP A 1 362 ? -8.016 9.927 -4.939 1.00 97.25 362 ASP A N 1
ATOM 2813 C CA . ASP A 1 362 ? -7.419 11.251 -5.074 1.00 97.25 362 ASP A CA 1
ATOM 2814 C C . ASP A 1 362 ? -8.412 12.235 -5.725 1.00 97.25 362 ASP A C 1
ATOM 2816 O O . ASP A 1 362 ? -9.417 11.831 -6.313 1.00 97.25 362 ASP A O 1
ATOM 2820 N N . TYR A 1 363 ? -8.170 13.537 -5.575 1.00 96.25 363 TYR A N 1
ATOM 2821 C CA . TYR A 1 363 ? -9.000 14.571 -6.175 1.00 96.25 363 TYR A CA 1
ATOM 2822 C C . TYR A 1 363 ? -8.475 15.078 -7.529 1.00 96.25 363 TYR A C 1
ATOM 2824 O O . TYR A 1 363 ? -9.212 15.022 -8.516 1.00 96.25 363 TYR A O 1
ATOM 2832 N N . ASP A 1 364 ? -7.253 15.609 -7.579 1.00 90.19 364 ASP A N 1
ATOM 2833 C CA . ASP A 1 364 ? -6.731 16.329 -8.747 1.00 90.19 364 ASP A CA 1
ATOM 2834 C C . ASP A 1 364 ? -6.209 15.326 -9.778 1.00 90.19 364 ASP A C 1
ATOM 2836 O O . ASP A 1 364 ? -5.561 14.364 -9.431 1.00 90.19 364 ASP A O 1
ATOM 2840 N N . GLY A 1 365 ? -6.551 15.476 -11.054 1.00 88.44 365 GLY A N 1
ATOM 2841 C CA . GLY A 1 365 ? -6.244 14.474 -12.085 1.00 88.44 365 GLY A CA 1
ATOM 2842 C C . GLY A 1 365 ? -7.043 13.167 -11.993 1.00 88.44 365 GLY A C 1
ATOM 2843 O O . GLY A 1 365 ? -7.139 12.457 -12.993 1.00 88.44 365 GLY A O 1
ATOM 2844 N N . THR A 1 366 ? -7.699 12.888 -10.860 1.00 95.62 366 THR A N 1
ATOM 2845 C CA . THR A 1 366 ? -8.516 11.682 -10.645 1.00 95.62 366 THR A CA 1
ATOM 2846 C C . THR A 1 366 ? -10.022 11.950 -10.711 1.00 95.62 366 THR A C 1
ATOM 2848 O O . THR A 1 366 ? -10.709 11.416 -11.581 1.00 95.62 366 THR A O 1
ATOM 2851 N N . LEU A 1 367 ? -10.564 12.769 -9.800 1.00 96.31 367 LEU A N 1
ATOM 2852 C CA . LEU A 1 367 ? -11.991 13.131 -9.776 1.00 96.31 367 LEU A CA 1
ATOM 2853 C C . LEU A 1 367 ? -12.282 14.417 -10.559 1.00 96.31 367 LEU A C 1
ATOM 2855 O O . LEU A 1 367 ? -13.406 14.614 -11.026 1.00 96.31 367 LEU A O 1
ATOM 2859 N N . ALA A 1 368 ? -11.287 15.290 -10.694 1.00 93.31 368 ALA A N 1
ATOM 2860 C CA . ALA A 1 368 ? -11.331 16.493 -11.513 1.00 93.31 368 ALA A CA 1
ATOM 2861 C C . ALA A 1 368 ? -10.084 16.546 -12.409 1.00 93.31 368 ALA A C 1
ATOM 2863 O O . ALA A 1 368 ? -9.002 16.215 -11.933 1.00 93.31 368 ALA A O 1
ATOM 2864 N N . PRO A 1 369 ? -10.182 16.973 -13.677 1.00 87.62 369 PRO A N 1
ATOM 2865 C CA . PRO A 1 369 ? -9.029 17.018 -14.572 1.00 87.62 369 PRO A CA 1
ATOM 2866 C C . PRO A 1 369 ? -7.973 18.024 -14.095 1.00 87.62 369 PRO A C 1
ATOM 2868 O O . PRO A 1 369 ? -8.293 19.039 -13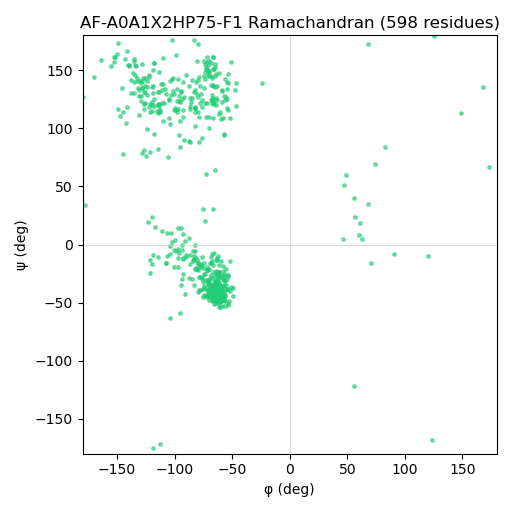.468 1.00 87.62 369 PRO A O 1
ATOM 2871 N N . ILE A 1 370 ? -6.707 17.780 -14.448 1.00 80.94 370 ILE A N 1
ATOM 2872 C CA . ILE A 1 370 ? -5.624 18.734 -14.181 1.00 80.94 370 ILE A CA 1
ATOM 2873 C C . ILE A 1 370 ? -5.827 19.980 -15.048 1.00 80.94 370 ILE A C 1
ATOM 2875 O O . ILE A 1 370 ? -5.870 19.910 -16.276 1.00 80.94 370 ILE A O 1
ATOM 2879 N N . VAL A 1 371 ? -5.888 21.138 -14.397 1.00 81.31 371 VAL A N 1
ATOM 2880 C CA . VAL A 1 371 ? -6.030 22.454 -15.032 1.00 81.31 371 VAL A CA 1
ATOM 2881 C C . VAL A 1 371 ? -4.825 23.341 -14.727 1.00 81.31 371 VAL A C 1
ATOM 2883 O O . VAL A 1 371 ? -4.128 23.158 -13.731 1.00 81.31 371 VAL A O 1
ATOM 2886 N N . SER A 1 372 ? -4.567 24.329 -15.587 1.00 72.31 372 SER A N 1
ATOM 2887 C CA . SER A 1 372 ? -3.422 25.241 -15.440 1.00 72.31 372 SER A CA 1
ATOM 2888 C C . SER A 1 372 ? -3.487 26.104 -14.180 1.00 72.31 372 SER A C 1
ATOM 2890 O O . SER A 1 372 ? -2.449 26.452 -13.623 1.00 72.31 372 SER A O 1
ATOM 2892 N N . ASN A 1 373 ? -4.696 26.460 -13.748 1.00 75.06 373 ASN A N 1
ATOM 2893 C CA . ASN A 1 373 ? -4.944 27.184 -12.512 1.00 75.06 373 ASN A CA 1
ATOM 2894 C C . ASN A 1 373 ? -5.689 26.257 -11.536 1.00 75.06 373 ASN A C 1
ATOM 2896 O O . ASN A 1 373 ? -6.837 25.905 -11.813 1.00 75.06 373 ASN A O 1
ATOM 2900 N N . PRO A 1 374 ? -5.080 25.864 -10.403 1.00 75.69 374 PRO A N 1
ATOM 2901 C CA . PRO A 1 374 ? -5.678 24.916 -9.466 1.00 75.69 374 PRO A CA 1
ATOM 2902 C C . PRO A 1 374 ? -7.075 25.301 -8.960 1.00 75.69 374 PRO A C 1
ATOM 2904 O O . PRO A 1 374 ? -7.871 24.408 -8.676 1.00 75.69 374 PRO A O 1
ATOM 2907 N N . ASP A 1 375 ? -7.410 26.588 -8.862 1.00 80.88 375 ASP A N 1
ATOM 2908 C CA . ASP A 1 375 ? -8.731 27.042 -8.391 1.00 80.88 375 ASP A CA 1
ATOM 2909 C C . ASP A 1 375 ? -9.877 26.744 -9.370 1.00 80.88 375 ASP A C 1
ATOM 2911 O O . ASP A 1 375 ? -11.054 26.775 -8.984 1.00 80.88 375 ASP A O 1
ATOM 2915 N N . ASP A 1 376 ? -9.538 26.426 -10.622 1.00 83.38 376 ASP A N 1
ATOM 2916 C CA . ASP A 1 376 ? -10.493 26.098 -11.678 1.00 83.38 376 ASP A CA 1
ATOM 2917 C C . ASP A 1 376 ? -10.876 24.605 -11.683 1.00 83.38 376 ASP A C 1
ATOM 2919 O O . ASP A 1 376 ? -11.851 24.228 -12.332 1.00 83.38 376 ASP A O 1
ATOM 2923 N N . ALA A 1 377 ? -10.200 23.757 -10.893 1.00 88.38 377 ALA A N 1
ATOM 2924 C CA . ALA A 1 377 ? -10.464 22.314 -10.770 1.00 88.38 377 ALA A CA 1
ATOM 2925 C C . ALA A 1 377 ? -11.726 21.985 -9.937 1.00 88.38 377 ALA A C 1
ATOM 2927 O O . ALA A 1 377 ? -11.789 20.980 -9.223 1.00 88.38 377 ALA A O 1
ATOM 2928 N N . ARG A 1 378 ? -12.735 22.863 -9.956 1.00 92.69 378 ARG A N 1
ATOM 2929 C CA . ARG A 1 378 ? -13.936 22.745 -9.118 1.00 92.69 378 ARG A CA 1
ATOM 2930 C C . ARG A 1 378 ? -14.748 21.502 -9.486 1.00 92.69 378 ARG A C 1
ATOM 2932 O O . ARG A 1 378 ? -14.873 21.181 -10.669 1.00 92.69 378 ARG A O 1
ATOM 2939 N N . PRO A 1 379 ? -15.391 20.846 -8.504 1.00 95.00 379 PRO A N 1
ATOM 2940 C CA . PRO A 1 379 ? -16.146 19.637 -8.780 1.00 95.00 379 PRO A CA 1
ATOM 2941 C C . PRO A 1 379 ? -17.379 19.969 -9.622 1.00 95.00 379 PRO A C 1
ATOM 2943 O O . PRO A 1 379 ? -18.107 20.935 -9.364 1.00 95.00 379 PRO A O 1
ATOM 2946 N N . THR A 1 380 ? -17.656 19.142 -10.627 1.00 95.06 380 THR A N 1
ATOM 2947 C CA . THR A 1 380 ? -18.872 19.296 -11.428 1.00 95.06 380 THR A CA 1
ATOM 2948 C C . THR A 1 380 ? -20.104 18.912 -10.607 1.00 95.06 380 THR A C 1
ATOM 2950 O O . THR A 1 380 ? -20.052 18.081 -9.698 1.00 95.06 380 THR A O 1
ATOM 2953 N N . ARG A 1 381 ? -21.276 19.460 -10.959 1.00 95.06 381 ARG A N 1
ATOM 2954 C CA . ARG A 1 381 ? -22.547 19.065 -10.315 1.00 95.06 381 ARG A CA 1
ATOM 2955 C C . ARG A 1 381 ? -22.823 17.564 -10.436 1.00 95.06 381 ARG A C 1
ATOM 2957 O O . ARG A 1 381 ? -23.483 16.993 -9.575 1.00 95.06 381 ARG A O 1
ATOM 2964 N N . GLN A 1 382 ? -22.354 16.948 -11.517 1.00 94.62 382 GLN A N 1
ATOM 2965 C CA . GLN A 1 382 ? -22.518 15.524 -11.771 1.00 94.62 382 GLN A CA 1
ATOM 2966 C C . GLN A 1 382 ? -21.662 14.689 -10.815 1.00 94.62 382 GLN A C 1
ATOM 2968 O O . GLN A 1 382 ? -22.202 13.804 -10.157 1.00 94.62 382 GLN A O 1
ATOM 2973 N N . LEU A 1 383 ? -20.381 15.039 -10.655 1.00 96.38 383 LEU A N 1
ATOM 2974 C CA . LEU A 1 383 ? -19.486 14.400 -9.689 1.00 96.38 383 LEU A CA 1
ATOM 2975 C C . LEU A 1 383 ? -20.051 14.466 -8.265 1.00 96.38 383 LEU A C 1
ATOM 2977 O O . LEU A 1 383 ? -20.142 13.443 -7.592 1.00 96.38 383 LEU A O 1
ATOM 2981 N N . LEU A 1 384 ? -20.497 15.651 -7.829 1.00 97.38 384 LEU A N 1
ATOM 2982 C CA . LEU A 1 384 ? -21.084 15.834 -6.495 1.00 97.38 384 LEU A CA 1
ATOM 2983 C C . LEU A 1 384 ? -22.296 14.917 -6.270 1.00 97.38 384 LEU A C 1
ATOM 2985 O O . LEU A 1 384 ? -22.445 14.335 -5.198 1.00 97.38 384 LEU A O 1
ATOM 2989 N N . ARG A 1 385 ? -23.152 14.752 -7.288 1.00 97.00 385 ARG A N 1
ATOM 2990 C CA . ARG A 1 385 ? -24.302 13.836 -7.224 1.00 97.00 385 ARG A CA 1
ATOM 2991 C C . ARG A 1 385 ? -23.873 12.374 -7.121 1.00 97.00 385 ARG A C 1
ATOM 2993 O O . ARG A 1 385 ? -24.500 11.636 -6.370 1.00 97.00 385 ARG A O 1
ATOM 3000 N N . TYR A 1 386 ? -22.849 11.958 -7.864 1.00 97.19 386 TYR A N 1
ATOM 3001 C CA . TYR A 1 386 ? -22.351 10.581 -7.827 1.00 97.19 386 TYR A CA 1
ATOM 3002 C C . TYR A 1 386 ? -21.703 10.245 -6.490 1.00 97.19 386 TYR A C 1
ATOM 3004 O O . TYR A 1 386 ? -22.054 9.232 -5.896 1.00 97.19 386 TYR A O 1
ATOM 3012 N N . LEU A 1 387 ? -20.840 11.121 -5.972 1.00 97.62 387 LEU A N 1
ATOM 3013 C CA . LEU A 1 387 ? -20.244 10.947 -4.648 1.00 97.62 387 LEU A CA 1
ATOM 3014 C C . LEU A 1 387 ? -21.320 10.879 -3.560 1.00 97.62 387 LEU A C 1
ATOM 3016 O O . LEU A 1 387 ? -21.292 9.960 -2.750 1.00 97.62 387 LEU A O 1
ATOM 3020 N N . GLN A 1 388 ? -22.319 11.770 -3.586 1.00 97.25 388 GLN A N 1
ATOM 3021 C CA . GLN A 1 388 ? -23.422 11.707 -2.623 1.00 97.25 388 GLN A CA 1
ATOM 3022 C C . GLN A 1 388 ? -24.216 10.398 -2.731 1.00 97.25 388 GLN A C 1
ATOM 3024 O O . GLN A 1 388 ? -24.569 9.815 -1.711 1.00 97.25 388 GLN A O 1
ATOM 3029 N N . ALA A 1 389 ? -24.500 9.921 -3.944 1.00 96.62 389 ALA A N 1
ATOM 3030 C CA . ALA A 1 389 ? -25.207 8.658 -4.140 1.00 96.62 389 ALA A CA 1
ATOM 3031 C C . ALA A 1 389 ? -24.396 7.455 -3.627 1.00 96.62 389 ALA A C 1
ATOM 3033 O O . ALA A 1 389 ? -24.959 6.592 -2.959 1.00 96.62 389 ALA A O 1
ATOM 3034 N N . LEU A 1 390 ? -23.080 7.427 -3.869 1.00 96.81 390 LEU A N 1
ATOM 3035 C CA . LEU A 1 390 ? -22.189 6.397 -3.331 1.00 96.81 390 LEU A CA 1
ATOM 3036 C C . LEU A 1 390 ? -22.133 6.444 -1.800 1.00 96.81 390 LEU A C 1
ATOM 3038 O O . LEU A 1 390 ? -22.197 5.393 -1.170 1.00 96.81 390 LEU A O 1
ATOM 3042 N N . CYS A 1 391 ? -22.064 7.636 -1.204 1.00 96.69 391 CYS A N 1
ATOM 3043 C CA . CYS A 1 391 ? -22.092 7.819 0.248 1.00 96.69 391 CYS A CA 1
ATOM 3044 C C . CYS A 1 391 ? -23.425 7.404 0.893 1.00 96.69 391 CYS A C 1
ATOM 3046 O O . CYS A 1 391 ? -23.445 7.033 2.062 1.00 96.69 391 CYS A O 1
ATOM 3048 N N . ASN A 1 392 ? -24.538 7.460 0.155 1.00 95.38 392 ASN A N 1
ATOM 3049 C CA . ASN A 1 392 ? -25.855 7.080 0.671 1.00 95.38 392 ASN A CA 1
ATOM 3050 C C . ASN A 1 392 ? -26.057 5.554 0.773 1.00 95.38 392 ASN A C 1
ATOM 3052 O O . ASN A 1 392 ? -26.965 5.119 1.481 1.00 95.38 392 ASN A O 1
ATOM 3056 N N . ASP A 1 393 ? -25.259 4.731 0.079 1.00 94.75 393 ASP A N 1
ATOM 3057 C CA . ASP A 1 393 ? -25.263 3.276 0.294 1.00 94.75 393 ASP A CA 1
ATOM 3058 C C . ASP A 1 393 ? -24.439 2.954 1.545 1.00 94.75 393 ASP A C 1
ATOM 3060 O O . ASP A 1 393 ? -23.219 3.105 1.568 1.00 94.75 393 ASP A O 1
ATOM 3064 N N . THR A 1 394 ? -25.111 2.447 2.579 1.00 93.62 394 THR A N 1
ATOM 3065 C CA . THR A 1 394 ? -24.525 2.142 3.893 1.00 93.62 394 THR A CA 1
ATOM 3066 C C . THR A 1 394 ? -23.449 1.055 3.867 1.00 93.62 394 THR A C 1
ATOM 3068 O O . THR A 1 394 ? -22.748 0.864 4.859 1.00 93.62 394 THR A O 1
ATOM 3071 N N . ARG A 1 395 ? -23.322 0.299 2.768 1.00 94.44 395 ARG A N 1
ATOM 3072 C CA . ARG A 1 395 ? -22.226 -0.666 2.578 1.00 94.44 395 ARG A CA 1
ATOM 3073 C C . ARG A 1 395 ? -20.932 0.004 2.134 1.00 94.44 395 ARG A C 1
ATOM 3075 O O . ARG A 1 395 ? -19.884 -0.638 2.213 1.00 94.44 395 ARG A O 1
ATOM 3082 N N . ASN A 1 396 ? -20.992 1.247 1.658 1.00 96.56 396 ASN A N 1
ATOM 3083 C CA . ASN A 1 396 ? -19.828 1.995 1.213 1.00 96.56 396 ASN A CA 1
ATOM 3084 C C . ASN A 1 396 ? -19.262 2.847 2.347 1.00 96.56 396 ASN A C 1
ATOM 3086 O O . ASN A 1 396 ? -19.981 3.527 3.074 1.00 96.56 396 ASN A O 1
ATOM 3090 N N . VAL A 1 397 ? -17.939 2.879 2.423 1.00 97.31 397 VAL A N 1
ATOM 3091 C CA . VAL A 1 397 ? -17.186 3.911 3.127 1.00 97.31 397 VAL A CA 1
ATOM 3092 C C . VAL A 1 397 ? -16.383 4.653 2.070 1.00 97.31 397 VAL A C 1
ATOM 3094 O O . VAL A 1 397 ? -15.527 4.054 1.422 1.00 97.31 397 VAL A O 1
ATOM 3097 N N . VAL A 1 398 ? -16.686 5.934 1.861 1.00 98.12 398 VAL A N 1
ATOM 3098 C CA . VAL A 1 398 ? -16.110 6.737 0.772 1.00 98.12 398 VAL A CA 1
ATOM 3099 C C . VAL A 1 398 ? -15.178 7.792 1.346 1.00 98.12 398 VAL A C 1
ATOM 3101 O O . VAL A 1 398 ? -15.538 8.489 2.296 1.00 98.12 398 VAL A O 1
ATOM 3104 N N . TRP A 1 399 ? -13.990 7.914 0.762 1.00 98.38 399 TRP A N 1
ATOM 3105 C CA . TRP A 1 399 ? -12.993 8.904 1.145 1.00 98.38 399 TRP A CA 1
ATOM 3106 C C . TRP A 1 399 ? -12.363 9.578 -0.064 1.00 98.38 399 TRP A C 1
ATOM 3108 O O . TRP A 1 399 ? -12.006 8.917 -1.040 1.00 98.38 399 TRP A O 1
ATOM 3118 N N . VAL A 1 400 ? -12.146 10.886 0.063 1.00 98.31 400 VAL A N 1
ATOM 3119 C CA . VAL A 1 400 ? -11.245 11.641 -0.813 1.00 98.31 400 VAL A CA 1
ATOM 3120 C C . VAL A 1 400 ? -9.953 11.938 -0.056 1.00 98.31 400 VAL A C 1
ATOM 3122 O O . VAL A 1 400 ? -9.991 12.516 1.030 1.00 98.31 400 VAL A O 1
ATOM 3125 N N . VAL A 1 401 ? -8.816 11.533 -0.619 1.00 97.12 401 VAL A N 1
ATOM 3126 C CA . VAL A 1 401 ? -7.473 11.682 -0.048 1.00 97.12 401 VAL A CA 1
ATOM 3127 C C . VAL A 1 401 ? -6.645 12.569 -0.970 1.00 97.12 401 VAL A C 1
ATOM 3129 O O . VAL A 1 401 ? -6.058 12.093 -1.932 1.00 97.12 401 VAL A O 1
ATOM 3132 N N . SER A 1 402 ? -6.593 13.866 -0.674 1.00 93.44 402 SER A N 1
ATOM 3133 C CA . SER A 1 402 ? -6.063 14.884 -1.585 1.00 93.44 402 SER A CA 1
ATOM 3134 C C . SER A 1 402 ? -4.843 15.615 -1.019 1.00 93.44 402 SER A C 1
ATOM 3136 O O . SER A 1 402 ? -4.635 15.711 0.193 1.00 93.44 402 SER A O 1
ATOM 3138 N N . GLY A 1 403 ? -4.026 16.163 -1.922 1.00 88.94 403 GLY A N 1
ATOM 3139 C CA . GLY A 1 403 ? -2.952 17.105 -1.601 1.00 88.94 403 GLY A CA 1
ATOM 3140 C C . GLY A 1 403 ? -3.417 18.531 -1.281 1.00 88.94 403 GLY A C 1
ATOM 3141 O O . GLY A 1 403 ? -2.615 19.335 -0.799 1.00 88.94 403 GLY A O 1
ATOM 3142 N N . ARG A 1 404 ? -4.692 18.858 -1.531 1.00 88.88 404 ARG A N 1
ATOM 3143 C CA . ARG A 1 404 ? -5.271 20.188 -1.276 1.00 88.88 404 ARG A CA 1
ATOM 3144 C C . ARG A 1 404 ? -5.415 20.489 0.206 1.00 88.88 404 ARG A C 1
ATOM 3146 O O . ARG A 1 404 ? -5.492 19.581 1.031 1.00 88.88 404 ARG A O 1
ATOM 3153 N N . ASP A 1 405 ? -5.477 21.776 0.531 1.00 89.94 405 ASP A N 1
ATOM 3154 C CA . ASP A 1 405 ? -5.743 22.242 1.886 1.00 89.94 405 ASP A CA 1
ATOM 3155 C C . ASP A 1 405 ? -7.188 21.933 2.322 1.00 89.94 405 ASP A C 1
ATOM 3157 O O . ASP A 1 405 ? -8.107 21.771 1.508 1.00 89.94 405 ASP A O 1
ATOM 3161 N N . GLY A 1 406 ? -7.390 21.860 3.638 1.00 91.00 406 GLY A N 1
ATOM 3162 C CA . GLY A 1 406 ? -8.686 21.510 4.215 1.00 91.00 406 GLY A CA 1
ATOM 3163 C C . GLY A 1 406 ? -9.791 22.526 3.913 1.00 91.00 406 GLY A C 1
ATOM 3164 O O . GLY A 1 406 ? -10.939 22.123 3.756 1.00 91.00 406 GLY A O 1
ATOM 3165 N N . ALA A 1 407 ? -9.477 23.821 3.777 1.00 91.69 407 ALA A N 1
ATOM 3166 C CA . ALA A 1 407 ? -10.488 24.849 3.520 1.00 91.69 407 ALA A CA 1
ATOM 3167 C C . ALA A 1 407 ? -11.059 24.731 2.100 1.00 91.69 407 ALA A C 1
ATOM 3169 O O . ALA A 1 407 ? -12.274 24.824 1.909 1.00 91.69 407 ALA A O 1
ATOM 3170 N N . THR A 1 408 ? -10.202 24.455 1.117 1.00 92.62 408 THR A N 1
ATOM 3171 C CA . THR A 1 408 ? -10.615 24.182 -0.263 1.00 92.62 408 THR A CA 1
ATOM 3172 C C . THR A 1 408 ? -11.476 22.921 -0.347 1.00 92.62 408 THR A C 1
ATOM 3174 O O . THR A 1 408 ? -12.569 22.962 -0.918 1.00 92.62 408 THR A O 1
ATOM 3177 N N . LEU A 1 409 ? -11.040 21.813 0.268 1.00 94.69 409 LEU A N 1
ATOM 3178 C CA . LEU A 1 409 ? -11.815 20.565 0.279 1.00 94.69 409 LEU A CA 1
ATOM 3179 C C . LEU A 1 409 ? -13.161 20.726 0.994 1.00 94.69 409 LEU A C 1
ATOM 3181 O O . LEU A 1 409 ? -14.175 20.228 0.507 1.00 94.69 409 LEU A O 1
ATOM 3185 N N . GLU A 1 410 ? -13.200 21.466 2.101 1.00 94.75 410 GLU A N 1
ATOM 3186 C CA . GLU A 1 410 ? -14.439 21.789 2.812 1.00 94.75 410 GLU A CA 1
ATOM 3187 C C . GLU A 1 410 ? -15.402 22.583 1.918 1.00 94.75 410 GLU A C 1
ATOM 3189 O O . GLU A 1 410 ? -16.580 22.241 1.800 1.00 94.75 410 GLU A O 1
ATOM 3194 N N . ALA A 1 411 ? -14.903 23.615 1.231 1.00 94.88 411 ALA A N 1
ATOM 3195 C CA . ALA A 1 411 ? -15.718 24.444 0.349 1.00 94.88 411 ALA A CA 1
ATOM 3196 C C . ALA A 1 411 ? -16.301 23.654 -0.835 1.00 94.88 411 ALA A C 1
ATOM 3198 O O . ALA A 1 411 ? -17.410 23.951 -1.293 1.00 94.88 411 ALA A O 1
ATOM 3199 N N . TRP A 1 412 ? -15.555 22.676 -1.352 1.00 96.06 412 TRP A N 1
ATOM 3200 C CA . TRP A 1 412 ? -15.910 21.930 -2.559 1.00 96.06 412 TRP A CA 1
ATOM 3201 C C . TRP A 1 412 ? -16.734 20.675 -2.272 1.00 96.06 412 TRP A C 1
ATOM 3203 O O . TRP A 1 412 ? -17.712 20.417 -2.975 1.00 96.06 412 TRP A O 1
ATOM 3213 N N . LEU A 1 413 ? -16.362 19.915 -1.242 1.00 96.50 413 LEU A N 1
ATOM 3214 C CA . LEU A 1 413 ? -16.902 18.586 -0.946 1.00 96.50 413 LEU A CA 1
ATOM 3215 C C . LEU A 1 413 ? -17.550 18.483 0.440 1.00 96.50 413 LEU A C 1
ATOM 3217 O O . LEU A 1 413 ? -18.293 17.536 0.678 1.00 96.50 413 LEU A O 1
ATOM 3221 N N . GLY A 1 414 ? -17.353 19.455 1.336 1.00 92.75 414 GLY A N 1
ATOM 3222 C CA . GLY A 1 414 ? -17.843 19.399 2.724 1.00 92.75 414 GLY A CA 1
ATOM 3223 C C . GLY A 1 414 ? -19.369 19.359 2.878 1.00 92.75 414 GLY A C 1
ATOM 3224 O O . GLY A 1 414 ? -19.879 19.061 3.953 1.00 92.75 414 GLY A O 1
ATOM 3225 N N . LYS A 1 415 ? -20.124 19.620 1.801 1.00 93.12 415 LYS A N 1
ATOM 3226 C CA . LYS A 1 415 ? -21.591 19.474 1.774 1.00 93.12 415 LYS A CA 1
ATOM 3227 C C . LYS A 1 415 ? -22.062 18.033 1.549 1.00 93.12 415 LYS A C 1
ATOM 3229 O O . LYS A 1 415 ? -23.258 17.784 1.678 1.00 93.12 415 LYS A O 1
ATOM 3234 N N . ILE A 1 416 ? -21.165 17.122 1.168 1.00 95.81 416 ILE A N 1
ATOM 3235 C CA . ILE A 1 416 ? -21.496 15.721 0.899 1.00 95.81 416 ILE A CA 1
ATOM 3236 C C . ILE A 1 416 ? -21.540 14.964 2.227 1.00 95.81 416 ILE A C 1
ATOM 3238 O O . ILE A 1 416 ? -20.537 14.871 2.931 1.00 95.81 416 ILE A O 1
ATOM 3242 N N . GLN A 1 417 ? -22.707 14.425 2.572 1.00 94.69 417 GLN A N 1
ATOM 3243 C CA . GLN A 1 417 ? -22.888 13.673 3.819 1.00 94.69 417 GLN A CA 1
ATOM 3244 C C . GLN A 1 417 ? -22.179 12.316 3.751 1.00 94.69 417 GLN A C 1
ATOM 3246 O O . GLN A 1 417 ? -22.052 11.749 2.664 1.00 94.69 417 GLN A O 1
ATOM 3251 N N . HIS A 1 418 ? -21.725 11.802 4.898 1.00 95.50 418 HIS A N 1
ATOM 3252 C CA . HIS A 1 418 ? -21.000 10.530 5.035 1.00 95.50 418 HIS A CA 1
ATOM 3253 C C . HIS A 1 418 ? -19.669 10.423 4.261 1.00 95.50 418 HIS A C 1
ATOM 3255 O O . HIS A 1 418 ? -19.063 9.352 4.221 1.00 95.50 418 HIS A O 1
ATOM 3261 N N . LEU A 1 419 ? -19.176 11.516 3.667 1.00 97.38 419 LEU A N 1
ATOM 3262 C CA . LEU A 1 419 ? -17.887 11.536 2.979 1.00 97.38 419 LEU A CA 1
ATOM 3263 C C . LEU A 1 419 ? -16.746 11.789 3.972 1.00 97.38 419 LEU A C 1
ATOM 3265 O O . LEU A 1 419 ? -16.748 12.788 4.690 1.00 97.38 419 LEU A O 1
ATOM 3269 N N . GLY A 1 420 ? -15.748 10.907 3.980 1.00 97.69 420 GLY A N 1
ATOM 3270 C CA . GLY A 1 420 ? -14.481 11.161 4.658 1.00 97.69 420 GLY A CA 1
ATOM 3271 C C . GLY A 1 420 ? -13.558 12.018 3.792 1.00 97.69 420 GLY A C 1
ATOM 3272 O O . GLY A 1 420 ? -13.470 11.821 2.579 1.00 97.69 420 GLY A O 1
ATOM 3273 N N . LEU A 1 421 ? -12.846 12.962 4.404 1.00 97.81 421 LEU A N 1
ATOM 3274 C CA . LEU A 1 421 ? -11.893 13.821 3.702 1.00 97.81 421 LEU A CA 1
ATOM 3275 C C . LEU A 1 421 ? -10.518 13.724 4.346 1.00 97.81 421 LEU A C 1
ATOM 3277 O O . LEU A 1 421 ? -10.380 13.703 5.569 1.00 97.81 421 LEU A O 1
ATOM 3281 N N . SER A 1 422 ? -9.484 13.717 3.519 1.00 96.12 422 SER A N 1
ATOM 3282 C CA . SER A 1 422 ? -8.113 13.890 3.960 1.00 96.12 422 SER A CA 1
ATOM 3283 C C . SER A 1 422 ? -7.420 14.945 3.108 1.00 96.12 422 SER A C 1
ATOM 3285 O O . SER A 1 422 ? -7.463 14.887 1.881 1.00 96.12 422 SER A O 1
ATOM 3287 N N . ALA A 1 423 ? -6.825 15.923 3.787 1.00 92.88 423 ALA A N 1
ATOM 3288 C CA . ALA A 1 423 ? -6.176 17.086 3.197 1.00 92.88 423 ALA A CA 1
ATOM 3289 C C . ALA A 1 423 ? -4.656 17.012 3.373 1.00 92.88 423 ALA A C 1
ATOM 3291 O O . ALA A 1 423 ? -4.153 16.318 4.266 1.00 92.88 423 ALA A O 1
ATOM 3292 N N . GLU A 1 424 ? -3.935 17.773 2.551 1.00 87.94 424 GLU A N 1
ATOM 3293 C CA . GLU A 1 424 ? -2.474 17.896 2.569 1.00 87.94 424 GLU A CA 1
ATOM 3294 C C . GLU A 1 424 ? -1.783 16.524 2.645 1.00 87.94 424 GLU A C 1
ATOM 3296 O O . GLU A 1 424 ? -0.978 16.263 3.544 1.00 87.94 424 GLU A O 1
ATOM 3301 N N . HIS A 1 425 ? -2.165 15.616 1.742 1.00 84.00 425 HIS A N 1
ATOM 3302 C CA . HIS A 1 425 ? -1.629 14.256 1.615 1.00 84.00 425 HIS A CA 1
ATOM 3303 C C . HIS A 1 425 ? -1.731 13.399 2.893 1.00 84.00 425 HIS A C 1
ATOM 3305 O O . HIS A 1 425 ? -0.959 12.457 3.066 1.00 84.00 425 HIS A O 1
ATOM 3311 N N . GLY A 1 426 ? -2.668 13.708 3.795 1.00 87.94 426 GLY A N 1
ATOM 3312 C CA . GLY A 1 426 ? -2.882 12.960 5.038 1.00 87.94 426 GLY A CA 1
ATOM 3313 C C . GLY A 1 426 ? -2.722 13.758 6.323 1.00 87.94 426 GLY A C 1
ATOM 3314 O O . GLY A 1 426 ? -3.053 13.249 7.394 1.00 87.94 426 GLY A O 1
ATOM 3315 N N . SER A 1 427 ? -2.206 14.986 6.241 1.00 87.88 427 SER A N 1
ATOM 3316 C CA . SER A 1 427 ? -1.885 15.820 7.416 1.00 87.88 427 SER A CA 1
ATOM 3317 C C . SER A 1 427 ? -3.110 16.125 8.255 1.00 87.88 427 SER A C 1
ATOM 3319 O O . SER A 1 427 ? -3.028 16.179 9.483 1.00 87.88 427 SER A O 1
ATOM 3321 N N . PHE A 1 428 ? -4.248 16.273 7.584 1.00 91.88 428 PHE A N 1
ATOM 3322 C CA . PHE A 1 428 ? -5.527 16.456 8.232 1.00 91.88 428 PHE A CA 1
ATOM 3323 C C . PHE A 1 428 ? -6.519 15.416 7.740 1.00 91.88 428 PHE A C 1
ATOM 3325 O O . PHE A 1 428 ? -6.541 15.053 6.561 1.00 91.88 428 PHE A O 1
ATOM 3332 N N . MET A 1 429 ? -7.359 14.947 8.654 1.00 94.69 429 MET A N 1
ATOM 3333 C CA . MET A 1 429 ? -8.443 14.024 8.349 1.00 94.69 429 MET A CA 1
ATOM 3334 C C . MET A 1 429 ? -9.737 14.532 8.968 1.00 94.69 429 MET A C 1
ATOM 3336 O O . MET A 1 429 ? -9.772 14.884 10.143 1.00 94.69 429 MET A O 1
ATOM 3340 N N . LYS A 1 430 ? -10.812 14.527 8.193 1.00 95.31 430 LYS A N 1
ATOM 3341 C CA . LYS A 1 430 ? -12.173 14.758 8.658 1.00 95.31 430 LYS A CA 1
ATOM 3342 C C . LYS A 1 430 ? -12.948 13.464 8.466 1.00 95.31 430 LYS A C 1
ATOM 3344 O O . LYS A 1 430 ? -13.122 12.988 7.344 1.00 95.31 430 LYS A O 1
ATOM 3349 N N . MET A 1 431 ? -13.337 12.856 9.581 1.00 92.56 431 MET A N 1
ATOM 3350 C CA . MET A 1 431 ? -14.085 11.599 9.570 1.00 92.56 431 MET A CA 1
ATOM 3351 C C . MET A 1 431 ? -15.478 11.819 8.953 1.00 92.56 431 MET A C 1
ATOM 3353 O O . MET A 1 431 ? -16.021 12.916 9.106 1.00 92.56 431 MET A O 1
ATOM 3357 N N . PRO A 1 432 ? -16.082 10.794 8.321 1.00 90.38 432 PRO A N 1
ATOM 3358 C CA . PRO A 1 432 ? -17.487 10.834 7.931 1.00 90.38 432 PRO A CA 1
ATOM 3359 C C . PRO A 1 432 ? -18.360 11.314 9.092 1.00 90.38 432 PRO A C 1
ATOM 3361 O O . PRO A 1 432 ? -18.184 10.864 10.224 1.00 90.38 432 PRO A O 1
ATOM 3364 N N . ASP A 1 433 ? -19.260 12.254 8.810 1.00 85.38 433 ASP A N 1
ATOM 3365 C CA . ASP A 1 433 ? -20.208 12.845 9.768 1.00 85.38 433 ASP A CA 1
ATOM 3366 C C . ASP A 1 433 ? -19.582 13.618 10.945 1.00 85.38 433 ASP A C 1
ATOM 3368 O O . ASP A 1 433 ? -20.299 14.128 11.808 1.00 85.38 433 ASP A O 1
ATOM 3372 N N . SER A 1 434 ? -18.255 13.776 10.967 1.00 83.56 434 SER A N 1
ATOM 3373 C CA . SER A 1 434 ? -17.573 14.714 11.859 1.00 83.56 434 SER A CA 1
ATOM 3374 C C . SER A 1 434 ? -17.651 16.126 11.290 1.00 83.56 434 SER A C 1
ATOM 3376 O O . SER A 1 434 ? -17.494 16.326 10.088 1.00 83.56 434 SER A O 1
ATOM 3378 N N . GLY A 1 435 ? -17.837 17.127 12.154 1.00 77.50 435 GLY A N 1
ATOM 3379 C CA . GLY A 1 435 ? -17.676 18.536 11.779 1.00 77.50 435 GLY A CA 1
ATOM 3380 C C . GLY A 1 435 ? -16.210 18.971 11.715 1.00 77.50 435 GLY A C 1
ATOM 3381 O O . GLY A 1 435 ? -15.864 19.844 10.917 1.00 77.50 435 GLY A O 1
ATOM 3382 N N . ASP A 1 436 ? -15.351 18.314 12.498 1.00 89.44 436 ASP A N 1
ATOM 3383 C CA . ASP A 1 436 ? -14.015 18.805 12.817 1.00 89.44 436 ASP A CA 1
ATOM 3384 C C . ASP A 1 436 ? -12.909 18.081 12.047 1.00 89.44 436 ASP A C 1
ATOM 3386 O O . ASP A 1 436 ? -12.926 16.855 11.875 1.00 89.44 436 ASP A O 1
ATOM 3390 N N . TRP A 1 437 ? -11.917 18.868 11.629 1.00 93.31 437 TRP A N 1
ATOM 3391 C CA . TRP A 1 437 ? -10.657 18.393 11.071 1.00 93.31 437 TRP A CA 1
ATOM 3392 C C . TRP A 1 437 ? -9.703 17.978 12.192 1.00 93.31 437 TRP A C 1
ATOM 3394 O O . TRP A 1 437 ?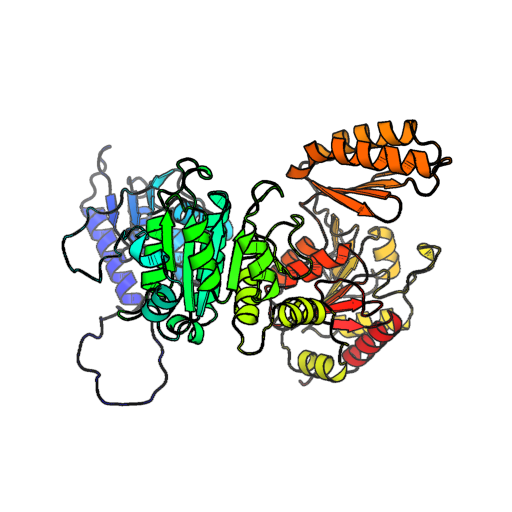 -9.431 18.740 13.119 1.00 93.31 437 TRP A O 1
ATOM 3404 N N . ILE A 1 438 ? -9.156 16.773 12.079 1.00 92.06 438 ILE A N 1
ATOM 3405 C CA . ILE A 1 438 ? -8.178 16.206 13.002 1.00 92.06 438 ILE A CA 1
ATOM 3406 C C . ILE A 1 438 ? -6.787 16.411 12.412 1.00 92.06 438 ILE A C 1
ATOM 3408 O O . ILE A 1 438 ? -6.500 15.957 11.306 1.00 92.06 438 ILE A O 1
ATOM 3412 N N . ASP A 1 439 ? -5.917 17.070 13.170 1.00 89.81 439 ASP A N 1
ATOM 3413 C CA . ASP A 1 439 ? -4.500 17.213 12.850 1.00 89.81 439 ASP A CA 1
ATOM 3414 C C . ASP A 1 439 ? -3.729 15.938 13.213 1.00 89.81 439 ASP A C 1
ATOM 3416 O O . ASP A 1 439 ? -3.512 15.630 14.388 1.00 89.81 439 ASP A O 1
ATOM 3420 N N . MET A 1 440 ? -3.283 15.205 12.196 1.00 88.56 440 MET A N 1
ATOM 3421 C CA . MET A 1 440 ? -2.586 13.926 12.362 1.00 88.56 440 MET A CA 1
ATOM 3422 C C . MET A 1 440 ? -1.147 14.093 12.856 1.00 88.56 440 MET A C 1
ATOM 3424 O O . MET A 1 440 ? -0.532 13.140 13.345 1.00 88.56 440 MET A O 1
ATOM 3428 N N . LEU A 1 441 ? -0.619 15.312 12.750 1.00 84.12 441 LEU A N 1
ATOM 3429 C CA . LEU A 1 441 ? 0.727 15.682 13.159 1.00 84.12 441 LEU A CA 1
ATOM 3430 C C . LEU A 1 441 ? 0.759 16.420 14.498 1.00 84.12 441 LEU A C 1
ATOM 3432 O O . LEU A 1 441 ? 1.841 16.780 14.971 1.00 84.12 441 LEU A O 1
ATOM 3436 N N . ALA A 1 442 ? -0.396 16.597 15.145 1.00 83.00 442 ALA A N 1
ATOM 3437 C CA . ALA A 1 442 ? -0.471 17.186 16.470 1.00 83.00 442 ALA A CA 1
ATOM 3438 C C . ALA A 1 442 ? 0.432 16.412 17.445 1.00 83.00 442 ALA A C 1
ATOM 3440 O O . ALA A 1 442 ? 0.343 15.187 17.576 1.00 83.00 442 ALA A O 1
ATOM 3441 N N . ASN A 1 443 ? 1.312 17.137 18.139 1.00 78.31 443 ASN A N 1
ATOM 3442 C CA . ASN A 1 443 ? 2.274 16.594 19.106 1.00 78.31 443 ASN A CA 1
ATOM 3443 C C . ASN A 1 443 ? 3.294 15.591 18.524 1.00 78.31 443 ASN A C 1
ATOM 3445 O O . ASN A 1 443 ? 3.903 14.829 19.277 1.00 78.31 443 ASN A O 1
ATOM 3449 N N . LYS A 1 444 ? 3.493 15.563 17.198 1.00 79.38 444 LYS A N 1
ATOM 3450 C CA . LYS A 1 444 ? 4.537 14.753 16.553 1.00 79.38 444 LYS A CA 1
ATOM 3451 C C . LYS A 1 444 ? 5.851 15.537 16.428 1.00 79.38 444 LYS A C 1
ATOM 3453 O O . LYS A 1 444 ? 5.817 16.752 16.225 1.00 79.38 444 LYS A O 1
ATOM 3458 N N . PRO A 1 445 ? 7.015 14.870 16.533 1.00 75.62 445 PRO A N 1
ATOM 3459 C CA . PRO A 1 445 ? 8.305 15.534 16.385 1.00 75.62 445 PRO A CA 1
ATOM 3460 C C . PRO A 1 445 ? 8.499 16.026 14.942 1.00 75.62 445 PRO A C 1
ATOM 3462 O O . PRO A 1 445 ? 8.443 15.244 13.998 1.00 75.62 445 PRO A O 1
ATOM 3465 N N . MET A 1 446 ? 8.744 17.330 14.785 1.00 81.56 446 MET A N 1
ATOM 3466 C CA . MET A 1 446 ? 8.970 18.005 13.493 1.00 81.56 446 MET A CA 1
ATOM 3467 C C . MET A 1 446 ? 10.351 18.669 13.410 1.00 81.56 446 MET A C 1
ATOM 3469 O O . MET A 1 446 ? 10.554 19.603 12.641 1.00 81.56 446 MET A O 1
ATOM 3473 N N . GLY A 1 447 ? 11.318 18.199 14.206 1.00 83.88 447 GLY A N 1
ATOM 3474 C CA . GLY A 1 447 ? 12.663 18.789 14.278 1.00 83.88 447 GLY A CA 1
ATOM 3475 C C . GLY A 1 447 ? 13.437 18.747 12.954 1.00 83.88 447 GLY A C 1
ATOM 3476 O O . GLY A 1 447 ? 14.280 19.607 12.711 1.00 83.88 447 GLY A O 1
ATOM 3477 N N . TRP A 1 448 ? 13.110 17.800 12.069 1.00 88.88 448 TRP A N 1
ATOM 3478 C CA . TRP A 1 448 ? 13.661 17.724 10.712 1.00 88.88 448 TRP A CA 1
ATOM 3479 C C . TRP A 1 448 ? 13.310 18.955 9.868 1.00 88.88 448 TRP A C 1
ATOM 3481 O O . TRP A 1 448 ? 14.077 19.340 8.992 1.00 88.88 448 TRP A O 1
ATOM 3491 N N . LYS A 1 449 ? 12.168 19.596 10.137 1.00 89.88 449 LYS A N 1
ATOM 3492 C CA . LYS A 1 449 ? 11.611 20.648 9.289 1.00 89.88 449 LYS A CA 1
ATOM 3493 C C . LYS A 1 449 ? 12.410 21.943 9.364 1.00 89.88 449 LYS A C 1
ATOM 3495 O O . LYS A 1 449 ? 12.634 22.571 8.338 1.00 89.88 449 LYS A O 1
ATOM 3500 N N . SER A 1 450 ? 12.891 22.307 10.552 1.00 90.38 450 SER A N 1
ATOM 3501 C CA . SER A 1 450 ? 13.788 23.457 10.722 1.00 90.38 450 SER A CA 1
ATOM 3502 C C . SER A 1 450 ? 15.103 23.251 9.971 1.00 90.38 450 SER A C 1
ATOM 3504 O O . SER A 1 450 ? 15.525 24.136 9.239 1.00 90.38 450 SER A O 1
ATOM 3506 N N . LYS A 1 451 ? 15.691 22.050 10.058 1.00 92.31 451 LYS A N 1
ATOM 3507 C CA . LYS A 1 451 ? 16.914 21.706 9.316 1.00 92.31 451 LYS A CA 1
ATOM 3508 C C . LYS A 1 451 ? 16.688 21.731 7.803 1.00 92.31 451 LYS A C 1
ATOM 3510 O O . LYS A 1 451 ? 17.481 22.304 7.068 1.00 92.31 451 LYS A O 1
ATOM 3515 N N . ALA A 1 452 ? 15.581 21.149 7.339 1.00 93.56 452 ALA A N 1
ATOM 3516 C CA . ALA A 1 452 ? 15.218 21.158 5.926 1.00 93.56 452 ALA A CA 1
ATOM 3517 C C . ALA A 1 452 ? 15.001 22.589 5.403 1.00 93.56 452 ALA A C 1
ATOM 3519 O O . ALA A 1 452 ? 15.416 22.915 4.292 1.00 93.56 452 ALA A O 1
ATOM 3520 N N . LEU A 1 453 ? 14.385 23.458 6.210 1.00 95.00 453 LEU A N 1
ATOM 3521 C CA . LEU A 1 453 ? 14.196 24.861 5.862 1.00 95.00 453 LEU A CA 1
ATOM 3522 C C . LEU A 1 453 ? 15.532 25.596 5.707 1.00 95.00 453 LEU A C 1
ATOM 3524 O O . LEU A 1 453 ? 15.725 26.253 4.691 1.00 95.00 453 LEU A O 1
ATOM 3528 N N . GLU A 1 454 ? 16.459 25.441 6.657 1.00 94.75 454 GLU A N 1
ATOM 3529 C CA . GLU A 1 454 ? 17.797 26.053 6.591 1.00 94.75 454 GLU A CA 1
ATOM 3530 C C . GLU A 1 454 ? 18.538 25.660 5.304 1.00 94.75 454 GLU A C 1
ATOM 3532 O O . GLU A 1 454 ? 19.105 26.511 4.612 1.00 94.75 454 GLU A O 1
ATOM 3537 N N . VAL A 1 455 ? 18.479 24.375 4.943 1.00 95.25 455 VAL A N 1
ATOM 3538 C CA . VAL A 1 455 ? 19.074 23.869 3.703 1.00 95.25 455 VAL A CA 1
ATOM 3539 C C . VAL A 1 455 ? 18.382 24.489 2.487 1.00 95.25 455 VAL A C 1
ATOM 3541 O O . VAL A 1 455 ? 19.051 25.042 1.617 1.00 95.25 455 VAL A O 1
ATOM 3544 N N . PHE A 1 456 ? 17.051 24.464 2.405 1.00 97.00 456 PHE A N 1
ATOM 3545 C CA . PHE A 1 456 ? 16.351 25.026 1.248 1.00 97.00 456 PHE A CA 1
ATOM 3546 C C . PHE A 1 456 ? 16.519 26.540 1.099 1.00 97.00 456 PHE A C 1
ATOM 3548 O O . PHE A 1 456 ? 16.670 27.011 -0.026 1.00 97.00 456 PHE A O 1
ATOM 3555 N N . GLU A 1 457 ? 16.546 27.306 2.188 1.00 96.00 457 GLU A N 1
ATOM 3556 C CA . GLU A 1 457 ? 16.785 28.753 2.141 1.00 96.00 457 GLU A CA 1
ATOM 3557 C C . GLU A 1 457 ? 18.187 29.082 1.615 1.00 96.00 457 GLU A C 1
ATOM 3559 O O . GLU A 1 457 ? 18.338 29.987 0.790 1.00 96.00 457 GLU A O 1
ATOM 3564 N N . LYS A 1 458 ? 19.203 28.299 2.003 1.00 95.94 458 LYS A N 1
ATOM 3565 C CA . LYS A 1 458 ? 20.568 28.407 1.465 1.00 95.94 458 LYS A CA 1
ATOM 3566 C C . LYS A 1 458 ? 20.594 28.246 -0.061 1.00 95.94 458 LYS A C 1
ATOM 3568 O O . LYS A 1 458 ? 21.197 29.073 -0.746 1.00 95.94 458 LYS A O 1
ATOM 3573 N N . TYR A 1 459 ? 19.927 27.223 -0.601 1.00 95.38 459 TYR A N 1
ATOM 3574 C CA . TYR A 1 459 ? 19.889 26.975 -2.052 1.00 95.38 459 TYR A CA 1
ATOM 3575 C C . TYR A 1 459 ? 18.948 27.921 -2.807 1.00 95.38 459 TYR A C 1
ATOM 3577 O O . TYR A 1 459 ? 19.208 28.271 -3.961 1.00 95.38 459 TYR A O 1
ATOM 3585 N N . ALA A 1 460 ? 17.884 28.397 -2.162 1.00 94.56 460 ALA A N 1
ATOM 3586 C CA . ALA A 1 460 ? 17.019 29.418 -2.733 1.00 94.56 460 ALA A CA 1
ATOM 3587 C C . ALA A 1 460 ? 17.756 30.758 -2.889 1.00 94.56 460 ALA A C 1
ATOM 3589 O O . ALA A 1 460 ? 17.637 31.407 -3.929 1.00 94.56 460 ALA A O 1
ATOM 3590 N N . ALA A 1 461 ? 18.588 31.136 -1.912 1.00 94.56 461 ALA A N 1
ATOM 3591 C CA . ALA A 1 461 ? 19.411 32.344 -1.975 1.00 94.56 461 ALA A CA 1
ATOM 3592 C C . ALA A 1 461 ? 20.462 32.297 -3.100 1.00 94.56 461 ALA A C 1
ATOM 3594 O O . ALA A 1 461 ? 20.731 33.318 -3.735 1.00 94.56 461 ALA A O 1
ATOM 3595 N N . SER A 1 462 ? 21.033 31.120 -3.384 1.00 92.12 462 SER A N 1
ATOM 3596 C CA . SER A 1 462 ? 21.983 30.922 -4.489 1.00 92.12 462 SER A CA 1
ATOM 3597 C C . SER A 1 462 ? 21.310 30.713 -5.851 1.00 92.12 462 SER A C 1
ATOM 3599 O O . SER A 1 462 ? 22.007 30.680 -6.867 1.00 92.12 462 SER A O 1
ATOM 3601 N N . THR A 1 463 ? 19.977 30.608 -5.898 1.00 94.12 463 THR A N 1
ATOM 3602 C CA . THR A 1 463 ? 19.201 30.326 -7.115 1.00 94.12 463 THR A CA 1
ATOM 3603 C C . THR A 1 463 ? 18.080 31.359 -7.301 1.00 94.12 463 THR A C 1
ATOM 3605 O O . THR A 1 463 ? 16.911 31.076 -7.010 1.00 94.12 463 THR A O 1
ATOM 3608 N N . PRO A 1 464 ? 18.398 32.572 -7.804 1.00 93.69 464 PRO A N 1
ATOM 3609 C CA . PRO A 1 464 ? 17.414 33.634 -7.996 1.00 93.69 464 PRO A CA 1
ATOM 3610 C C . PRO A 1 464 ? 16.215 33.186 -8.839 1.00 93.69 464 PRO A C 1
ATOM 3612 O O . PRO A 1 464 ? 16.388 32.578 -9.895 1.00 93.69 464 PRO A O 1
ATOM 3615 N N . GLY A 1 465 ? 15.002 33.512 -8.385 1.00 89.44 465 GLY A N 1
ATOM 3616 C CA . GLY A 1 465 ? 13.742 33.114 -9.028 1.00 89.44 465 GLY A CA 1
ATOM 3617 C C . GLY A 1 465 ? 13.162 31.784 -8.531 1.00 89.44 465 GLY A C 1
ATOM 3618 O O . GLY A 1 465 ? 12.020 31.464 -8.853 1.00 89.44 465 GLY A O 1
ATOM 3619 N N . SER A 1 466 ? 13.901 31.026 -7.715 1.00 95.06 466 SER A N 1
ATOM 3620 C CA . SER A 1 466 ? 13.345 29.887 -6.977 1.00 95.06 466 SER A CA 1
ATOM 3621 C C . SER A 1 466 ? 12.609 30.334 -5.705 1.00 95.06 466 SER A C 1
ATOM 3623 O O . SER A 1 466 ? 12.842 31.432 -5.196 1.00 95.06 466 SER A O 1
ATOM 3625 N N . VAL A 1 467 ? 11.699 29.499 -5.201 1.00 94.56 467 VAL A N 1
ATOM 3626 C CA . VAL A 1 467 ? 10.883 29.786 -4.009 1.00 94.56 467 VAL A CA 1
ATOM 3627 C C . VAL A 1 467 ? 10.806 28.572 -3.089 1.00 94.56 467 VAL A C 1
ATOM 3629 O O . VAL A 1 467 ? 10.803 27.434 -3.557 1.00 94.56 467 VAL A O 1
ATOM 3632 N N . VAL A 1 468 ? 10.724 28.815 -1.781 1.00 94.75 468 VAL A N 1
ATOM 3633 C CA . VAL A 1 468 ? 10.489 27.775 -0.771 1.00 94.75 468 VAL A CA 1
ATOM 3634 C C . VAL A 1 468 ? 9.045 27.873 -0.296 1.00 94.75 468 VAL A C 1
ATOM 3636 O O . VAL A 1 468 ? 8.594 28.926 0.150 1.00 94.75 468 VAL A O 1
ATOM 3639 N N . GLU A 1 469 ? 8.321 26.767 -0.390 1.00 88.38 469 GLU A N 1
ATOM 3640 C CA . GLU A 1 469 ? 6.956 26.610 0.093 1.00 88.38 469 GLU A CA 1
ATOM 3641 C C . GLU A 1 469 ? 6.964 25.730 1.343 1.00 88.38 469 GLU A C 1
ATOM 3643 O O . GLU A 1 469 ? 7.532 24.637 1.342 1.00 88.38 469 GLU A O 1
ATOM 3648 N N . GLN A 1 470 ? 6.315 26.187 2.413 1.00 88.31 470 GLN A N 1
ATOM 3649 C CA . GLN A 1 470 ? 6.184 25.425 3.652 1.00 88.31 470 GLN A CA 1
ATOM 3650 C C . GLN A 1 470 ? 4.725 25.024 3.867 1.00 88.31 470 GLN A C 1
ATOM 3652 O O . GLN A 1 470 ? 3.871 25.875 4.106 1.00 88.31 470 GLN A O 1
ATOM 3657 N N . LYS A 1 471 ? 4.458 23.718 3.847 1.00 80.25 471 LYS A N 1
ATOM 3658 C CA . LYS A 1 471 ? 3.192 23.113 4.291 1.00 80.25 471 LYS A CA 1
ATOM 3659 C C . LYS A 1 471 ? 3.382 22.504 5.666 1.00 80.25 471 LYS A C 1
ATOM 3661 O O . LYS A 1 471 ? 4.489 22.523 6.193 1.00 80.25 471 LYS A O 1
ATOM 3666 N N . LYS A 1 472 ? 2.346 21.971 6.315 1.00 77.00 472 LYS A N 1
ATOM 3667 C CA . LYS A 1 472 ? 2.509 21.430 7.674 1.00 77.00 472 LYS A CA 1
ATOM 3668 C C . LYS A 1 472 ? 3.410 20.195 7.707 1.00 77.00 472 LYS A C 1
ATOM 3670 O O . LYS A 1 472 ? 4.340 20.161 8.515 1.00 77.00 472 LYS A O 1
ATOM 3675 N N . SER A 1 473 ? 3.156 19.251 6.806 1.00 79.62 473 SER A N 1
ATOM 3676 C CA . SER A 1 473 ? 3.834 17.954 6.685 1.00 79.62 473 SER A CA 1
ATOM 3677 C C . SER A 1 473 ? 5.022 17.933 5.729 1.00 79.62 473 SER A C 1
ATOM 3679 O O . SER A 1 473 ? 5.785 16.967 5.768 1.00 79.62 473 SER A O 1
ATOM 3681 N N . SER A 1 474 ? 5.194 18.969 4.903 1.00 87.25 474 SER A N 1
ATOM 3682 C CA . SER A 1 474 ? 6.278 19.046 3.925 1.00 87.25 474 SER A CA 1
ATOM 3683 C C . SER A 1 474 ? 6.851 20.452 3.749 1.00 87.25 474 SER A C 1
ATOM 3685 O O . SER A 1 474 ? 6.229 21.457 4.099 1.00 87.25 474 SER A O 1
ATOM 3687 N N . ILE A 1 475 ? 8.071 20.518 3.223 1.00 91.12 475 ILE A N 1
ATOM 3688 C CA . ILE A 1 475 ? 8.674 21.732 2.672 1.00 91.12 475 ILE A CA 1
ATOM 3689 C C . ILE A 1 475 ? 9.132 21.410 1.256 1.00 91.12 475 ILE A C 1
ATOM 3691 O O . ILE A 1 475 ? 9.725 20.360 1.022 1.00 91.12 475 ILE A O 1
ATOM 3695 N N . THR A 1 476 ? 8.865 22.315 0.319 1.00 91.88 476 THR A N 1
ATOM 3696 C CA . THR A 1 476 ? 9.235 22.151 -1.087 1.00 91.88 476 THR A CA 1
ATOM 3697 C C . THR A 1 476 ? 10.033 23.346 -1.576 1.00 91.88 476 THR A C 1
ATOM 3699 O O . THR A 1 476 ? 9.617 24.491 -1.411 1.00 91.88 476 THR A O 1
ATOM 3702 N N . TRP A 1 477 ? 11.158 23.086 -2.232 1.00 95.94 477 TRP A N 1
ATOM 3703 C CA . TRP A 1 477 ? 11.899 24.087 -2.987 1.00 95.94 477 TRP A CA 1
ATOM 3704 C C . TRP A 1 477 ? 11.553 23.980 -4.472 1.00 95.94 477 TRP A C 1
ATOM 3706 O O . TRP A 1 477 ? 11.857 22.983 -5.130 1.00 95.94 477 TRP A O 1
ATOM 3716 N N . HIS A 1 478 ? 10.899 25.010 -5.007 1.00 91.69 478 HIS A N 1
ATOM 3717 C CA . HIS A 1 478 ? 10.517 25.108 -6.413 1.00 91.69 478 HIS A CA 1
ATOM 3718 C C . HIS A 1 478 ? 11.527 25.967 -7.165 1.00 91.69 478 HIS A C 1
ATOM 3720 O O . HIS A 1 478 ? 11.621 27.172 -6.939 1.00 91.69 478 HIS A O 1
ATOM 3726 N N . TYR A 1 479 ? 12.238 25.370 -8.118 1.00 92.12 479 TYR A N 1
ATOM 3727 C CA . TYR A 1 479 ? 13.245 26.061 -8.934 1.00 92.12 479 TYR A CA 1
ATOM 3728 C C . TYR A 1 479 ? 12.821 26.228 -10.400 1.00 92.12 479 TYR A C 1
ATOM 3730 O O . TYR A 1 479 ? 13.615 26.645 -11.238 1.00 92.12 479 TYR A O 1
ATOM 3738 N N . ARG A 1 480 ? 11.547 25.965 -10.720 1.00 88.62 480 ARG A N 1
ATOM 3739 C CA . ARG A 1 480 ? 10.971 26.143 -12.067 1.00 88.62 480 ARG A CA 1
ATOM 3740 C C . ARG A 1 480 ? 11.184 27.541 -12.650 1.00 88.62 480 ARG A C 1
ATOM 3742 O O . ARG A 1 480 ? 11.421 27.666 -13.845 1.00 88.62 480 ARG A O 1
ATOM 3749 N N . ASN A 1 481 ? 11.089 28.569 -11.811 1.00 87.75 481 ASN A N 1
ATOM 3750 C CA . ASN A 1 481 ? 11.210 29.970 -12.217 1.00 87.75 481 ASN A CA 1
ATOM 3751 C C . ASN A 1 481 ? 12.627 30.523 -11.994 1.00 87.75 481 ASN A C 1
ATOM 3753 O O . ASN A 1 481 ? 12.822 31.739 -12.014 1.00 87.75 481 ASN A O 1
ATOM 3757 N N . ALA A 1 482 ? 13.614 29.649 -11.765 1.00 91.38 482 ALA A N 1
ATOM 3758 C CA . ALA A 1 482 ? 14.997 30.067 -11.620 1.00 91.38 482 ALA A CA 1
ATOM 3759 C C . ALA A 1 482 ? 15.468 30.807 -12.879 1.00 91.38 482 ALA A C 1
ATOM 3761 O O . ALA A 1 482 ? 15.298 30.327 -14.001 1.00 91.38 482 ALA A O 1
ATOM 3762 N N . LEU A 1 483 ? 16.106 31.964 -12.688 1.00 91.62 483 LEU A N 1
ATOM 3763 C CA . LEU A 1 483 ? 16.602 32.800 -13.785 1.00 91.62 483 LEU A CA 1
ATOM 3764 C C . LEU A 1 483 ? 17.689 32.095 -14.614 1.00 91.62 483 LEU A C 1
ATOM 3766 O O . LEU A 1 483 ? 17.864 32.404 -15.790 1.00 91.62 483 LEU A O 1
ATOM 3770 N N . ASN A 1 484 ? 18.406 31.144 -14.006 1.00 92.81 484 ASN A N 1
ATOM 3771 C CA . ASN A 1 484 ? 19.377 30.279 -14.670 1.00 92.81 484 ASN A CA 1
ATOM 3772 C C . ASN A 1 484 ? 19.020 28.795 -14.433 1.00 92.81 484 ASN A C 1
ATOM 3774 O O . ASN A 1 484 ? 19.358 28.248 -13.378 1.00 92.81 484 ASN A O 1
ATOM 3778 N N . PRO A 1 485 ? 18.365 28.127 -15.403 1.00 88.38 485 PRO A N 1
ATOM 3779 C CA . PRO A 1 485 ? 17.946 26.732 -15.268 1.00 88.38 485 PRO A CA 1
ATOM 3780 C C . PRO A 1 485 ? 19.098 25.736 -15.101 1.00 88.38 485 PRO A C 1
ATOM 3782 O O . PRO A 1 485 ? 18.950 24.744 -14.393 1.00 88.38 485 PRO A O 1
ATOM 3785 N N . GLN A 1 486 ? 20.246 25.984 -15.738 1.00 89.50 486 GLN A N 1
ATOM 3786 C CA . GLN A 1 486 ? 21.389 25.071 -15.673 1.00 89.50 486 GLN A CA 1
ATOM 3787 C C . GLN A 1 486 ? 22.036 25.102 -14.285 1.00 89.50 486 GLN A C 1
ATOM 3789 O O . GLN A 1 486 ? 22.255 24.054 -13.685 1.00 89.50 486 GLN A O 1
ATOM 3794 N N . HIS A 1 487 ? 22.217 26.302 -13.730 1.00 90.88 487 HIS A N 1
ATOM 3795 C CA . HIS A 1 487 ? 22.672 26.478 -12.348 1.00 90.88 487 HIS A CA 1
ATOM 3796 C C . HIS A 1 487 ? 21.695 25.858 -11.340 1.00 90.88 487 HIS A C 1
ATOM 3798 O O . HIS A 1 487 ? 22.118 25.198 -10.399 1.00 90.88 487 HIS A O 1
ATOM 3804 N N . ALA A 1 488 ? 20.381 25.993 -11.554 1.00 89.88 488 ALA A N 1
ATOM 3805 C CA . ALA A 1 488 ? 19.381 25.377 -10.679 1.00 89.88 488 ALA A CA 1
ATOM 3806 C C . ALA A 1 488 ? 19.484 23.839 -10.629 1.00 89.88 488 ALA A C 1
ATOM 3808 O O . ALA A 1 488 ? 19.311 23.251 -9.563 1.00 89.88 488 ALA A O 1
ATOM 3809 N N . LEU A 1 489 ? 19.805 23.187 -11.754 1.00 89.00 489 LEU A N 1
ATOM 3810 C CA . LEU A 1 489 ? 20.042 21.738 -11.803 1.00 89.00 489 LEU A CA 1
ATOM 3811 C C . LEU A 1 489 ? 21.325 21.332 -11.063 1.00 89.00 489 LEU A C 1
ATOM 3813 O O . LEU A 1 489 ? 21.341 20.306 -10.391 1.00 89.00 489 LEU A O 1
ATOM 3817 N N . GLU A 1 490 ? 22.382 22.140 -11.140 1.00 90.19 490 GLU A N 1
ATOM 3818 C CA . GLU A 1 490 ? 23.612 21.910 -10.370 1.00 90.19 490 GLU A CA 1
ATOM 3819 C C . GLU A 1 490 ? 23.359 22.061 -8.860 1.00 90.19 490 GLU A C 1
ATOM 3821 O O . GLU A 1 490 ? 23.789 21.227 -8.062 1.00 90.19 490 GLU A O 1
ATOM 3826 N N . GLN A 1 491 ? 22.598 23.088 -8.464 1.00 93.56 491 GLN A N 1
ATOM 3827 C CA . GLN A 1 491 ? 22.199 23.312 -7.072 1.00 93.56 491 GLN A CA 1
ATOM 3828 C C . GLN A 1 491 ? 21.274 22.207 -6.543 1.00 93.56 491 GLN A C 1
ATOM 3830 O O . GLN A 1 491 ? 21.360 21.867 -5.366 1.00 93.56 491 GLN A O 1
ATOM 3835 N N . LEU A 1 492 ? 20.429 21.608 -7.390 1.00 92.44 492 LEU A N 1
ATOM 3836 C CA . LEU A 1 492 ? 19.570 20.484 -7.010 1.00 92.44 492 LEU A CA 1
ATOM 3837 C C . LEU A 1 492 ? 20.364 19.290 -6.487 1.00 92.44 492 LEU A C 1
ATOM 3839 O O . LEU A 1 492 ? 19.994 18.734 -5.455 1.00 92.44 492 LEU A O 1
ATOM 3843 N N . GLU A 1 493 ? 21.430 18.885 -7.177 1.00 90.88 493 GLU A N 1
ATOM 3844 C CA . GLU A 1 493 ? 22.213 17.717 -6.761 1.00 90.88 493 GLU A CA 1
ATOM 3845 C C . GLU A 1 493 ? 22.946 17.976 -5.438 1.00 90.88 493 GLU A C 1
ATOM 3847 O O . GLU A 1 493 ? 22.944 17.119 -4.553 1.00 90.88 493 GLU A O 1
ATOM 3852 N N . ALA A 1 494 ? 23.489 19.183 -5.257 1.00 91.12 494 ALA A N 1
ATOM 3853 C CA . ALA A 1 494 ? 24.103 19.594 -3.996 1.00 91.12 494 ALA A CA 1
ATOM 3854 C C . ALA A 1 494 ? 23.076 19.643 -2.847 1.00 91.12 494 ALA A C 1
ATOM 3856 O O . ALA A 1 494 ? 23.312 19.077 -1.779 1.00 91.12 494 ALA A O 1
ATOM 3857 N N . CYS A 1 495 ? 21.905 20.240 -3.092 1.00 93.25 495 CYS A N 1
ATOM 3858 C CA . CYS A 1 495 ? 20.809 20.316 -2.128 1.00 93.25 495 CYS A CA 1
ATOM 3859 C C . CYS A 1 495 ? 20.302 18.933 -1.724 1.00 93.25 495 CYS A C 1
ATOM 3861 O O . CYS A 1 495 ? 20.126 18.656 -0.539 1.00 93.25 495 CYS A O 1
ATOM 3863 N N . TYR A 1 496 ? 20.118 18.041 -2.699 1.00 91.38 496 TYR A N 1
ATOM 3864 C CA . TYR A 1 496 ? 19.696 16.670 -2.448 1.00 91.38 496 TYR A CA 1
ATOM 3865 C C . TYR A 1 496 ? 20.717 15.914 -1.591 1.00 91.38 496 TYR A C 1
ATOM 3867 O O . TYR A 1 496 ? 20.324 15.252 -0.635 1.00 91.38 496 TYR A O 1
ATOM 3875 N N . SER A 1 497 ? 22.012 16.036 -1.904 1.00 90.31 497 SER A N 1
ATOM 3876 C CA . SER A 1 497 ? 23.079 15.380 -1.138 1.00 90.31 497 SER A CA 1
ATOM 3877 C C . SER A 1 497 ? 23.145 15.873 0.309 1.00 90.31 497 SER A C 1
ATOM 3879 O O . SER A 1 497 ? 23.375 15.071 1.205 1.00 90.31 497 SER A O 1
ATOM 3881 N N . GLU A 1 498 ? 22.936 17.169 0.551 1.00 92.25 498 GLU A N 1
ATOM 3882 C CA . GLU A 1 498 ? 22.918 17.750 1.902 1.00 92.25 498 GLU A CA 1
ATOM 3883 C C . GLU A 1 498 ? 21.668 17.326 2.690 1.00 92.25 498 GLU A C 1
ATOM 3885 O O . GLU A 1 498 ? 21.729 17.105 3.897 1.00 92.25 498 GLU A O 1
ATOM 3890 N N . MET A 1 499 ? 20.538 17.129 2.003 1.00 89.38 499 MET A N 1
ATOM 3891 C CA . MET A 1 499 ? 19.304 16.625 2.612 1.00 89.38 499 MET A CA 1
ATOM 3892 C C . MET A 1 499 ? 19.364 15.140 2.996 1.00 89.38 499 MET A C 1
ATOM 3894 O O . MET A 1 499 ? 18.559 14.714 3.826 1.00 89.38 499 MET A O 1
ATOM 3898 N N . GLU A 1 500 ? 20.287 14.337 2.446 1.00 85.62 500 GLU A N 1
ATOM 3899 C CA . GLU A 1 500 ? 20.363 12.897 2.750 1.00 85.62 500 GLU A CA 1
ATOM 3900 C C . GLU A 1 500 ? 20.575 12.601 4.242 1.00 85.62 500 GLU A C 1
ATOM 3902 O O . GLU A 1 500 ? 20.114 11.564 4.724 1.00 85.62 500 GLU A O 1
ATOM 3907 N N . GLU A 1 501 ? 21.175 13.524 5.000 1.00 82.44 501 GLU A N 1
ATOM 3908 C CA . GLU A 1 501 ? 21.340 13.397 6.454 1.00 82.44 501 GLU A CA 1
ATOM 3909 C C . GLU A 1 501 ? 20.001 13.316 7.210 1.00 82.44 501 GLU A C 1
ATOM 3911 O O . GLU A 1 501 ? 19.937 12.756 8.305 1.00 82.44 501 GLU A O 1
ATOM 3916 N N . LEU A 1 502 ? 18.915 13.838 6.630 1.00 82.06 502 LEU A N 1
ATOM 3917 C CA . LEU A 1 502 ? 17.580 13.841 7.235 1.00 82.06 502 LEU A CA 1
ATOM 3918 C C . LEU A 1 502 ? 16.757 12.593 6.886 1.00 82.06 502 LEU A C 1
ATOM 3920 O O . LEU A 1 502 ? 15.725 12.349 7.506 1.00 82.06 502 LEU A O 1
ATOM 3924 N N . LYS A 1 503 ? 17.211 11.765 5.937 1.00 79.88 503 LYS A N 1
ATOM 3925 C CA . LYS A 1 503 ? 16.437 10.671 5.314 1.00 79.88 503 LYS A CA 1
ATOM 3926 C C . LYS A 1 503 ? 15.923 9.593 6.283 1.00 79.88 503 LYS A C 1
ATOM 3928 O O . LYS A 1 503 ? 15.070 8.795 5.913 1.00 79.88 503 LYS A O 1
ATOM 3933 N N . GLN A 1 504 ? 16.432 9.542 7.516 1.00 75.25 504 GLN A N 1
ATOM 3934 C CA . GLN A 1 504 ? 15.911 8.642 8.554 1.00 75.25 504 GLN A CA 1
ATOM 3935 C C . GLN A 1 504 ? 14.516 9.053 9.055 1.00 75.25 504 GLN A C 1
ATOM 3937 O O . GLN A 1 504 ? 13.729 8.185 9.424 1.00 75.25 504 GLN A O 1
ATOM 3942 N N . ASP A 1 505 ? 14.204 10.353 9.036 1.00 73.94 505 ASP A N 1
ATOM 3943 C CA . ASP A 1 505 ? 12.959 10.911 9.582 1.00 73.94 505 ASP A CA 1
ATOM 3944 C C . ASP A 1 505 ? 11.966 11.362 8.491 1.00 73.94 505 ASP A C 1
ATOM 3946 O O . ASP A 1 505 ? 10.783 11.598 8.772 1.00 73.94 505 ASP A O 1
ATOM 3950 N N . VAL A 1 506 ? 12.436 11.504 7.245 1.00 83.69 506 VAL A N 1
ATOM 3951 C CA . VAL A 1 506 ? 11.686 12.094 6.126 1.00 83.69 506 VAL A CA 1
ATOM 3952 C C . VAL A 1 506 ? 11.882 11.359 4.808 1.00 83.69 506 VAL A C 1
ATOM 3954 O O . VAL A 1 506 ? 12.931 10.777 4.541 1.00 83.69 506 VAL A O 1
ATOM 3957 N N . ASP A 1 507 ? 10.878 11.483 3.946 1.00 81.56 507 ASP A N 1
ATOM 3958 C CA . ASP A 1 507 ? 10.995 11.180 2.524 1.00 81.56 507 ASP A CA 1
ATOM 3959 C C . ASP A 1 507 ? 11.485 12.420 1.771 1.00 81.56 507 ASP A C 1
ATOM 3961 O O . ASP A 1 507 ? 10.970 13.522 1.973 1.00 81.56 507 ASP A O 1
ATOM 3965 N N . ILE A 1 508 ? 12.431 12.220 0.851 1.00 86.75 508 ILE A N 1
ATOM 3966 C CA . ILE A 1 508 ? 12.953 13.260 -0.043 1.00 86.75 508 ILE A CA 1
ATOM 3967 C C . ILE A 1 508 ? 12.542 12.904 -1.473 1.00 86.75 508 ILE A C 1
ATOM 3969 O O . ILE A 1 508 ? 12.965 11.887 -2.029 1.00 86.75 508 ILE A O 1
ATOM 3973 N N . LEU A 1 509 ? 11.704 13.737 -2.080 1.00 82.31 509 LEU A N 1
ATOM 3974 C CA . LEU A 1 509 ? 11.076 13.499 -3.371 1.00 82.31 509 LEU A CA 1
ATOM 3975 C C . LEU A 1 509 ? 11.561 14.506 -4.411 1.00 82.31 509 LEU A C 1
ATOM 3977 O O . LEU A 1 509 ? 11.359 15.711 -4.288 1.00 82.31 509 LEU A O 1
ATOM 3981 N N . ARG A 1 510 ? 12.154 13.995 -5.493 1.00 85.06 510 ARG A N 1
ATOM 3982 C CA . ARG A 1 510 ? 12.453 14.785 -6.693 1.00 85.06 510 ARG A CA 1
ATOM 3983 C C . ARG A 1 510 ? 11.195 14.869 -7.559 1.00 85.06 510 ARG A C 1
ATOM 3985 O O . ARG A 1 510 ? 10.715 13.834 -8.029 1.00 85.06 510 ARG A O 1
ATOM 3992 N N . GLY A 1 511 ? 10.678 16.076 -7.774 1.00 74.12 511 GLY A N 1
ATOM 3993 C CA . GLY A 1 511 ? 9.536 16.327 -8.653 1.00 74.12 511 GLY A CA 1
ATOM 3994 C C . GLY A 1 511 ? 9.908 17.132 -9.901 1.00 74.12 511 GLY A C 1
ATOM 3995 O O . GLY A 1 511 ? 11.080 17.373 -10.204 1.00 74.12 511 GLY A O 1
ATOM 3996 N N . LYS A 1 512 ? 8.895 17.546 -10.675 1.00 74.75 512 LYS A N 1
ATOM 3997 C CA . LYS A 1 512 ? 9.095 18.279 -11.936 1.00 74.75 512 LYS A CA 1
ATOM 3998 C C . LYS A 1 512 ? 9.475 19.736 -11.663 1.00 74.75 512 LYS A C 1
ATOM 4000 O O . LYS A 1 512 ? 8.610 20.616 -11.594 1.00 74.75 512 LYS A O 1
ATOM 4005 N N . MET A 1 513 ? 10.784 19.969 -11.591 1.00 83.19 513 MET A N 1
ATOM 4006 C CA . MET A 1 513 ? 11.412 21.251 -11.253 1.00 83.19 513 MET A CA 1
ATOM 4007 C C . MET A 1 513 ? 11.188 21.689 -9.796 1.00 83.19 513 MET A C 1
ATOM 4009 O O . MET A 1 513 ? 11.036 22.880 -9.509 1.00 83.19 513 MET A O 1
ATOM 4013 N N . ASN A 1 514 ? 11.144 20.717 -8.883 1.00 89.62 514 ASN A N 1
ATOM 4014 C CA . ASN A 1 514 ? 11.140 20.956 -7.445 1.00 89.62 514 ASN A CA 1
ATOM 4015 C C . ASN A 1 514 ? 11.808 19.804 -6.674 1.00 89.62 514 ASN A C 1
ATOM 4017 O O . ASN A 1 514 ? 12.033 18.716 -7.218 1.00 89.62 514 ASN A O 1
ATOM 4021 N N . LEU A 1 515 ? 12.152 20.078 -5.419 1.00 91.25 515 LEU A N 1
ATOM 4022 C CA . LEU A 1 515 ? 12.603 19.095 -4.442 1.00 91.25 515 LEU A CA 1
ATOM 4023 C C . LEU A 1 515 ? 11.731 19.233 -3.192 1.00 91.25 515 LEU A C 1
ATOM 4025 O O . LEU A 1 515 ? 11.679 20.309 -2.601 1.00 91.25 515 LEU A O 1
ATOM 4029 N N . GLU A 1 516 ? 11.039 18.166 -2.809 1.00 89.19 516 GLU A N 1
ATOM 4030 C CA . GLU A 1 516 ? 10.136 18.135 -1.657 1.00 89.19 516 GLU A CA 1
ATOM 4031 C C . GLU A 1 516 ? 10.694 17.234 -0.553 1.00 89.19 516 GLU A C 1
ATOM 4033 O O . GLU A 1 516 ? 11.194 16.143 -0.817 1.00 89.19 516 GLU A O 1
ATOM 4038 N N . VAL A 1 517 ? 10.581 17.683 0.694 1.00 89.56 517 VAL A N 1
ATOM 4039 C CA . VAL A 1 517 ? 10.871 16.901 1.897 1.00 89.56 517 VAL A CA 1
ATOM 4040 C C . VAL A 1 517 ? 9.593 16.788 2.711 1.00 89.56 517 VAL A C 1
ATOM 4042 O O . VAL A 1 517 ? 9.003 17.810 3.063 1.00 89.56 517 VAL A O 1
ATOM 4045 N N . ARG A 1 518 ? 9.167 15.565 3.035 1.00 86.25 518 ARG A N 1
ATOM 4046 C CA . ARG A 1 518 ? 7.905 15.303 3.745 1.00 86.25 518 ARG A CA 1
ATOM 4047 C C . ARG A 1 518 ? 8.070 14.315 4.898 1.00 86.25 518 ARG A C 1
ATOM 4049 O O . ARG A 1 518 ? 8.942 13.450 4.870 1.00 86.25 518 ARG A O 1
ATOM 4056 N N . SER A 1 519 ? 7.201 14.411 5.902 1.00 83.00 519 SER A N 1
ATOM 4057 C CA . SER A 1 519 ? 7.183 13.476 7.033 1.00 83.00 519 SER A CA 1
ATOM 4058 C C . SER A 1 519 ? 6.823 12.051 6.597 1.00 83.00 519 SER A C 1
ATOM 4060 O O . SER A 1 519 ? 5.838 11.848 5.894 1.00 83.00 519 SER A O 1
ATOM 4062 N N . LEU A 1 520 ? 7.548 11.047 7.103 1.00 75.88 520 LEU A N 1
ATOM 4063 C CA . LEU A 1 520 ? 7.179 9.632 6.931 1.00 75.88 520 LEU A CA 1
ATOM 4064 C C . LEU A 1 520 ? 5.931 9.233 7.734 1.00 75.88 520 LEU A C 1
ATOM 4066 O O . LEU A 1 520 ? 5.290 8.230 7.434 1.00 75.88 520 LEU A O 1
ATOM 4070 N N . LEU A 1 521 ? 5.589 10.006 8.770 1.00 76.00 521 LEU A N 1
ATOM 4071 C CA . LEU A 1 521 ? 4.493 9.691 9.690 1.00 76.00 521 LEU A CA 1
ATOM 4072 C C . LEU A 1 521 ? 3.117 9.850 9.046 1.00 76.00 521 LEU A C 1
ATOM 4074 O O . LEU A 1 521 ? 2.134 9.317 9.563 1.00 76.00 521 LEU A O 1
ATOM 4078 N N . VAL A 1 522 ? 3.041 10.642 7.977 1.00 78.62 522 VAL A N 1
ATOM 4079 C CA . VAL A 1 522 ? 1.794 10.997 7.319 1.00 78.62 522 VAL A CA 1
ATOM 4080 C C . VAL A 1 522 ? 2.018 11.108 5.817 1.00 78.62 522 VAL A C 1
ATOM 4082 O O . VAL A 1 522 ? 2.711 11.999 5.339 1.00 78.62 522 VAL A O 1
ATOM 4085 N N . ASN A 1 523 ? 1.390 10.196 5.083 1.00 84.44 523 ASN A N 1
ATOM 4086 C CA . ASN A 1 523 ? 1.261 10.211 3.632 1.00 84.44 523 ASN A CA 1
ATOM 4087 C C . ASN A 1 523 ? -0.073 9.543 3.248 1.00 84.44 523 ASN A C 1
ATOM 4089 O O . ASN A 1 523 ? -0.754 8.965 4.108 1.00 84.44 523 ASN A O 1
ATOM 4093 N N . LYS A 1 524 ? -0.437 9.578 1.958 1.00 90.38 524 LYS A N 1
ATOM 4094 C CA . LYS A 1 524 ? -1.692 8.977 1.481 1.00 90.38 524 LYS A CA 1
ATOM 4095 C C . LYS A 1 524 ? -1.769 7.474 1.801 1.00 90.38 524 LYS A C 1
ATOM 4097 O O . LYS A 1 524 ? -2.826 6.983 2.181 1.00 90.38 524 LYS A O 1
ATOM 4102 N N . GLY A 1 525 ? -0.649 6.751 1.749 1.00 88.56 525 GLY A N 1
ATOM 4103 C CA . GLY A 1 525 ? -0.576 5.336 2.127 1.00 88.56 525 GLY A CA 1
ATOM 4104 C C . GLY A 1 525 ? -0.893 5.065 3.603 1.00 88.56 525 GLY A C 1
ATOM 4105 O O . GLY A 1 525 ? -1.638 4.137 3.913 1.00 88.56 525 GLY A O 1
ATOM 4106 N N . GLU A 1 526 ? -0.395 5.887 4.530 1.00 86.31 526 GLU A N 1
ATOM 4107 C CA . GLU A 1 526 ? -0.708 5.775 5.964 1.00 86.31 526 GLU A CA 1
ATOM 4108 C C . GLU A 1 526 ? -2.179 6.094 6.264 1.00 86.31 526 GLU A C 1
ATOM 4110 O O . GLU A 1 526 ? -2.798 5.445 7.115 1.00 86.31 526 GLU A O 1
ATOM 4115 N N . VAL A 1 527 ? -2.775 7.037 5.523 1.00 91.81 527 VAL A N 1
ATOM 4116 C CA . VAL A 1 527 ? -4.224 7.298 5.559 1.00 91.81 527 VAL A CA 1
ATOM 4117 C C . VAL A 1 527 ? -4.995 6.050 5.137 1.00 91.81 527 VAL A C 1
ATOM 4119 O O . VAL A 1 527 ? -5.880 5.597 5.868 1.00 91.81 527 VAL A O 1
ATOM 4122 N N . VAL A 1 528 ? -4.615 5.443 4.009 1.00 93.12 528 VAL A N 1
ATOM 4123 C CA . VAL A 1 528 ? -5.242 4.217 3.501 1.00 93.12 528 VAL A CA 1
ATOM 4124 C C . VAL A 1 528 ? -5.127 3.072 4.505 1.00 93.12 528 VAL A C 1
ATOM 4126 O O . VAL A 1 528 ? -6.142 2.452 4.819 1.00 93.12 528 VAL A O 1
ATOM 4129 N N . LYS A 1 529 ? -3.944 2.824 5.086 1.00 86.62 529 LYS A N 1
ATOM 4130 C CA . LYS A 1 529 ? -3.758 1.786 6.119 1.00 86.62 529 LYS A CA 1
ATOM 4131 C C . LYS A 1 529 ? -4.686 2.001 7.311 1.00 86.62 529 LYS A C 1
ATOM 4133 O O . LYS A 1 529 ? -5.335 1.055 7.756 1.00 86.62 529 LYS A O 1
ATOM 4138 N N . ARG A 1 530 ? -4.782 3.236 7.811 1.00 89.69 530 ARG A N 1
ATOM 4139 C CA . ARG A 1 530 ? -5.633 3.589 8.957 1.00 89.69 530 ARG A CA 1
ATOM 4140 C C . ARG A 1 530 ? -7.114 3.368 8.659 1.00 89.69 530 ARG A C 1
ATOM 4142 O O . ARG A 1 530 ? -7.811 2.752 9.465 1.00 89.69 530 ARG A O 1
ATOM 4149 N N . ILE A 1 531 ? 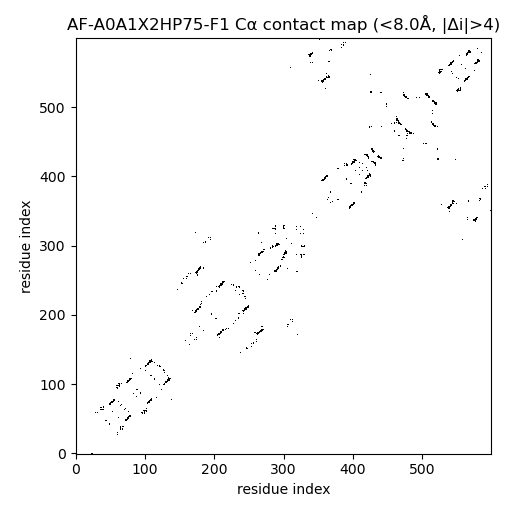-7.593 3.857 7.513 1.00 94.00 531 ILE A N 1
ATOM 4150 C CA . ILE A 1 531 ? -8.995 3.694 7.109 1.00 94.00 531 ILE A CA 1
ATOM 4151 C C . ILE A 1 531 ? -9.295 2.211 6.898 1.00 94.00 531 ILE A C 1
ATOM 4153 O O . ILE A 1 531 ? -10.263 1.698 7.456 1.00 94.00 531 ILE A O 1
ATOM 4157 N N . HIS A 1 532 ? -8.438 1.497 6.169 1.00 91.69 532 HIS A N 1
ATOM 4158 C CA . HIS A 1 532 ? -8.612 0.074 5.901 1.00 91.69 532 HIS A CA 1
ATOM 4159 C C . HIS A 1 532 ? -8.656 -0.758 7.191 1.00 91.69 532 HIS A C 1
ATOM 4161 O O . HIS A 1 532 ? -9.521 -1.618 7.328 1.00 91.69 532 HIS A O 1
ATOM 4167 N N . GLN A 1 533 ? -7.778 -0.495 8.167 1.00 87.56 533 GLN A N 1
ATOM 4168 C CA . GLN A 1 533 ? -7.785 -1.184 9.467 1.00 87.56 533 GLN A CA 1
ATOM 4169 C C . GLN A 1 533 ? -9.084 -0.969 10.255 1.00 87.56 533 GLN A C 1
ATOM 4171 O O . GLN A 1 533 ? -9.545 -1.889 10.931 1.00 87.56 533 GLN A O 1
ATOM 4176 N N . SER A 1 534 ? -9.670 0.227 10.160 1.00 89.44 534 SER A N 1
ATOM 4177 C CA . SER A 1 534 ? -10.941 0.567 10.808 1.00 89.44 534 SER A CA 1
ATOM 4178 C C . SER A 1 534 ? -12.140 -0.070 10.096 1.00 89.44 534 SER A C 1
ATOM 4180 O O . SER A 1 534 ? -13.041 -0.620 10.728 1.00 89.44 534 SER A O 1
ATOM 4182 N N . VAL A 1 535 ? -12.147 -0.027 8.761 1.00 91.19 535 VAL A N 1
ATOM 4183 C CA . VAL A 1 535 ? -13.272 -0.496 7.946 1.00 91.19 535 VAL A CA 1
ATOM 4184 C C . VAL A 1 535 ? -13.259 -2.017 7.795 1.00 91.19 535 VAL A C 1
ATOM 4186 O O . VAL A 1 535 ? -14.320 -2.620 7.885 1.00 91.19 535 VAL A O 1
ATOM 4189 N N . GLN A 1 536 ? -12.104 -2.654 7.601 1.00 87.38 536 GLN A N 1
ATOM 4190 C CA . GLN A 1 536 ? -11.977 -4.082 7.257 1.00 87.38 536 GLN A CA 1
ATOM 4191 C C . GLN A 1 536 ? -12.903 -4.490 6.091 1.00 87.38 536 GLN A C 1
ATOM 4193 O O . GLN A 1 536 ? -13.823 -5.291 6.279 1.00 87.38 536 GLN A O 1
ATOM 4198 N N . PRO A 1 537 ? -12.735 -3.871 4.910 1.00 90.44 537 PRO A N 1
ATOM 4199 C CA . PRO A 1 537 ? -13.604 -4.106 3.761 1.00 90.44 537 PRO A CA 1
ATOM 4200 C C . PRO A 1 537 ? -13.352 -5.471 3.099 1.00 90.44 537 PRO A C 1
ATOM 4202 O O . PRO A 1 537 ? -12.248 -6.009 3.168 1.00 90.44 537 PRO A O 1
ATOM 4205 N N . ASP A 1 538 ? -14.365 -5.997 2.407 1.00 84.62 538 ASP A N 1
ATOM 4206 C CA . ASP A 1 538 ? -14.246 -7.153 1.502 1.00 84.62 538 ASP A CA 1
ATOM 4207 C C . ASP A 1 538 ? -14.080 -6.740 0.026 1.00 84.62 538 ASP A C 1
ATOM 4209 O O . ASP A 1 538 ? -13.841 -7.588 -0.832 1.00 84.62 538 ASP A O 1
ATOM 4213 N N . PHE A 1 539 ? -14.150 -5.436 -0.259 1.00 91.94 539 PHE A N 1
ATOM 4214 C CA . PHE A 1 539 ? -13.879 -4.824 -1.558 1.00 91.94 539 PHE A CA 1
ATOM 4215 C C . PHE A 1 539 ? -13.236 -3.450 -1.378 1.00 91.94 539 PHE A C 1
ATOM 4217 O O . PHE A 1 539 ? -13.733 -2.628 -0.602 1.00 91.94 539 PHE A O 1
ATOM 4224 N N . VAL A 1 540 ? -12.176 -3.166 -2.136 1.00 95.69 540 VAL A N 1
ATOM 4225 C CA . VAL A 1 540 ? -11.555 -1.835 -2.166 1.00 95.69 540 VAL A CA 1
ATOM 4226 C C . VAL A 1 540 ? -11.479 -1.335 -3.601 1.00 95.69 540 VAL A C 1
ATOM 4228 O O . VAL A 1 540 ? -10.989 -2.049 -4.466 1.00 95.69 540 VAL A O 1
ATOM 4231 N N . LEU A 1 541 ? -11.911 -0.100 -3.848 1.00 96.88 541 LEU A N 1
ATOM 4232 C CA . LEU A 1 541 ? -11.592 0.642 -5.067 1.00 96.88 541 LEU A CA 1
ATOM 4233 C C . LEU A 1 541 ? -10.741 1.843 -4.673 1.00 96.88 541 LEU A C 1
ATOM 4235 O O . LEU A 1 541 ? -11.187 2.681 -3.893 1.00 96.88 541 LEU A O 1
ATOM 4239 N N . CYS A 1 542 ? -9.527 1.918 -5.204 1.00 97.56 542 CYS A N 1
ATOM 4240 C CA . CYS A 1 542 ? -8.602 3.015 -4.972 1.00 97.56 542 CYS A CA 1
ATOM 4241 C C . CYS A 1 542 ? -8.173 3.618 -6.307 1.00 97.56 542 CYS A C 1
ATOM 4243 O O . CYS A 1 542 ? -7.748 2.868 -7.180 1.00 97.56 542 CYS A O 1
ATOM 4245 N N . ALA A 1 543 ? -8.275 4.936 -6.480 1.00 97.75 543 ALA A N 1
ATOM 4246 C CA . ALA A 1 543 ? -7.856 5.601 -7.712 1.00 97.75 543 ALA A CA 1
ATOM 4247 C C . ALA A 1 543 ? -6.999 6.841 -7.456 1.00 97.75 543 ALA A C 1
ATOM 4249 O O . ALA A 1 543 ? -7.246 7.573 -6.495 1.00 97.75 543 ALA A O 1
ATOM 4250 N N . GLY A 1 544 ? -6.016 7.050 -8.331 1.00 95.88 544 GLY A N 1
ATOM 4251 C CA . GLY A 1 544 ? -5.041 8.139 -8.271 1.00 95.88 544 GLY A CA 1
ATOM 4252 C C . GLY A 1 544 ? -4.306 8.323 -9.603 1.00 95.88 544 GLY A C 1
ATOM 4253 O O . GLY A 1 544 ? -4.259 7.394 -10.410 1.00 95.88 544 GLY A O 1
ATOM 4254 N N . ASP A 1 545 ? -3.726 9.490 -9.850 1.00 92.38 545 ASP A N 1
ATOM 4255 C CA . ASP A 1 545 ? -3.111 9.881 -11.123 1.00 92.38 545 ASP A CA 1
ATOM 4256 C C . ASP A 1 545 ? -1.616 10.217 -11.005 1.00 92.38 545 ASP A C 1
ATOM 4258 O O . ASP A 1 545 ? -0.907 10.205 -12.016 1.00 92.38 545 ASP A O 1
ATOM 4262 N N . ASP A 1 546 ? -1.094 10.460 -9.802 1.00 86.62 546 ASP A N 1
ATOM 4263 C CA . ASP A 1 546 ? 0.248 11.008 -9.618 1.00 86.62 546 ASP A CA 1
ATOM 4264 C C . ASP A 1 546 ? 1.193 10.081 -8.836 1.00 86.62 546 ASP A C 1
ATOM 4266 O O . ASP A 1 546 ? 0.900 8.921 -8.542 1.00 86.62 546 ASP A O 1
ATOM 4270 N N . ARG A 1 547 ? 2.405 10.575 -8.558 1.00 79.00 547 ARG A N 1
ATOM 4271 C CA . ARG A 1 547 ? 3.433 9.826 -7.820 1.00 79.00 547 ARG A CA 1
ATOM 4272 C C . ARG A 1 547 ? 3.074 9.637 -6.343 1.00 79.00 547 ARG A C 1
ATOM 4274 O O . ARG A 1 547 ? 3.545 8.685 -5.726 1.00 79.00 547 ARG A O 1
ATOM 4281 N N . THR A 1 548 ? 2.315 10.552 -5.751 1.00 79.56 548 THR A N 1
ATOM 4282 C CA . THR A 1 548 ? 1.921 10.472 -4.338 1.00 79.56 548 THR A CA 1
ATOM 4283 C C . THR A 1 548 ? 0.856 9.401 -4.111 1.00 79.56 548 THR A C 1
ATOM 4285 O O . THR A 1 548 ? 0.796 8.818 -3.028 1.00 79.56 548 THR A O 1
ATOM 4288 N N . ASP A 1 549 ? 0.078 9.076 -5.142 1.00 88.94 549 ASP A N 1
ATOM 4289 C CA . ASP A 1 549 ? -0.929 8.013 -5.108 1.00 88.94 549 ASP A CA 1
ATOM 4290 C C . ASP A 1 549 ? -0.337 6.606 -5.097 1.00 88.94 549 ASP A C 1
ATOM 4292 O O . ASP A 1 549 ? -0.950 5.673 -4.575 1.00 88.94 549 ASP A O 1
ATOM 4296 N N . GLU A 1 550 ? 0.904 6.456 -5.557 1.00 84.00 550 GLU A N 1
ATOM 4297 C CA . GLU A 1 550 ? 1.651 5.201 -5.451 1.00 84.00 550 GLU A CA 1
ATOM 4298 C C . GLU A 1 550 ? 1.782 4.729 -3.996 1.00 84.00 550 GLU A C 1
ATOM 4300 O O . GLU A 1 550 ? 1.857 3.529 -3.731 1.00 84.00 550 GLU A O 1
ATOM 4305 N N . ASP A 1 551 ? 1.751 5.652 -3.029 1.00 80.56 551 ASP A N 1
ATOM 4306 C CA . ASP A 1 551 ? 1.724 5.306 -1.608 1.00 80.56 551 ASP A CA 1
ATOM 4307 C C . ASP A 1 551 ? 0.399 4.631 -1.208 1.00 80.56 551 ASP A C 1
ATOM 4309 O O . ASP A 1 551 ? 0.412 3.705 -0.390 1.00 80.56 551 ASP A O 1
ATOM 4313 N N . MET A 1 552 ? -0.731 5.031 -1.810 1.00 89.94 552 MET A N 1
ATOM 4314 C CA . MET A 1 552 ? -2.029 4.368 -1.621 1.00 89.94 552 MET A CA 1
ATOM 4315 C C . MET A 1 552 ? -2.016 2.964 -2.218 1.00 89.94 552 MET A C 1
ATOM 4317 O O . MET A 1 552 ? -2.405 2.006 -1.548 1.00 89.94 552 MET A O 1
ATOM 4321 N N . PHE A 1 553 ? -1.522 2.821 -3.449 1.00 86.00 553 PHE A N 1
ATOM 4322 C CA . PHE A 1 553 ? -1.464 1.525 -4.126 1.00 86.00 553 PHE A CA 1
ATOM 4323 C C . PHE A 1 553 ? -0.538 0.554 -3.394 1.00 86.00 553 PHE A C 1
ATOM 4325 O O . PHE A 1 553 ? -0.927 -0.584 -3.132 1.00 86.00 553 PHE A O 1
ATOM 4332 N N . ARG A 1 554 ? 0.640 1.020 -2.957 1.00 80.31 554 ARG A N 1
ATOM 4333 C CA . ARG A 1 554 ? 1.579 0.231 -2.147 1.00 80.31 554 ARG A CA 1
ATOM 4334 C C . ARG A 1 554 ? 0.950 -0.254 -0.846 1.00 80.31 554 ARG A C 1
ATOM 4336 O O . ARG A 1 554 ? 1.144 -1.405 -0.464 1.00 80.31 554 ARG A O 1
ATOM 4343 N N . ALA A 1 555 ? 0.188 0.607 -0.169 1.00 75.19 555 ALA A N 1
ATOM 4344 C CA . ALA A 1 555 ? -0.524 0.238 1.051 1.00 75.19 555 ALA A CA 1
ATOM 4345 C C . ALA A 1 555 ? -1.572 -0.862 0.820 1.00 75.19 555 ALA A C 1
ATOM 4347 O O . ALA A 1 555 ? -1.910 -1.572 1.768 1.00 75.19 555 ALA A O 1
ATOM 4348 N N . LEU A 1 556 ? -2.062 -1.012 -0.415 1.00 78.56 556 LEU A N 1
ATOM 4349 C CA . LEU A 1 556 ? -3.085 -1.983 -0.782 1.00 78.56 556 LEU A CA 1
ATOM 4350 C C . LEU A 1 556 ? -2.551 -3.294 -1.376 1.00 78.56 556 LEU A C 1
ATOM 4352 O O . LEU A 1 556 ? -3.313 -4.255 -1.436 1.00 78.56 556 LEU A O 1
ATOM 4356 N N . LEU A 1 557 ? -1.263 -3.379 -1.738 1.00 70.25 557 LEU A N 1
ATOM 4357 C CA . LEU A 1 557 ? -0.641 -4.601 -2.281 1.00 70.25 557 LEU A CA 1
ATOM 4358 C C . LEU A 1 557 ? -0.909 -5.879 -1.458 1.00 70.25 557 LEU A C 1
ATOM 4360 O O . LEU A 1 557 ? -1.132 -6.927 -2.065 1.00 70.25 557 LEU A O 1
ATOM 4364 N N . PRO A 1 558 ? -0.946 -5.849 -0.107 1.00 61.00 558 PRO A N 1
ATOM 4365 C CA . PRO A 1 558 ? -1.250 -7.045 0.680 1.00 61.00 558 PRO A CA 1
ATOM 4366 C C . PRO A 1 558 ? -2.700 -7.550 0.553 1.00 61.00 558 PRO A C 1
ATOM 4368 O O . PRO A 1 558 ? -3.006 -8.635 1.052 1.00 61.00 558 PRO A O 1
ATOM 4371 N N . PHE A 1 559 ? -3.610 -6.784 -0.060 1.00 62.81 559 PHE A N 1
ATOM 4372 C CA . PHE A 1 559 ? -5.042 -7.081 -0.097 1.00 62.81 559 PHE A CA 1
ATOM 4373 C C . PHE A 1 559 ? -5.495 -7.495 -1.501 1.00 62.81 559 PHE A C 1
ATOM 4375 O O . PHE A 1 559 ? -5.681 -6.679 -2.398 1.00 62.81 559 PHE A O 1
ATOM 4382 N N . SER A 1 560 ? -5.756 -8.792 -1.669 1.00 53.44 560 SER A N 1
ATOM 4383 C CA . SER A 1 560 ? -6.186 -9.393 -2.945 1.00 53.44 560 SER A CA 1
ATOM 4384 C C . SER A 1 560 ? -7.521 -8.873 -3.508 1.00 53.44 560 SER A C 1
ATOM 4386 O O . SER A 1 560 ? -7.786 -9.050 -4.693 1.00 53.44 560 SER A O 1
ATOM 4388 N N . ALA A 1 561 ? -8.353 -8.224 -2.686 1.00 63.75 561 ALA A N 1
ATOM 4389 C CA . ALA A 1 561 ? -9.653 -7.670 -3.076 1.00 63.75 561 ALA A CA 1
ATOM 4390 C C . ALA A 1 561 ? -9.606 -6.174 -3.466 1.00 63.75 561 ALA A C 1
ATOM 4392 O O . ALA A 1 561 ? -10.649 -5.514 -3.513 1.00 63.75 561 ALA A O 1
ATOM 4393 N N . ALA A 1 562 ? -8.410 -5.621 -3.704 1.00 78.56 562 ALA A N 1
ATOM 4394 C CA . ALA A 1 562 ? -8.224 -4.216 -4.050 1.00 78.56 562 ALA A CA 1
ATOM 4395 C C . ALA A 1 562 ? -8.127 -3.976 -5.566 1.00 78.56 562 ALA A C 1
ATOM 4397 O O . ALA A 1 562 ? -7.250 -4.495 -6.255 1.00 78.56 562 ALA A O 1
ATOM 4398 N N . TYR A 1 563 ? -9.005 -3.113 -6.069 1.00 87.25 563 TYR A N 1
ATOM 4399 C CA . TYR A 1 563 ? -8.937 -2.504 -7.390 1.00 87.25 563 TYR A CA 1
ATOM 4400 C C . TYR A 1 563 ? -8.183 -1.178 -7.278 1.00 87.25 563 TYR A C 1
ATOM 4402 O O . TYR A 1 563 ? -8.787 -0.136 -7.035 1.00 87.25 563 TYR A O 1
ATOM 4410 N N . SER A 1 564 ? -6.861 -1.219 -7.432 1.00 89.12 564 SER A N 1
ATOM 4411 C CA . SER A 1 564 ? -6.026 -0.016 -7.553 1.00 89.12 564 SER A CA 1
ATOM 4412 C C . SER A 1 564 ? -5.993 0.444 -9.012 1.00 89.12 564 SER A C 1
ATOM 4414 O O . SER A 1 564 ? -5.608 -0.341 -9.881 1.00 89.12 564 SER A O 1
ATOM 4416 N N . VAL A 1 565 ? -6.398 1.687 -9.277 1.00 93.69 565 VAL A N 1
ATOM 4417 C CA . VAL A 1 565 ? -6.598 2.255 -10.617 1.00 93.69 565 VAL A CA 1
ATOM 4418 C C . VAL A 1 565 ? -5.727 3.500 -10.804 1.00 93.69 565 VAL A C 1
ATOM 4420 O O . VAL A 1 565 ? -5.916 4.497 -10.112 1.00 93.69 565 VAL A O 1
ATOM 4423 N N . SER A 1 566 ? -4.806 3.460 -11.765 1.00 94.06 566 SER A N 1
ATOM 4424 C CA . SER A 1 566 ? -4.057 4.640 -12.213 1.00 94.06 566 SER A CA 1
ATOM 4425 C C . SER A 1 566 ? -4.881 5.421 -13.234 1.00 94.06 566 SER A C 1
ATOM 4427 O O . SER A 1 566 ? -5.386 4.825 -14.189 1.00 94.06 566 SER A O 1
ATOM 4429 N N . ILE A 1 567 ? -5.006 6.733 -13.066 1.00 95.31 567 ILE A N 1
ATOM 4430 C CA . ILE A 1 567 ? -5.617 7.616 -14.062 1.00 95.31 567 ILE A CA 1
ATOM 4431 C C . ILE A 1 567 ? -4.516 8.239 -14.918 1.00 95.31 567 ILE A C 1
ATOM 4433 O O . ILE A 1 567 ? -3.543 8.784 -14.397 1.00 95.31 567 ILE A O 1
ATOM 4437 N N . GLY A 1 568 ? -4.654 8.132 -16.236 1.00 88.81 568 GLY A N 1
ATOM 4438 C CA . GLY A 1 568 ? -3.673 8.614 -17.199 1.00 88.81 568 GLY A CA 1
ATOM 4439 C C . GLY A 1 568 ? -3.187 7.518 -18.149 1.00 88.81 568 GLY A C 1
ATOM 4440 O O . GLY A 1 568 ? -3.787 6.447 -18.243 1.00 88.81 568 GLY A O 1
ATOM 4441 N N . PRO A 1 569 ? -2.112 7.782 -18.906 1.00 81.75 569 PRO A N 1
ATOM 4442 C CA . PRO A 1 569 ? -1.726 6.934 -20.021 1.00 81.75 569 PRO A CA 1
ATOM 4443 C C . PRO A 1 569 ? -1.225 5.566 -19.541 1.00 81.75 569 PRO A C 1
ATOM 4445 O O . PRO A 1 569 ? -0.579 5.440 -18.501 1.00 81.75 569 PRO A O 1
ATOM 4448 N N . ARG A 1 570 ? -1.514 4.523 -20.325 1.00 71.81 570 ARG A N 1
ATOM 4449 C CA . ARG A 1 570 ? -1.238 3.125 -19.949 1.00 71.81 570 ARG A CA 1
ATOM 4450 C C . ARG A 1 570 ? 0.237 2.789 -19.784 1.00 71.81 570 ARG A C 1
ATOM 4452 O O . ARG A 1 570 ? 0.549 1.808 -19.126 1.00 71.81 570 ARG A O 1
ATOM 4459 N N . ASP A 1 571 ? 1.121 3.555 -20.413 1.00 73.38 571 ASP A N 1
ATOM 4460 C CA . ASP A 1 571 ? 2.575 3.404 -20.331 1.00 73.38 571 ASP A CA 1
ATOM 4461 C C . ASP A 1 571 ? 3.180 4.057 -19.078 1.00 73.38 571 ASP A C 1
ATOM 4463 O O . ASP A 1 571 ? 4.390 3.963 -18.859 1.00 73.38 571 ASP A O 1
ATOM 4467 N N . LYS A 1 572 ? 2.353 4.684 -18.230 1.00 73.62 572 LYS A N 1
ATOM 4468 C CA . LYS A 1 572 ? 2.769 5.188 -16.924 1.00 73.62 572 LYS A CA 1
ATOM 4469 C C . LYS A 1 572 ? 3.216 4.028 -16.031 1.00 73.62 572 LYS A C 1
ATOM 4471 O O . LYS A 1 572 ? 2.452 3.105 -15.756 1.00 73.62 572 LYS A O 1
ATOM 4476 N N . GLU A 1 573 ? 4.439 4.117 -15.514 1.00 76.25 573 GLU A N 1
ATOM 4477 C CA . GLU A 1 573 ? 4.924 3.208 -14.475 1.00 76.25 573 GLU A CA 1
ATOM 4478 C C . GLU A 1 573 ? 4.140 3.443 -13.172 1.00 76.25 573 GLU A C 1
ATOM 4480 O O . GLU A 1 573 ? 4.110 4.560 -12.651 1.00 76.25 573 GLU A O 1
ATOM 4485 N N . THR A 1 574 ? 3.477 2.402 -12.666 1.00 75.31 574 THR A N 1
ATOM 4486 C CA . THR A 1 574 ? 2.582 2.488 -11.503 1.00 75.31 574 THR A CA 1
ATOM 4487 C C . THR A 1 574 ? 2.466 1.137 -10.791 1.00 75.31 574 THR A C 1
ATOM 4489 O O . THR A 1 574 ? 2.644 0.083 -11.400 1.00 75.31 574 THR A O 1
ATOM 4492 N N . LEU A 1 575 ? 2.167 1.157 -9.490 1.00 76.44 575 LEU A N 1
ATOM 4493 C CA . LEU A 1 575 ? 1.827 -0.016 -8.676 1.00 76.44 575 LEU A CA 1
ATOM 4494 C C . LEU A 1 575 ? 0.343 -0.402 -8.793 1.00 76.44 575 LEU A C 1
ATOM 4496 O O . LEU A 1 575 ? -0.082 -1.406 -8.218 1.00 76.44 575 LEU A O 1
ATOM 4500 N N . ALA A 1 576 ? -0.466 0.402 -9.488 1.00 79.25 576 ALA A N 1
ATOM 4501 C CA . ALA A 1 576 ? -1.868 0.103 -9.726 1.00 79.25 576 ALA A CA 1
ATOM 4502 C C . ALA A 1 576 ? -2.037 -1.129 -10.631 1.00 79.25 576 ALA A C 1
ATOM 4504 O O . ALA A 1 576 ? -1.383 -1.262 -11.661 1.00 79.25 576 ALA A O 1
ATOM 4505 N N . GLY A 1 577 ? -2.976 -2.013 -10.281 1.00 73.94 577 GLY A N 1
ATOM 4506 C CA . GLY A 1 577 ? -3.291 -3.192 -11.096 1.00 73.94 577 GLY A CA 1
ATOM 4507 C C . GLY A 1 577 ? -4.142 -2.883 -12.333 1.00 73.94 577 GLY A C 1
ATOM 4508 O O . GLY A 1 577 ? -4.235 -3.719 -13.240 1.00 73.94 577 GLY A O 1
ATOM 4509 N N . PHE A 1 578 ? -4.777 -1.705 -12.366 1.00 84.62 578 PHE A N 1
ATOM 4510 C CA . PHE A 1 578 ? -5.663 -1.261 -13.438 1.00 84.62 578 PHE A CA 1
ATOM 4511 C C . PHE A 1 578 ? -5.407 0.192 -13.857 1.00 84.62 578 PHE A C 1
ATOM 4513 O O . PHE A 1 578 ? -4.836 0.965 -13.092 1.00 84.62 578 PHE A O 1
ATOM 4520 N N . CYS A 1 579 ? -5.832 0.575 -15.063 1.00 89.31 579 CYS A N 1
ATOM 4521 C CA . CYS A 1 579 ? -5.773 1.949 -15.565 1.00 89.31 579 CYS A CA 1
ATOM 4522 C C . CYS A 1 579 ? -7.072 2.392 -16.230 1.00 89.31 579 CYS A C 1
ATOM 4524 O O . CYS A 1 579 ? -7.829 1.579 -16.769 1.00 89.31 579 CYS A O 1
ATOM 4526 N N . ILE A 1 580 ? -7.278 3.704 -16.219 1.00 93.00 580 ILE A N 1
ATOM 4527 C CA . ILE A 1 580 ? -8.242 4.427 -17.045 1.00 93.00 580 ILE A CA 1
ATOM 4528 C C . ILE A 1 580 ? -7.532 5.636 -17.652 1.00 93.00 580 ILE A C 1
ATOM 4530 O O . ILE A 1 580 ? -6.743 6.289 -16.974 1.00 93.00 580 ILE A O 1
ATOM 4534 N N . ASP A 1 581 ? -7.826 5.947 -18.915 1.00 90.75 581 ASP A N 1
ATOM 4535 C CA . ASP A 1 581 ? -7.045 6.928 -19.670 1.00 90.75 581 ASP A CA 1
ATOM 4536 C C . ASP A 1 581 ? -7.323 8.374 -19.204 1.00 90.75 581 ASP A C 1
ATOM 4538 O O . ASP A 1 581 ? -6.429 9.220 -19.262 1.00 90.75 581 ASP A O 1
ATOM 4542 N N . THR A 1 582 ? -8.541 8.673 -18.721 1.00 93.06 582 THR A N 1
ATOM 4543 C CA . THR A 1 582 ? -8.954 10.039 -18.338 1.00 93.06 582 THR A CA 1
ATOM 4544 C C . THR A 1 582 ? -9.800 10.110 -17.063 1.00 93.06 582 THR A C 1
ATOM 4546 O O . THR A 1 582 ? -10.539 9.185 -16.719 1.00 93.06 582 THR A O 1
ATOM 4549 N N . SER A 1 583 ? -9.746 11.260 -16.383 1.00 94.31 583 SER A N 1
ATOM 4550 C CA . SER A 1 583 ? -10.566 11.536 -15.194 1.00 94.31 583 SER A CA 1
ATOM 4551 C C . SER A 1 583 ? -12.070 11.442 -15.489 1.00 94.31 583 SER A C 1
ATOM 4553 O O . SER A 1 583 ? -12.851 10.921 -14.698 1.00 94.31 583 SER A O 1
ATOM 4555 N N . GLU A 1 584 ? -12.487 11.872 -16.677 1.00 94.44 584 GLU A N 1
ATOM 4556 C CA . GLU A 1 584 ? -13.870 11.891 -17.136 1.00 94.44 584 GLU A CA 1
ATOM 4557 C C . GLU A 1 584 ? -14.435 10.474 -17.292 1.00 94.44 584 GLU A C 1
ATOM 4559 O O . GLU A 1 584 ? -15.563 10.203 -16.870 1.00 94.44 584 GLU A O 1
ATOM 4564 N N . GLU A 1 585 ? -13.642 9.555 -17.849 1.00 93.88 585 GLU A N 1
ATOM 4565 C CA . GLU A 1 585 ? -13.993 8.135 -17.948 1.00 93.88 585 GLU A CA 1
ATOM 4566 C C . GLU A 1 585 ? -14.121 7.486 -16.568 1.00 93.88 585 GLU A C 1
ATOM 4568 O O . GLU A 1 585 ? -15.057 6.715 -16.322 1.00 93.88 585 GLU A O 1
ATOM 4573 N N . PHE A 1 586 ? -13.228 7.831 -15.638 1.00 95.81 586 PHE A N 1
ATOM 4574 C CA . PHE A 1 586 ? -13.312 7.341 -14.266 1.00 95.81 586 PHE A CA 1
ATOM 4575 C C . PHE A 1 586 ? -14.579 7.848 -13.563 1.00 95.81 586 PHE A C 1
ATOM 4577 O O . PHE A 1 586 ? -15.327 7.062 -12.977 1.00 95.81 586 PHE A O 1
ATOM 4584 N N . VAL A 1 587 ? -14.899 9.139 -13.695 1.00 95.62 587 VAL A N 1
ATOM 4585 C CA . VAL A 1 587 ? -16.133 9.731 -13.151 1.00 95.62 587 VAL A CA 1
ATOM 4586 C C . VAL A 1 587 ? -17.387 9.103 -13.777 1.00 95.62 587 VAL A C 1
ATOM 4588 O O . VAL A 1 587 ? -18.390 8.904 -13.084 1.00 95.62 587 VAL A O 1
ATOM 4591 N N . ALA A 1 588 ? -17.352 8.724 -15.058 1.00 92.88 588 ALA A N 1
ATOM 4592 C CA . ALA A 1 588 ? -18.436 7.974 -15.694 1.00 92.88 588 ALA A CA 1
ATOM 4593 C C . ALA A 1 588 ? -18.602 6.558 -15.103 1.00 92.88 588 ALA A C 1
ATOM 4595 O O . ALA A 1 588 ? -19.736 6.100 -14.907 1.00 92.88 588 ALA A O 1
ATOM 4596 N N . CYS A 1 589 ? -17.500 5.885 -14.749 1.00 92.31 589 CYS A N 1
ATOM 4597 C CA . CYS A 1 589 ? -17.538 4.607 -14.030 1.00 92.31 589 CYS A CA 1
ATOM 4598 C C . CYS A 1 589 ? -18.196 4.762 -12.651 1.00 92.31 589 CYS A C 1
ATOM 4600 O O . CYS A 1 589 ? -19.096 3.987 -12.317 1.00 92.31 589 CYS A O 1
ATOM 4602 N N . LEU A 1 590 ? -17.841 5.809 -11.894 1.00 94.31 590 LEU A N 1
ATOM 4603 C CA . LEU A 1 590 ? -18.494 6.125 -10.615 1.00 94.31 590 LEU A CA 1
ATOM 4604 C C . LEU A 1 590 ? -19.997 6.365 -10.785 1.00 94.31 590 LEU A C 1
ATOM 4606 O O . LEU A 1 590 ? -20.792 5.888 -9.978 1.00 94.31 590 LEU A O 1
ATOM 4610 N N . GLY A 1 591 ? -20.402 7.052 -11.857 1.00 92.00 591 GLY A N 1
ATOM 4611 C CA . GLY A 1 591 ? -21.812 7.252 -12.191 1.00 92.00 591 GLY A CA 1
ATOM 4612 C C . GLY A 1 591 ? -22.571 5.946 -12.428 1.00 92.00 591 GLY A C 1
ATOM 4613 O O . GLY A 1 591 ? -23.707 5.804 -11.978 1.00 92.00 591 GLY A O 1
ATOM 4614 N N . SER A 1 592 ? -21.932 4.973 -13.080 1.00 89.12 592 SER A N 1
ATOM 4615 C CA . SER A 1 592 ? -22.514 3.645 -13.314 1.00 89.12 592 SER A CA 1
ATOM 4616 C C . SER A 1 592 ? -22.664 2.854 -12.012 1.00 89.12 592 SER A C 1
ATOM 4618 O O . SER A 1 592 ? -23.704 2.240 -11.785 1.00 89.12 592 SER A O 1
ATOM 4620 N N . MET A 1 593 ? -21.669 2.925 -11.122 1.00 90.44 593 MET A N 1
ATOM 4621 C CA . MET A 1 593 ? -21.736 2.311 -9.789 1.00 90.44 593 MET A CA 1
ATOM 4622 C C . MET A 1 593 ? -22.823 2.954 -8.921 1.00 90.44 593 MET A C 1
ATOM 4624 O O . MET A 1 593 ? -23.599 2.248 -8.284 1.00 90.44 593 MET A O 1
ATOM 4628 N N . ALA A 1 594 ? -22.928 4.285 -8.946 1.00 89.69 594 ALA A N 1
ATOM 4629 C CA . ALA A 1 594 ? -23.944 5.041 -8.218 1.00 89.69 594 ALA A CA 1
ATOM 4630 C C . ALA A 1 594 ? -25.380 4.752 -8.696 1.00 89.69 594 ALA A C 1
ATOM 4632 O O . ALA A 1 594 ? -26.330 4.942 -7.939 1.00 89.69 594 ALA A O 1
ATOM 4633 N N . ALA A 1 595 ? -25.548 4.321 -9.950 1.00 84.50 595 ALA A N 1
ATOM 4634 C CA . ALA A 1 595 ? -26.838 3.961 -10.536 1.00 84.50 595 ALA A CA 1
ATOM 4635 C C . ALA A 1 595 ? -27.185 2.465 -10.402 1.00 84.50 595 ALA A C 1
ATOM 4637 O O . ALA A 1 595 ? -28.321 2.081 -10.690 1.00 84.50 595 ALA A O 1
ATOM 4638 N N . ALA A 1 596 ? -26.235 1.614 -10.000 1.00 74.69 596 ALA A N 1
ATOM 4639 C CA . ALA A 1 596 ? -26.451 0.177 -9.915 1.00 74.69 596 ALA A CA 1
ATOM 4640 C C . ALA A 1 596 ? -27.455 -0.159 -8.791 1.00 74.69 596 ALA A C 1
ATOM 4642 O O . ALA A 1 596 ? -27.278 0.287 -7.652 1.00 74.69 596 ALA A O 1
ATOM 4643 N N . PRO A 1 597 ? -28.511 -0.952 -9.066 1.00 56.28 597 PRO A N 1
ATOM 4644 C CA . PRO A 1 597 ? -29.457 -1.356 -8.039 1.00 56.28 597 PRO A CA 1
ATOM 4645 C C . PRO A 1 597 ? -28.732 -2.211 -7.002 1.00 56.28 597 PRO A C 1
ATOM 4647 O O . PRO A 1 597 ? -28.167 -3.263 -7.302 1.00 56.28 597 PRO A O 1
ATOM 4650 N N . CYS A 1 598 ? -28.743 -1.747 -5.759 1.00 53.06 598 CYS A N 1
ATOM 4651 C CA . CYS A 1 598 ? -28.251 -2.520 -4.636 1.00 53.06 598 CYS A CA 1
ATOM 4652 C C . CYS A 1 598 ? -29.182 -3.722 -4.457 1.00 53.06 598 CYS A C 1
ATOM 4654 O O . CYS A 1 598 ? -30.335 -3.535 -4.079 1.00 53.06 598 CYS A O 1
ATOM 4656 N N . ALA A 1 599 ? -28.713 -4.934 -4.772 1.00 42.38 599 ALA A N 1
ATOM 4657 C CA . ALA A 1 599 ? -29.443 -6.150 -4.424 1.00 42.38 599 ALA A CA 1
ATOM 4658 C C . ALA A 1 599 ? -29.721 -6.124 -2.909 1.00 42.38 599 ALA A C 1
ATOM 4660 O O . ALA A 1 599 ? -28.774 -6.017 -2.123 1.00 42.38 599 ALA A O 1
ATOM 4661 N N . LEU A 1 600 ? -31.013 -6.098 -2.562 1.00 34.72 600 LEU A N 1
ATOM 4662 C CA . LEU A 1 600 ? -31.546 -6.093 -1.196 1.00 34.72 600 LEU A CA 1
ATOM 4663 C C . LEU A 1 600 ? -31.198 -7.378 -0.447 1.00 34.72 600 LEU A C 1
ATOM 4665 O O . LEU A 1 600 ? -31.271 -8.458 -1.080 1.00 34.72 600 LEU A O 1
#

InterPro domains:
  IPR001830 Glycosyl transferase, family 20 [PF00982] (26-267)
  IPR001830 Glycosyl transferase, family 20 [PTHR10788] (339-594)
  IPR003337 Trehalose-phosphatase [PF02358] (360-565)
  IPR003337 Trehalose-phosphatase [TIGR00685] (354-591)
  IPR006379 HAD-superfamily hydrolase, subfamily IIB [TIGR01484] (358-555)
  IPR023214 HAD superfamily [G3DSA:3.40.50.1000] (359-578)
  IPR036412 HAD-like superfamily [SSF56784] (357-591)